Protein AF-A0A972HZJ7-F1 (afdb_monomer_lite)

Structure (mmCIF, N/CA/C/O backbone):
data_AF-A0A972HZJ7-F1
#
_entry.id   AF-A0A972HZJ7-F1
#
loop_
_atom_site.group_PDB
_atom_site.id
_atom_site.type_symbol
_atom_site.label_atom_id
_atom_site.label_alt_id
_atom_site.label_comp_id
_atom_site.label_asym_id
_atom_site.label_entity_id
_atom_site.label_seq_id
_atom_site.pdbx_PDB_ins_code
_atom_site.Cartn_x
_atom_site.Cartn_y
_atom_site.Cartn_z
_atom_site.occupancy
_atom_site.B_iso_or_equiv
_atom_site.auth_seq_id
_atom_site.auth_comp_id
_atom_site.auth_asym_id
_atom_site.auth_atom_id
_atom_site.pdbx_PDB_model_num
ATOM 1 N N . MET A 1 1 ? -7.911 -82.949 -32.361 1.00 41.81 1 MET A N 1
ATOM 2 C CA . MET A 1 1 ? -7.296 -82.768 -33.700 1.00 41.81 1 MET A CA 1
ATOM 3 C C . MET A 1 1 ? -8.112 -81.690 -34.403 1.00 41.81 1 MET A C 1
ATOM 5 O O . MET A 1 1 ? -9.294 -81.909 -34.562 1.00 41.81 1 MET A O 1
ATOM 9 N N . PHE A 1 2 ? -7.662 -80.476 -34.704 1.00 36.06 2 PHE A N 1
ATOM 10 C CA . PHE A 1 2 ? -6.377 -80.041 -35.236 1.00 36.06 2 PHE A CA 1
ATOM 11 C C . PHE A 1 2 ? -5.940 -78.705 -34.618 1.00 36.06 2 PHE A C 1
ATOM 13 O O . PHE A 1 2 ? -6.700 -77.746 -34.550 1.00 36.06 2 PHE A O 1
ATOM 20 N N . SER A 1 3 ? -4.672 -78.674 -34.219 1.00 37.44 3 SER A N 1
ATOM 21 C CA . SER A 1 3 ? -3.890 -77.489 -33.883 1.00 37.44 3 SER A CA 1
ATOM 22 C C . SER A 1 3 ? -3.507 -76.747 -35.168 1.00 37.44 3 SER A C 1
ATOM 24 O O . SER A 1 3 ? -2.962 -77.358 -36.088 1.00 37.44 3 SER A O 1
ATOM 26 N N . LYS A 1 4 ? -3.743 -75.431 -35.230 1.00 46.41 4 LYS A N 1
ATOM 27 C CA . LYS A 1 4 ? -3.046 -74.539 -36.167 1.00 46.41 4 LYS A CA 1
ATOM 28 C C . LYS A 1 4 ? -2.321 -73.455 -35.379 1.00 46.41 4 LYS A C 1
ATOM 30 O O . LYS A 1 4 ? -2.899 -72.468 -34.943 1.00 46.41 4 LYS A O 1
ATOM 35 N N . LYS A 1 5 ? -1.021 -73.698 -35.208 1.00 45.16 5 LYS A N 1
ATOM 36 C CA . LYS A 1 5 ? -0.007 -72.753 -34.740 1.00 45.16 5 LYS A CA 1
ATOM 37 C C . LYS A 1 5 ? 0.001 -71.515 -35.647 1.00 45.16 5 LYS A C 1
ATOM 39 O O . LYS A 1 5 ? 0.269 -71.633 -36.843 1.00 45.16 5 LYS A O 1
ATOM 44 N N . MET A 1 6 ? -0.250 -70.337 -35.080 1.00 42.53 6 MET A N 1
ATOM 45 C CA . MET A 1 6 ? 0.093 -69.063 -35.716 1.00 42.53 6 MET A CA 1
ATOM 46 C C . MET A 1 6 ? 1.622 -68.931 -35.781 1.00 42.53 6 MET A C 1
ATOM 48 O O . MET A 1 6 ? 2.316 -69.166 -34.794 1.00 42.53 6 MET A O 1
ATOM 52 N N . LYS A 1 7 ? 2.150 -68.596 -36.963 1.00 46.50 7 LYS A N 1
ATOM 53 C CA . LYS A 1 7 ? 3.584 -68.366 -37.202 1.00 46.50 7 LYS A CA 1
ATOM 54 C C . LYS A 1 7 ? 4.008 -67.003 -36.612 1.00 46.50 7 LYS A C 1
ATOM 56 O O . LYS A 1 7 ? 3.252 -66.043 -36.758 1.00 46.50 7 LYS A O 1
ATOM 61 N N . PRO A 1 8 ? 5.217 -66.860 -36.036 1.00 48.16 8 PRO A N 1
ATOM 62 C CA . PRO A 1 8 ? 5.657 -65.655 -35.315 1.00 48.16 8 PRO A CA 1
ATOM 63 C C . PRO A 1 8 ? 6.079 -64.474 -36.218 1.00 48.16 8 PRO A C 1
ATOM 65 O O . PRO A 1 8 ? 6.762 -63.563 -35.765 1.00 48.16 8 PRO A O 1
ATOM 68 N N . ALA A 1 9 ? 5.674 -64.449 -37.490 1.00 50.75 9 ALA A N 1
ATOM 69 C CA . ALA A 1 9 ? 6.062 -63.394 -38.434 1.00 50.75 9 ALA A CA 1
ATOM 70 C C . ALA A 1 9 ? 5.168 -62.136 -38.367 1.00 50.75 9 ALA A C 1
ATOM 72 O O . ALA A 1 9 ? 5.603 -61.061 -38.765 1.00 50.75 9 ALA A O 1
ATOM 73 N N . GLY A 1 10 ? 3.942 -62.236 -37.835 1.00 43.06 10 GLY A N 1
ATOM 74 C CA . GLY A 1 10 ? 3.012 -61.097 -37.756 1.00 43.06 10 GLY A CA 1
ATOM 75 C C . GLY A 1 10 ? 3.228 -60.160 -36.560 1.00 43.06 10 GLY A C 1
ATOM 76 O O . GLY A 1 10 ? 2.830 -59.003 -36.614 1.00 43.06 10 GLY A O 1
ATOM 77 N N . ILE A 1 11 ? 3.879 -60.633 -35.490 1.00 49.62 11 ILE A N 1
ATOM 78 C CA . ILE A 1 11 ? 4.069 -59.851 -34.252 1.00 49.62 11 ILE A CA 1
ATOM 79 C C . ILE A 1 11 ? 5.299 -58.931 -34.352 1.00 49.62 11 ILE A C 1
ATOM 81 O O . ILE A 1 11 ? 5.277 -57.820 -33.832 1.00 49.62 11 ILE A O 1
ATOM 85 N N . LEU A 1 12 ? 6.333 -59.325 -35.103 1.00 47.41 12 LEU A N 1
ATOM 86 C CA . LEU A 1 12 ? 7.514 -58.482 -35.340 1.00 47.41 12 LEU A CA 1
ATOM 87 C C . LEU A 1 12 ? 7.231 -57.295 -36.280 1.00 47.41 12 LEU A C 1
ATOM 89 O O . LEU A 1 12 ? 7.836 -56.239 -36.114 1.00 47.41 12 LEU A O 1
ATOM 93 N N . LEU A 1 13 ? 6.270 -57.420 -37.204 1.00 45.81 13 LEU A N 1
ATOM 94 C CA . LEU A 1 13 ? 5.885 -56.313 -38.088 1.00 45.81 13 LEU A CA 1
ATOM 95 C C . LEU A 1 13 ? 5.014 -55.261 -37.372 1.00 45.81 13 LEU A C 1
ATOM 97 O O . LEU A 1 13 ? 5.117 -54.078 -37.683 1.00 45.81 13 LEU A O 1
ATOM 101 N N . LEU A 1 14 ? 4.212 -55.663 -36.373 1.00 42.22 14 LEU A N 1
ATOM 102 C CA . LEU A 1 14 ? 3.438 -54.721 -35.552 1.00 42.22 14 LEU A CA 1
ATOM 103 C C . LEU A 1 14 ? 4.315 -53.938 -34.561 1.00 42.22 14 LEU A C 1
ATOM 105 O O . LEU A 1 14 ? 4.042 -52.768 -34.309 1.00 42.22 14 LEU A O 1
ATOM 109 N N . ILE A 1 15 ? 5.390 -54.540 -34.041 1.00 51.88 15 ILE A N 1
ATOM 110 C CA . ILE A 1 15 ? 6.337 -53.841 -33.155 1.00 51.88 15 ILE A CA 1
ATOM 111 C C . ILE A 1 15 ? 7.206 -52.851 -33.957 1.00 51.88 15 ILE A C 1
ATOM 113 O O . ILE A 1 15 ? 7.475 -51.753 -33.480 1.00 51.88 15 ILE A O 1
ATOM 117 N N . GLY A 1 16 ? 7.564 -53.171 -35.209 1.00 43.84 16 GLY A N 1
ATOM 118 C CA . GLY A 1 16 ? 8.318 -52.262 -36.089 1.00 43.84 16 GLY A CA 1
ATOM 119 C C . GLY A 1 16 ? 7.529 -51.042 -36.596 1.00 43.84 16 GLY A C 1
ATOM 120 O O . GLY A 1 16 ? 8.117 -49.983 -36.822 1.00 43.84 16 GLY A O 1
ATOM 121 N N . LEU A 1 17 ? 6.202 -51.160 -36.732 1.00 43.00 17 LEU A N 1
ATOM 122 C CA . LEU A 1 17 ? 5.308 -50.061 -37.135 1.00 43.00 17 LEU A CA 1
ATOM 123 C C . LEU A 1 17 ? 4.863 -49.171 -35.961 1.00 43.00 17 LEU A C 1
ATOM 125 O O . LEU A 1 17 ? 4.560 -48.002 -36.177 1.00 43.00 17 LEU A O 1
ATOM 129 N N . LEU A 1 18 ? 4.898 -49.673 -34.720 1.00 44.19 18 LEU A N 1
ATOM 130 C CA . LEU A 1 18 ? 4.667 -48.865 -33.511 1.00 44.19 18 LEU A CA 1
ATOM 131 C C . LEU A 1 18 ? 5.907 -48.067 -33.061 1.00 44.19 18 LEU A C 1
ATOM 133 O O . LEU A 1 18 ? 5.773 -47.141 -32.266 1.00 44.19 18 LEU A O 1
ATOM 137 N N . LEU A 1 19 ? 7.096 -48.371 -33.595 1.00 46.03 19 LEU A N 1
ATOM 138 C CA . LEU A 1 19 ? 8.357 -47.691 -33.258 1.00 46.03 19 LEU A CA 1
ATOM 139 C C . LEU A 1 19 ? 8.761 -46.561 -34.226 1.00 46.03 19 LEU A C 1
ATOM 141 O O . LEU A 1 19 ? 9.750 -45.884 -33.970 1.00 46.03 19 LEU A O 1
ATOM 145 N N . ASN A 1 20 ? 8.006 -46.313 -35.304 1.00 47.31 20 ASN A N 1
ATOM 146 C CA . ASN A 1 20 ? 8.326 -45.281 -36.310 1.00 47.31 20 ASN A CA 1
ATOM 147 C C . ASN A 1 20 ? 7.264 -44.170 -36.446 1.00 47.31 20 ASN A C 1
ATOM 149 O O . ASN A 1 20 ? 7.277 -43.425 -37.423 1.00 47.31 20 ASN A O 1
ATOM 153 N N . GLY A 1 21 ? 6.332 -44.053 -35.494 1.00 49.25 21 GLY A N 1
ATOM 154 C CA . GLY A 1 21 ? 5.145 -43.198 -35.652 1.00 49.25 21 GLY A CA 1
ATOM 155 C C . GLY A 1 21 ? 4.795 -42.272 -34.491 1.00 49.25 21 GLY A C 1
ATOM 156 O O . GLY A 1 21 ? 3.805 -41.557 -34.591 1.00 49.25 21 GLY A O 1
ATOM 157 N N . VAL A 1 22 ? 5.582 -42.238 -33.414 1.00 44.72 22 VAL A N 1
ATOM 158 C CA . VAL A 1 22 ? 5.498 -41.148 -32.434 1.00 44.72 22 VAL A CA 1
ATOM 159 C C . VAL A 1 22 ? 6.751 -40.321 -32.624 1.00 44.72 22 VAL A C 1
ATOM 161 O O . VAL A 1 22 ? 7.759 -40.514 -31.948 1.00 44.72 22 VAL A O 1
ATOM 164 N N . ALA A 1 23 ? 6.700 -39.405 -33.592 1.00 42.31 23 ALA A N 1
ATOM 165 C CA . ALA A 1 23 ? 7.509 -38.211 -33.472 1.00 42.31 23 ALA A CA 1
ATOM 166 C C . ALA A 1 23 ? 7.129 -37.618 -32.113 1.00 42.31 23 ALA A C 1
ATOM 168 O O . ALA A 1 23 ? 6.032 -37.078 -31.952 1.00 42.31 23 ALA A O 1
ATOM 169 N N . ALA A 1 24 ? 7.997 -37.797 -31.112 1.00 44.00 24 ALA A N 1
ATOM 170 C CA . ALA A 1 24 ? 7.983 -36.928 -29.952 1.00 44.00 24 ALA A CA 1
ATOM 171 C C . ALA A 1 24 ? 7.851 -35.516 -30.527 1.00 44.00 24 ALA A C 1
ATOM 173 O O . ALA A 1 24 ? 8.588 -35.224 -31.481 1.00 44.00 24 ALA A O 1
ATOM 174 N N . PRO A 1 25 ? 6.895 -34.684 -30.068 1.00 43.75 25 PRO A N 1
ATOM 175 C CA . PRO A 1 25 ? 6.878 -33.300 -30.496 1.00 43.75 25 PRO A CA 1
ATOM 176 C C . PRO A 1 25 ? 8.305 -32.830 -30.292 1.00 43.75 25 PRO A C 1
ATOM 178 O O . PRO A 1 25 ? 8.831 -32.932 -29.182 1.00 43.75 25 PRO A O 1
ATOM 181 N N . SER A 1 26 ? 8.977 -32.472 -31.387 1.00 38.53 26 SER A N 1
ATOM 182 C CA . SER A 1 26 ? 10.274 -31.836 -31.298 1.00 38.53 26 SER A CA 1
ATOM 183 C C . SER A 1 26 ? 10.042 -30.726 -30.292 1.00 38.53 26 SER A C 1
ATOM 185 O O . SER A 1 26 ? 9.218 -29.847 -30.564 1.00 38.53 26 SER A O 1
ATOM 187 N N . LEU A 1 27 ? 10.648 -30.841 -29.107 1.00 46.34 27 LEU A N 1
ATOM 188 C CA . LEU A 1 27 ? 10.758 -29.758 -28.150 1.00 46.34 27 LEU A CA 1
ATOM 189 C C . LEU A 1 27 ? 11.494 -28.685 -28.935 1.00 46.34 27 LEU A C 1
ATOM 191 O O . LEU A 1 27 ? 12.721 -28.655 -28.987 1.00 46.34 27 LEU A O 1
ATOM 195 N N . ARG A 1 28 ? 10.727 -27.887 -29.679 1.00 43.53 28 ARG A N 1
ATOM 196 C CA . ARG A 1 28 ? 11.166 -26.636 -30.252 1.00 43.53 28 ARG A CA 1
ATOM 197 C C . ARG A 1 28 ? 11.668 -25.937 -29.011 1.00 43.53 28 ARG A C 1
ATOM 199 O O . ARG A 1 28 ? 10.857 -25.714 -28.117 1.00 43.53 28 ARG A O 1
ATOM 206 N N . ALA A 1 29 ? 12.987 -25.790 -28.887 1.00 46.91 29 ALA A N 1
ATOM 207 C CA . ALA A 1 29 ? 13.575 -25.089 -27.762 1.00 46.91 29 ALA A CA 1
ATOM 208 C C . ALA A 1 29 ? 12.789 -23.785 -27.667 1.00 46.91 29 ALA A C 1
ATOM 210 O O . ALA A 1 29 ? 12.833 -22.987 -28.607 1.00 46.91 29 ALA A O 1
ATOM 211 N N . GLU A 1 30 ? 11.919 -23.680 -26.658 1.00 63.53 30 GLU A N 1
ATOM 212 C CA . GLU A 1 30 ? 11.043 -22.527 -26.544 1.00 63.53 30 GLU A CA 1
ATOM 213 C C . GLU A 1 30 ? 11.983 -21.337 -26.477 1.00 63.53 30 GLU A C 1
ATOM 215 O O . GLU A 1 30 ? 12.922 -21.340 -25.674 1.00 63.53 30 GLU A O 1
ATOM 220 N N . SER A 1 31 ? 11.816 -20.390 -27.402 1.00 69.88 31 SER A N 1
ATOM 221 C CA . SER A 1 31 ? 12.655 -19.202 -27.413 1.00 69.88 31 SER A CA 1
ATOM 222 C C . SER A 1 31 ? 12.610 -18.592 -26.012 1.00 69.88 31 SER A C 1
ATOM 224 O O . SER A 1 31 ? 11.520 -18.512 -25.434 1.00 69.88 31 SER A O 1
ATOM 226 N N . PRO A 1 32 ? 13.768 -18.233 -25.437 1.00 81.88 32 PRO A N 1
ATOM 227 C CA . PRO A 1 32 ? 13.807 -17.705 -24.086 1.00 81.88 32 PRO A CA 1
ATOM 228 C C . PRO A 1 32 ? 12.882 -16.486 -24.003 1.00 81.88 32 PRO A C 1
ATOM 230 O O . PRO A 1 32 ? 12.833 -15.668 -24.924 1.00 81.88 32 PRO A O 1
ATOM 233 N N . LEU A 1 33 ? 12.094 -16.402 -22.928 1.00 91.31 33 LEU A N 1
ATOM 234 C CA . LEU A 1 33 ? 11.154 -15.301 -22.750 1.00 91.31 33 LEU A CA 1
ATOM 235 C C . LEU A 1 33 ? 11.948 -14.003 -22.571 1.00 91.31 33 LEU A C 1
ATOM 237 O O . LEU A 1 33 ? 12.627 -13.840 -21.560 1.00 91.31 33 LEU A O 1
ATOM 241 N N . ALA A 1 34 ? 11.826 -13.083 -23.524 1.00 95.50 34 ALA A N 1
ATOM 242 C CA . ALA A 1 34 ? 12.276 -11.707 -23.382 1.00 95.50 34 ALA A CA 1
ATOM 243 C C . ALA A 1 34 ? 11.079 -10.813 -23.046 1.00 95.50 34 ALA A C 1
ATOM 245 O O . ALA A 1 34 ? 10.033 -10.925 -23.683 1.00 95.50 34 ALA A O 1
ATOM 246 N N . VAL A 1 35 ? 11.237 -9.945 -22.049 1.00 97.38 35 VAL A N 1
ATOM 247 C CA . VAL A 1 35 ? 10.223 -8.974 -21.626 1.00 97.38 35 VAL A CA 1
ATOM 248 C C . VAL A 1 35 ? 10.788 -7.562 -21.690 1.00 97.38 35 VAL A C 1
ATOM 250 O O . VAL A 1 35 ? 11.913 -7.314 -21.255 1.00 97.38 35 VAL A O 1
ATOM 253 N N . THR A 1 36 ? 9.999 -6.629 -22.207 1.00 98.56 36 THR A N 1
ATOM 254 C CA . THR A 1 36 ? 10.298 -5.197 -22.201 1.00 98.56 36 THR A CA 1
ATOM 255 C C . THR A 1 36 ? 9.578 -4.535 -21.032 1.00 98.56 36 THR A C 1
ATOM 257 O O . THR A 1 36 ? 8.349 -4.495 -20.985 1.00 98.56 36 THR A O 1
ATOM 260 N N . VAL A 1 37 ? 10.348 -4.001 -20.089 1.00 98.75 37 VAL A N 1
ATOM 261 C CA . VAL A 1 37 ? 9.853 -3.298 -18.901 1.00 98.75 37 VAL A CA 1
ATOM 262 C C . VAL A 1 37 ? 10.121 -1.811 -19.054 1.00 98.75 37 VAL A C 1
ATOM 264 O O . VAL A 1 37 ? 11.248 -1.419 -19.345 1.00 98.75 37 VAL A O 1
ATOM 267 N N . MET A 1 38 ? 9.099 -0.991 -18.827 1.00 98.81 38 MET A N 1
ATOM 268 C CA . MET A 1 38 ? 9.213 0.462 -18.737 1.00 98.81 38 MET A CA 1
ATOM 269 C C . MET A 1 38 ? 8.883 0.926 -17.315 1.00 98.81 38 MET A C 1
ATOM 271 O O . MET A 1 38 ? 7.920 0.436 -16.726 1.00 98.81 38 MET A O 1
ATOM 275 N N . THR A 1 39 ? 9.627 1.895 -16.782 1.00 98.88 39 THR A N 1
ATOM 276 C CA . THR A 1 39 ? 9.225 2.658 -15.591 1.00 98.88 39 THR A CA 1
ATOM 277 C C . THR A 1 39 ? 9.240 4.154 -15.856 1.00 98.88 39 THR A C 1
ATOM 279 O O . THR A 1 39 ? 10.090 4.639 -16.605 1.00 98.88 39 THR A O 1
ATOM 282 N N . LEU A 1 40 ? 8.279 4.868 -15.269 1.00 98.69 40 LEU A N 1
ATOM 283 C CA . LEU A 1 40 ? 8.125 6.313 -15.406 1.00 98.69 40 LEU A CA 1
ATOM 284 C C . LEU A 1 40 ? 7.300 6.885 -14.243 1.00 98.69 40 LEU A C 1
ATOM 286 O O . LEU A 1 40 ? 6.144 6.495 -14.051 1.00 98.69 40 LEU A O 1
ATOM 290 N N . ASN A 1 41 ? 7.836 7.890 -13.554 1.00 98.25 41 ASN A N 1
ATOM 291 C CA . ASN A 1 41 ? 7.014 8.798 -12.764 1.00 98.25 41 ASN A CA 1
ATOM 292 C C . ASN A 1 41 ? 6.209 9.696 -13.727 1.00 98.25 41 ASN A C 1
ATOM 294 O O . ASN A 1 41 ? 6.781 10.420 -14.541 1.00 98.25 41 ASN A O 1
ATOM 298 N N . LEU A 1 42 ? 4.875 9.589 -13.703 1.00 97.06 42 LEU A N 1
ATOM 299 C CA . LEU A 1 42 ? 3.981 10.250 -14.662 1.00 97.06 42 LEU A CA 1
ATOM 300 C C . LEU A 1 42 ? 3.646 11.697 -14.258 1.00 97.06 42 LEU A C 1
ATOM 302 O O . LEU A 1 42 ? 2.890 12.356 -14.971 1.00 97.06 42 LEU A O 1
ATOM 306 N N . HIS A 1 43 ? 4.149 12.180 -13.117 1.00 95.62 43 HIS A N 1
ATOM 307 C CA . HIS A 1 43 ? 3.944 13.548 -12.635 1.00 95.62 43 HIS A CA 1
ATOM 308 C C . HIS A 1 43 ? 2.465 13.973 -12.666 1.00 95.62 43 HIS A C 1
ATOM 310 O O . HIS A 1 43 ? 2.079 15.028 -13.172 1.00 95.62 43 HIS A O 1
ATOM 316 N N . ASN A 1 44 ? 1.581 13.100 -12.174 1.00 93.31 44 ASN A N 1
ATOM 317 C CA . ASN A 1 44 ? 0.129 13.301 -12.173 1.00 93.31 44 ASN A CA 1
ATOM 318 C C . ASN A 1 44 ? -0.470 13.498 -13.577 1.00 93.31 44 ASN A C 1
ATOM 320 O O . ASN A 1 44 ? -1.482 14.175 -13.737 1.00 93.31 44 ASN A O 1
ATOM 324 N N . GLY A 1 45 ? 0.138 12.895 -14.606 1.00 93.75 45 GLY A N 1
ATOM 325 C CA . GLY A 1 45 ? -0.277 13.021 -16.006 1.00 93.75 45 GLY A CA 1
ATOM 326 C C . GLY A 1 45 ? -0.003 14.391 -16.604 1.00 93.75 45 GLY A C 1
ATOM 327 O O . GLY A 1 45 ? -0.716 14.786 -17.529 1.00 93.75 45 GLY A O 1
ATOM 328 N N . LYS A 1 46 ? 0.986 15.112 -16.073 1.00 95.25 46 LYS A N 1
ATOM 329 C CA . LYS A 1 46 ? 1.349 16.454 -16.516 1.00 95.25 46 LYS A CA 1
ATOM 330 C C . LYS A 1 46 ? 2.778 16.485 -17.024 1.00 95.25 46 LYS A C 1
ATOM 332 O O . LYS A 1 46 ? 3.653 15.812 -16.487 1.00 95.25 46 LYS A O 1
ATOM 337 N N . ASP A 1 47 ? 3.012 17.312 -18.031 1.00 93.56 47 ASP A N 1
ATOM 338 C CA . ASP A 1 47 ? 4.371 17.666 -18.411 1.00 93.56 47 ASP A CA 1
ATOM 339 C C . ASP A 1 47 ? 5.043 18.538 -17.334 1.00 93.56 47 ASP A C 1
ATOM 341 O O . ASP A 1 47 ? 4.452 18.895 -16.307 1.00 93.56 47 ASP A O 1
ATOM 345 N N . ARG A 1 48 ? 6.310 18.887 -17.559 1.00 84.94 48 ARG A N 1
ATOM 346 C CA . ARG A 1 48 ? 7.084 19.736 -16.638 1.00 84.94 48 ARG A CA 1
ATOM 347 C C . ARG A 1 48 ? 6.472 21.130 -16.424 1.00 84.94 48 ARG A C 1
ATOM 349 O O . ARG A 1 48 ? 6.742 21.762 -15.408 1.00 84.94 48 ARG A O 1
ATOM 356 N N . ASP A 1 49 ? 5.719 21.624 -17.408 1.00 89.19 49 ASP A N 1
ATOM 357 C CA . ASP A 1 49 ? 5.110 22.955 -17.417 1.00 89.19 49 ASP A CA 1
ATOM 358 C C . ASP A 1 49 ? 3.689 22.904 -16.801 1.00 89.19 49 ASP A C 1
ATOM 360 O O . ASP A 1 49 ? 3.032 23.932 -16.624 1.00 89.19 49 ASP A O 1
ATOM 364 N N . GLY A 1 50 ? 3.238 21.707 -16.396 1.00 91.81 50 GLY A N 1
ATOM 365 C CA . GLY A 1 50 ? 1.977 21.442 -15.712 1.00 91.81 50 GLY A CA 1
ATOM 366 C C . GLY A 1 50 ? 0.796 21.165 -16.645 1.00 91.81 50 GLY A C 1
ATOM 367 O O . GLY A 1 50 ? -0.332 21.030 -16.156 1.00 91.81 50 GLY A O 1
ATOM 368 N N . ALA A 1 51 ? 1.016 21.085 -17.960 1.00 95.19 51 ALA A N 1
ATOM 369 C CA . ALA A 1 51 ? -0.040 20.824 -18.930 1.00 95.19 51 ALA A CA 1
ATOM 370 C C . ALA A 1 51 ? -0.384 19.324 -18.998 1.00 95.19 51 ALA A C 1
ATOM 372 O O . ALA A 1 51 ? 0.500 18.482 -18.833 1.00 95.19 51 ALA A O 1
ATOM 373 N N . PRO A 1 52 ? -1.657 18.955 -19.244 1.00 96.12 52 PRO A N 1
ATOM 374 C CA . PRO A 1 52 ? -2.059 17.557 -19.376 1.00 96.12 52 PRO A CA 1
ATOM 375 C C . PRO A 1 52 ? -1.303 16.835 -20.493 1.00 96.12 52 PRO A C 1
ATOM 377 O O . PRO A 1 52 ? -1.193 17.339 -21.607 1.00 96.12 52 PRO A O 1
ATOM 380 N N . ASN A 1 53 ? -0.840 15.623 -20.204 1.00 95.69 53 ASN A N 1
ATOM 381 C CA . ASN A 1 53 ? 0.058 14.876 -21.080 1.00 95.69 53 ASN A CA 1
ATOM 382 C C . ASN A 1 53 ? -0.345 13.395 -21.279 1.00 95.69 53 ASN A C 1
ATOM 384 O O . ASN A 1 53 ? 0.357 12.619 -21.926 1.00 95.69 53 ASN A O 1
ATOM 388 N N . LEU A 1 54 ? -1.507 12.982 -20.765 1.00 96.56 54 LEU A N 1
ATOM 389 C CA . LEU A 1 54 ? -1.955 11.586 -20.826 1.00 96.56 54 LEU A CA 1
ATOM 390 C C . LEU A 1 54 ? -2.028 11.027 -22.259 1.00 96.56 54 LEU A C 1
ATOM 392 O O . LEU A 1 54 ? -1.592 9.905 -22.489 1.00 96.56 54 LEU A O 1
ATOM 396 N N . GLU A 1 55 ? -2.545 11.794 -23.221 1.00 96.50 55 GLU A N 1
ATOM 397 C CA . GLU A 1 55 ? -2.660 11.348 -24.620 1.00 96.50 55 GLU A CA 1
ATOM 398 C C . GLU A 1 55 ? -1.286 11.075 -25.245 1.00 96.50 55 GLU A C 1
ATOM 400 O O . GLU A 1 55 ? -1.064 10.013 -25.818 1.00 96.50 55 GLU A O 1
ATOM 405 N N . ARG A 1 56 ? -0.321 11.974 -25.030 1.00 97.06 56 ARG A N 1
ATOM 406 C CA . ARG A 1 56 ? 1.061 11.818 -25.513 1.00 97.06 56 ARG A CA 1
ATOM 407 C C . ARG A 1 56 ? 1.765 10.632 -24.860 1.00 97.06 56 ARG A C 1
ATOM 409 O O . ARG A 1 56 ? 2.587 9.970 -25.489 1.00 97.06 56 ARG A O 1
ATOM 416 N N . PHE A 1 57 ? 1.452 10.347 -23.595 1.00 98.06 57 PHE A N 1
ATOM 417 C CA . PHE A 1 57 ? 1.920 9.131 -22.936 1.00 98.06 57 PHE A CA 1
ATOM 418 C C . PHE A 1 57 ? 1.325 7.867 -23.579 1.00 98.06 57 PHE A C 1
ATOM 420 O O . PHE A 1 57 ? 2.063 6.913 -23.819 1.00 98.06 57 PHE A O 1
ATOM 427 N N . LEU A 1 58 ? 0.027 7.862 -23.906 1.00 98.06 58 LEU A N 1
ATOM 428 C CA . LEU A 1 58 ? -0.616 6.745 -24.610 1.00 98.06 58 LEU A CA 1
ATOM 429 C C . LEU A 1 58 ? -0.001 6.516 -26.002 1.00 98.06 58 LEU A C 1
ATOM 431 O O . LEU A 1 58 ? 0.278 5.373 -26.359 1.00 98.06 58 LEU A O 1
ATOM 435 N N . GLU A 1 59 ? 0.287 7.583 -26.752 1.00 97.56 59 GLU A N 1
ATOM 436 C CA . GLU A 1 59 ? 1.008 7.506 -28.032 1.00 97.56 59 GLU A CA 1
ATOM 437 C C . GLU A 1 59 ? 2.415 6.919 -27.857 1.00 97.56 59 GLU A C 1
ATOM 439 O O . GLU A 1 59 ? 2.825 6.030 -28.606 1.00 97.56 59 GLU A O 1
ATOM 444 N N . LEU A 1 60 ? 3.153 7.370 -26.836 1.00 97.75 60 LEU A N 1
ATOM 445 C CA . LEU A 1 60 ? 4.492 6.865 -26.546 1.00 97.75 60 LEU A CA 1
ATOM 446 C C . LEU A 1 60 ? 4.479 5.347 -26.316 1.00 97.75 60 LEU A C 1
ATOM 448 O O . LEU A 1 60 ? 5.294 4.626 -26.894 1.00 97.75 60 LEU A O 1
ATOM 452 N N . ILE A 1 61 ? 3.574 4.848 -25.475 1.00 97.69 61 ILE A N 1
ATOM 453 C CA . ILE A 1 61 ? 3.532 3.419 -25.136 1.00 97.69 61 ILE A CA 1
ATOM 454 C C . ILE A 1 61 ? 2.961 2.568 -26.276 1.00 97.69 61 ILE A C 1
ATOM 456 O O . ILE A 1 61 ? 3.327 1.397 -26.383 1.00 97.69 61 ILE A O 1
ATOM 460 N N . ASP A 1 62 ? 2.149 3.150 -27.163 1.00 96.94 62 ASP A N 1
ATOM 461 C CA . ASP A 1 62 ? 1.719 2.495 -28.399 1.00 96.94 62 ASP A CA 1
ATOM 462 C C . ASP A 1 62 ? 2.861 2.384 -29.425 1.00 96.94 62 ASP A C 1
ATOM 464 O O . ASP A 1 62 ? 2.988 1.378 -30.118 1.00 96.94 62 ASP A O 1
ATOM 468 N N . VAL A 1 63 ? 3.785 3.344 -29.474 1.00 96.94 63 VAL A N 1
ATOM 469 C CA . VAL A 1 63 ? 4.987 3.218 -30.319 1.00 96.94 63 VAL A CA 1
ATOM 470 C C . VAL A 1 63 ? 6.000 2.245 -29.710 1.00 96.94 63 VAL A C 1
ATOM 472 O O . VAL A 1 63 ? 6.596 1.434 -30.418 1.00 96.94 63 VAL A O 1
ATOM 475 N N . ARG A 1 64 ? 6.229 2.323 -28.394 1.00 97.00 64 ARG A N 1
ATOM 476 C CA . ARG A 1 64 ? 7.284 1.552 -27.715 1.00 97.00 64 ARG A CA 1
ATOM 477 C C . ARG A 1 64 ? 6.882 0.118 -27.359 1.00 97.00 64 ARG A C 1
ATOM 479 O O . ARG A 1 64 ? 7.780 -0.686 -27.130 1.00 97.00 64 ARG A O 1
ATOM 486 N N . GLN A 1 65 ? 5.582 -0.183 -27.297 1.00 97.00 65 GLN A N 1
ATOM 487 C CA . GLN A 1 65 ? 4.994 -1.502 -27.000 1.00 97.00 65 GLN A CA 1
ATOM 488 C C . GLN A 1 65 ? 5.681 -2.284 -25.850 1.00 97.00 65 GLN A C 1
ATOM 490 O O . GLN A 1 65 ? 6.029 -3.451 -26.032 1.00 97.00 65 GLN A O 1
ATOM 495 N N . PRO A 1 66 ? 5.898 -1.692 -24.658 1.00 97.94 66 PRO A N 1
ATOM 496 C CA . PRO A 1 66 ? 6.421 -2.442 -23.516 1.00 97.94 66 PRO A CA 1
ATOM 497 C C . PRO A 1 66 ? 5.429 -3.522 -23.044 1.00 97.94 66 PRO A C 1
ATOM 499 O O . PRO A 1 66 ? 4.214 -3.310 -23.026 1.00 97.94 66 PRO A O 1
ATOM 502 N N . ASP A 1 67 ? 5.953 -4.664 -22.594 1.00 98.25 67 ASP A N 1
A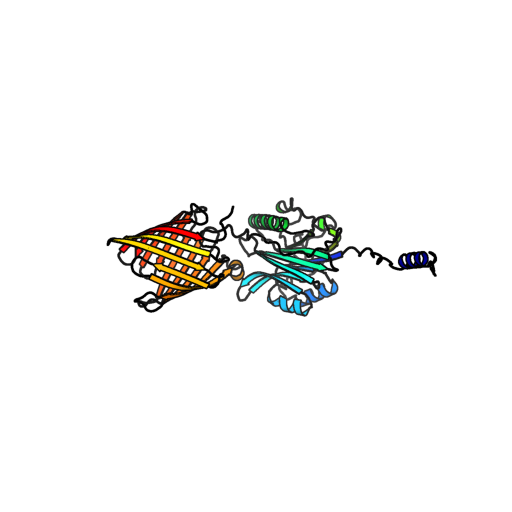TOM 503 C CA . ASP A 1 67 ? 5.163 -5.767 -22.032 1.00 98.25 67 ASP A CA 1
ATOM 504 C C . ASP A 1 67 ? 4.580 -5.409 -20.658 1.00 98.25 67 ASP A C 1
ATOM 506 O O . ASP A 1 67 ? 3.465 -5.815 -20.304 1.00 98.25 67 ASP A O 1
ATOM 510 N N . LEU A 1 68 ? 5.334 -4.631 -19.878 1.00 98.44 68 LEU A N 1
ATOM 511 C CA . LEU A 1 68 ? 4.925 -4.105 -18.583 1.00 98.44 68 LEU A CA 1
ATOM 512 C C . LEU A 1 68 ? 5.398 -2.663 -18.406 1.00 98.44 68 LEU A C 1
ATOM 514 O O . LEU A 1 68 ? 6.540 -2.325 -18.715 1.00 98.44 68 LEU A O 1
ATOM 518 N N . ILE A 1 69 ? 4.524 -1.837 -17.838 1.00 98.81 69 ILE A N 1
ATOM 519 C CA . ILE A 1 69 ? 4.790 -0.441 -17.506 1.00 98.81 69 ILE A CA 1
ATOM 520 C C . ILE A 1 69 ? 4.523 -0.232 -16.019 1.00 98.81 69 ILE A C 1
ATOM 522 O O . ILE A 1 69 ? 3.408 -0.461 -15.552 1.00 98.81 69 ILE A O 1
ATOM 526 N N . ALA A 1 70 ? 5.536 0.201 -15.281 1.00 98.75 70 ALA A N 1
ATOM 527 C CA . ALA A 1 70 ? 5.451 0.585 -13.882 1.00 98.75 70 ALA A CA 1
ATOM 528 C C . ALA A 1 70 ? 5.410 2.112 -13.772 1.00 98.75 70 ALA A C 1
ATOM 530 O O . ALA A 1 70 ? 6.388 2.793 -14.058 1.00 98.75 70 ALA A O 1
ATOM 531 N N . LEU A 1 71 ? 4.265 2.647 -13.368 1.00 98.69 71 LEU A N 1
ATOM 532 C CA . LEU A 1 71 ? 4.042 4.081 -13.253 1.00 98.69 71 LEU A CA 1
ATOM 533 C C . LEU A 1 71 ? 3.959 4.522 -11.796 1.00 98.69 71 LEU A C 1
ATOM 535 O O . LEU A 1 71 ? 3.371 3.824 -10.961 1.00 98.69 71 LEU A O 1
ATOM 539 N N . GLN A 1 72 ? 4.506 5.697 -11.511 1.00 98.06 72 GLN A N 1
ATOM 540 C CA . GLN A 1 72 ? 4.372 6.405 -10.238 1.00 98.06 72 GLN A CA 1
ATOM 541 C C . GLN A 1 72 ? 3.628 7.726 -10.473 1.00 98.06 72 GLN A C 1
ATOM 543 O O . GLN A 1 72 ? 3.501 8.175 -11.610 1.00 98.06 72 GLN A O 1
ATOM 548 N N . GLU A 1 73 ? 3.081 8.311 -9.407 1.00 95.19 73 GLU A N 1
ATOM 549 C CA . GLU A 1 73 ? 2.289 9.552 -9.463 1.00 95.19 73 GLU A CA 1
ATOM 550 C C . GLU A 1 73 ? 1.156 9.542 -10.492 1.00 95.19 73 GLU A C 1
ATOM 552 O O . GLU A 1 73 ? 0.965 10.477 -11.264 1.00 95.19 73 GLU A O 1
ATOM 557 N N . VAL A 1 74 ? 0.385 8.459 -10.533 1.00 95.81 74 VAL A N 1
ATOM 558 C CA . VAL A 1 74 ? -0.743 8.349 -11.458 1.00 95.81 74 VAL A CA 1
ATOM 559 C C . VAL A 1 74 ? -2.029 8.759 -10.766 1.00 95.81 74 VAL A C 1
ATOM 561 O O . VAL A 1 74 ? -2.434 8.110 -9.800 1.00 95.81 74 VAL A O 1
ATOM 564 N N . GLU A 1 75 ? -2.709 9.781 -11.290 1.00 93.38 75 GLU A N 1
ATOM 565 C CA . GLU A 1 75 ? -4.052 10.131 -10.831 1.00 93.38 75 GLU A CA 1
ATOM 566 C C . GLU A 1 75 ? -5.069 9.023 -11.151 1.00 93.38 75 GLU A C 1
ATOM 568 O O . GLU A 1 75 ? -5.083 8.443 -12.240 1.00 93.38 75 GLU A O 1
ATOM 573 N N . ARG A 1 76 ? -5.989 8.757 -10.217 1.00 90.00 76 ARG A N 1
ATOM 574 C CA . ARG A 1 76 ? -7.038 7.734 -10.381 1.00 90.00 76 ARG A CA 1
ATOM 575 C C . ARG A 1 76 ? -7.931 7.981 -11.605 1.00 90.00 76 ARG A C 1
ATOM 577 O O . ARG A 1 76 ? -8.458 7.025 -12.169 1.00 90.00 76 ARG A O 1
ATOM 584 N N . SER A 1 77 ? -8.111 9.238 -12.003 1.00 91.00 77 SER A N 1
ATOM 585 C CA . SER A 1 77 ? -8.869 9.650 -13.192 1.00 91.00 77 SER A CA 1
ATOM 586 C C . SER A 1 77 ? -8.315 9.043 -14.489 1.00 91.00 77 SER A C 1
ATOM 588 O O . SER A 1 77 ? -9.090 8.765 -15.399 1.00 91.00 77 SER A O 1
ATOM 590 N N . HIS A 1 78 ? -7.010 8.759 -14.561 1.00 94.12 78 HIS A N 1
ATOM 591 C CA . HIS A 1 78 ? -6.361 8.219 -15.762 1.00 94.12 78 HIS A CA 1
ATOM 592 C C . HIS A 1 78 ? -6.587 6.716 -15.967 1.00 94.12 78 HIS A C 1
ATOM 594 O O . HIS A 1 78 ? -6.376 6.209 -17.067 1.00 94.12 78 HIS A O 1
ATOM 600 N N . VAL A 1 79 ? -7.044 5.996 -14.934 1.00 93.44 79 VAL A N 1
ATOM 601 C CA . VAL A 1 79 ? -7.220 4.533 -14.970 1.00 93.44 79 VAL A CA 1
ATOM 602 C C . VAL A 1 79 ? -8.144 4.100 -16.108 1.00 93.44 79 VAL A C 1
ATOM 604 O O . VAL A 1 79 ? -7.793 3.191 -16.856 1.00 93.44 79 VAL A O 1
ATOM 607 N N . GLN A 1 80 ? -9.273 4.792 -16.290 1.00 94.62 80 GLN A N 1
ATOM 608 C CA . GLN A 1 80 ? -10.242 4.461 -17.341 1.00 94.62 80 GLN A CA 1
ATOM 609 C C . GLN A 1 80 ? -9.645 4.620 -18.745 1.00 94.62 80 GLN A C 1
ATOM 611 O O . GLN A 1 80 ? -9.935 3.818 -19.628 1.00 94.62 80 GLN A O 1
ATOM 616 N N . SER A 1 81 ? -8.776 5.613 -18.950 1.00 96.94 81 SER A N 1
ATOM 617 C CA . SER A 1 81 ? -8.097 5.817 -20.233 1.00 96.94 81 SER A CA 1
ATOM 618 C C . SER A 1 81 ? -7.103 4.694 -20.538 1.00 96.94 81 SER A C 1
ATOM 620 O O . SER A 1 81 ? -7.016 4.254 -21.681 1.00 96.94 81 SER A O 1
ATOM 622 N N . PHE A 1 82 ? -6.390 4.178 -19.530 1.00 97.56 82 PHE A N 1
ATOM 623 C CA . PHE A 1 82 ? -5.502 3.024 -19.717 1.00 97.56 82 PHE A CA 1
ATOM 624 C C . PHE A 1 82 ? -6.274 1.743 -20.049 1.00 97.56 82 PHE A C 1
ATOM 626 O O . PHE A 1 82 ? -5.864 0.990 -20.933 1.00 97.56 82 PHE A O 1
ATOM 633 N N . GLU A 1 83 ? -7.404 1.506 -19.377 1.00 97.19 83 GLU A N 1
ATOM 634 C CA . GLU A 1 83 ? -8.290 0.373 -19.675 1.00 97.19 83 GLU A CA 1
ATOM 635 C C . GLU A 1 83 ? -8.875 0.480 -21.090 1.00 97.19 83 GLU A C 1
ATOM 637 O O . GLU A 1 83 ? -8.878 -0.502 -21.833 1.00 97.19 83 GLU A O 1
ATOM 642 N N . ALA A 1 84 ? -9.301 1.681 -21.501 1.00 97.19 84 ALA A N 1
ATOM 643 C CA . ALA A 1 84 ? -9.788 1.950 -22.853 1.00 97.19 84 ALA A CA 1
ATOM 644 C C . ALA A 1 84 ? -8.707 1.734 -23.928 1.00 97.19 84 ALA A C 1
ATOM 646 O O . ALA A 1 84 ? -9.021 1.285 -25.029 1.00 97.19 84 ALA A O 1
ATOM 647 N N . ALA A 1 85 ? -7.435 1.976 -23.596 1.00 96.31 85 ALA A N 1
ATOM 648 C CA . ALA A 1 85 ? -6.283 1.659 -24.443 1.00 96.31 85 ALA A CA 1
ATOM 649 C C . ALA A 1 85 ? -5.915 0.155 -24.456 1.00 96.31 85 ALA A C 1
ATOM 651 O O . ALA A 1 85 ? -4.927 -0.244 -25.073 1.00 96.31 85 ALA A O 1
ATOM 652 N N . GLY A 1 86 ? -6.701 -0.700 -23.790 1.00 96.50 86 GLY A N 1
ATOM 653 C CA . GLY A 1 86 ? -6.549 -2.156 -23.816 1.00 96.50 86 GLY A CA 1
ATOM 654 C C . GLY A 1 86 ? -5.555 -2.717 -22.798 1.00 96.50 86 GLY A C 1
ATOM 655 O O . GLY A 1 86 ? -5.188 -3.891 -22.891 1.00 96.50 86 GLY A O 1
ATOM 656 N N . TYR A 1 87 ? -5.115 -1.916 -21.825 1.00 98.12 87 TYR A N 1
ATOM 657 C CA . TYR A 1 87 ? -4.258 -2.396 -20.745 1.00 98.12 87 TYR A CA 1
ATOM 658 C C . TYR A 1 87 ? -5.082 -2.992 -19.608 1.00 98.12 87 TYR A C 1
ATOM 660 O O . TYR A 1 87 ? -6.134 -2.487 -19.222 1.00 98.12 87 TYR A O 1
ATOM 668 N N . ARG A 1 88 ? -4.548 -4.046 -18.997 1.00 98.00 88 ARG A N 1
ATOM 669 C CA . ARG A 1 88 ? -4.947 -4.453 -17.653 1.00 98.00 88 ARG A CA 1
ATOM 670 C C . ARG A 1 88 ? -4.229 -3.552 -16.660 1.00 98.00 88 ARG A C 1
ATOM 672 O O . ARG A 1 88 ? -3.010 -3.386 -16.753 1.00 98.00 88 ARG A O 1
ATOM 679 N N . VAL A 1 89 ? -4.982 -3.001 -15.715 1.00 97.69 89 VAL A N 1
ATOM 680 C CA . VAL A 1 89 ? -4.490 -1.987 -14.782 1.00 97.69 89 VAL A CA 1
ATOM 681 C C . VAL A 1 89 ? -4.499 -2.533 -13.361 1.00 97.69 89 VAL A C 1
ATOM 683 O O . VAL A 1 89 ? -5.529 -2.976 -12.858 1.00 97.69 89 VAL A O 1
ATOM 686 N N . VAL A 1 90 ? -3.350 -2.474 -12.692 1.00 96.88 90 VAL A N 1
ATOM 687 C CA . VAL A 1 90 ? -3.240 -2.722 -11.250 1.00 96.88 90 VAL A CA 1
ATOM 688 C C . VAL A 1 90 ? -2.935 -1.409 -10.560 1.00 96.88 90 VAL A C 1
ATOM 690 O O . VAL A 1 90 ? -1.891 -0.807 -10.800 1.00 96.88 90 VAL A O 1
ATOM 693 N N . THR A 1 91 ? -3.832 -0.980 -9.679 1.00 93.88 91 THR A N 1
ATOM 694 C CA . THR A 1 91 ? -3.702 0.277 -8.941 1.00 93.88 91 THR A CA 1
ATOM 695 C C . THR A 1 91 ? -3.292 0.042 -7.493 1.00 93.88 91 THR A C 1
ATOM 697 O O . THR A 1 91 ? -3.881 -0.799 -6.815 1.00 93.88 91 THR A O 1
ATOM 700 N N . GLY A 1 92 ? -2.377 0.871 -7.001 1.00 89.69 92 GLY A N 1
ATOM 701 C CA . GLY A 1 92 ? -2.053 1.033 -5.588 1.00 89.69 92 GLY A CA 1
ATOM 702 C C . GLY A 1 92 ? -2.078 2.506 -5.243 1.00 89.69 92 GLY A C 1
ATOM 703 O O . GLY A 1 92 ? -1.080 3.206 -5.416 1.00 89.69 92 GLY A O 1
ATOM 704 N N . MET A 1 93 ? -3.247 2.991 -4.832 1.00 84.75 93 MET A N 1
ATOM 705 C CA . MET A 1 93 ? -3.420 4.396 -4.489 1.00 84.75 93 MET A CA 1
ATOM 706 C C . MET A 1 93 ? -2.759 4.657 -3.139 1.00 84.75 93 MET A C 1
ATOM 708 O O . MET A 1 93 ? -3.042 3.994 -2.143 1.00 84.75 93 MET A O 1
ATOM 712 N N . ASN A 1 94 ? -1.824 5.597 -3.144 1.00 81.75 94 ASN A N 1
ATOM 713 C CA . ASN A 1 94 ? -0.994 5.922 -1.996 1.00 81.75 94 ASN A CA 1
ATOM 714 C C . ASN A 1 94 ? -1.552 7.147 -1.253 1.00 81.75 94 ASN A C 1
ATOM 716 O O . ASN A 1 94 ? -1.404 7.254 -0.038 1.00 81.75 94 ASN A O 1
ATOM 720 N N . ALA A 1 95 ? -2.272 8.018 -1.962 1.00 76.31 95 ALA A N 1
ATOM 721 C CA . ALA A 1 95 ? -3.066 9.097 -1.399 1.00 76.31 95 ALA A CA 1
ATOM 722 C C . ALA A 1 95 ? -4.484 9.077 -1.983 1.00 76.31 95 ALA A C 1
ATOM 724 O O . ALA A 1 95 ? -4.661 8.949 -3.195 1.00 76.31 95 ALA A O 1
ATOM 725 N N . ASN A 1 96 ? -5.498 9.221 -1.128 1.00 68.88 96 ASN A N 1
ATOM 726 C CA . ASN A 1 96 ? -6.908 9.066 -1.480 1.00 68.88 96 ASN A CA 1
ATOM 727 C C . ASN A 1 96 ? -7.806 10.173 -0.878 1.00 68.88 96 ASN A C 1
ATOM 729 O O . ASN A 1 96 ? -8.794 9.894 -0.196 1.00 68.88 96 ASN A O 1
ATOM 733 N N . LEU A 1 97 ? -7.523 11.448 -1.164 1.00 70.31 97 LEU A N 1
ATOM 734 C CA . LEU A 1 97 ? -8.444 12.533 -0.798 1.00 70.31 97 LEU A CA 1
ATOM 735 C C . LEU A 1 97 ? -9.707 12.504 -1.686 1.00 70.31 97 LEU A C 1
ATOM 737 O O . LEU A 1 97 ? -9.666 11.997 -2.811 1.00 70.31 97 LEU A O 1
ATOM 741 N N . PRO A 1 98 ? -10.847 13.074 -1.239 1.00 66.00 98 PRO A N 1
ATOM 742 C CA . PRO A 1 98 ? -12.076 13.105 -2.037 1.00 66.00 98 PRO A CA 1
ATOM 743 C C . PRO A 1 98 ? -11.889 13.647 -3.463 1.00 66.00 98 PRO A C 1
ATOM 745 O O . PRO A 1 98 ? -12.479 13.093 -4.387 1.00 66.00 98 PRO A O 1
ATOM 748 N N . PHE A 1 99 ? -11.031 14.660 -3.638 1.00 68.19 99 PHE A N 1
ATOM 749 C CA . PHE A 1 99 ? -10.810 15.366 -4.908 1.00 68.19 99 PHE A CA 1
ATOM 750 C C . PHE A 1 99 ? -9.434 15.128 -5.543 1.00 68.19 99 PHE A C 1
ATOM 752 O O . PHE A 1 99 ? -9.178 15.639 -6.626 1.00 68.19 99 PHE A O 1
ATOM 759 N N . PHE A 1 100 ? -8.543 14.386 -4.884 1.00 71.19 100 PHE A N 1
ATOM 760 C CA . PHE A 1 100 ? -7.195 14.140 -5.389 1.00 71.19 100 PHE A CA 1
ATOM 761 C C . PHE A 1 100 ? -6.708 12.775 -4.921 1.00 71.19 100 PHE A C 1
ATOM 763 O O . PHE A 1 100 ? -6.608 12.510 -3.720 1.00 71.19 100 PHE A O 1
ATOM 770 N N . ARG A 1 101 ? -6.475 11.879 -5.878 1.00 77.88 101 ARG A N 1
ATOM 771 C CA . ARG A 1 101 ? -6.113 10.490 -5.607 1.00 77.88 101 ARG A CA 1
ATOM 772 C C . ARG A 1 101 ? -5.025 10.077 -6.565 1.00 77.88 101 ARG A C 1
ATOM 774 O O . ARG A 1 101 ? -5.275 10.098 -7.769 1.00 77.88 101 ARG A O 1
ATOM 781 N N . PHE A 1 102 ? -3.877 9.677 -6.043 1.00 86.50 102 PHE A N 1
ATOM 782 C CA . PHE A 1 102 ? -2.783 9.210 -6.877 1.00 86.50 102 PHE A CA 1
ATOM 783 C C . PHE A 1 102 ? -1.969 8.109 -6.205 1.00 86.50 102 PHE A C 1
ATOM 785 O O . PHE A 1 102 ? -2.043 7.881 -4.991 1.00 86.50 102 PHE A O 1
ATOM 792 N N . GLY A 1 103 ? -1.199 7.387 -7.010 1.00 91.81 103 GLY A N 1
ATOM 793 C CA . GLY A 1 103 ? -0.291 6.371 -6.505 1.00 91.81 103 GLY A CA 1
ATOM 794 C C . GLY A 1 103 ? 0.417 5.608 -7.608 1.00 91.81 103 GLY A C 1
ATOM 795 O O . GLY A 1 103 ? 0.641 6.125 -8.702 1.00 91.81 103 GLY A O 1
ATOM 796 N N . ASN A 1 104 ? 0.764 4.366 -7.296 1.00 96.06 104 ASN A N 1
ATOM 797 C CA . ASN A 1 104 ? 1.483 3.490 -8.205 1.00 96.06 104 ASN A CA 1
ATOM 798 C C . ASN A 1 104 ? 0.493 2.740 -9.089 1.00 96.06 104 ASN A C 1
ATOM 800 O O . ASN A 1 104 ? -0.551 2.269 -8.620 1.00 96.06 104 ASN A O 1
ATOM 804 N N . VAL A 1 105 ? 0.847 2.556 -10.355 1.00 97.88 105 VAL A N 1
ATOM 805 C CA . VAL A 1 105 ? 0.054 1.790 -11.316 1.00 97.88 105 VAL A CA 1
ATOM 806 C C . VAL A 1 105 ? 0.959 0.843 -12.093 1.00 97.88 105 VAL A C 1
ATOM 808 O O . VAL A 1 105 ? 2.083 1.188 -12.433 1.00 97.88 105 VAL A O 1
ATOM 811 N N . ILE A 1 106 ? 0.499 -0.380 -12.340 1.00 98.56 106 ILE A N 1
ATOM 812 C CA . ILE A 1 106 ? 1.118 -1.282 -13.316 1.00 98.56 106 ILE A CA 1
ATOM 813 C C . ILE A 1 106 ? 0.155 -1.449 -14.487 1.00 98.56 106 ILE A C 1
ATOM 815 O O . ILE A 1 106 ? -1.021 -1.753 -14.276 1.00 98.56 106 ILE A O 1
ATOM 819 N N . LEU A 1 107 ? 0.669 -1.266 -15.703 1.00 98.69 107 LEU A N 1
ATOM 820 C CA . LEU A 1 107 ? -0.033 -1.522 -16.958 1.00 98.69 107 LEU A CA 1
ATOM 821 C C . LEU A 1 107 ? 0.604 -2.718 -17.661 1.00 98.69 107 LEU A C 1
ATOM 823 O O . LEU A 1 107 ? 1.827 -2.810 -17.764 1.00 98.69 107 LEU A O 1
ATOM 827 N N . THR A 1 108 ? -0.216 -3.630 -18.170 1.00 98.44 108 THR A N 1
ATOM 828 C CA . THR A 1 108 ? 0.256 -4.743 -19.003 1.00 98.44 108 THR A CA 1
ATOM 829 C C . THR A 1 108 ? -0.850 -5.254 -19.920 1.00 98.44 108 THR A C 1
ATOM 831 O O . THR A 1 108 ? -2.031 -5.188 -19.580 1.00 98.44 108 THR A O 1
ATOM 834 N N . LYS A 1 109 ? -0.477 -5.781 -21.089 1.00 96.12 109 LYS A N 1
ATOM 835 C CA . LYS A 1 109 ? -1.400 -6.508 -21.979 1.00 96.12 109 LYS A CA 1
ATOM 836 C C . LYS A 1 109 ? -1.488 -8.002 -21.616 1.00 96.12 109 LYS A C 1
ATOM 838 O O . LYS A 1 109 ? -2.398 -8.700 -22.062 1.00 96.12 109 LYS A O 1
ATOM 843 N N . HIS A 1 110 ? -0.577 -8.484 -20.769 1.00 97.25 110 HIS A N 1
ATOM 844 C CA . HIS A 1 110 ? -0.408 -9.896 -20.424 1.00 97.25 110 HIS A CA 1
ATOM 845 C C . HIS A 1 110 ? -1.265 -10.339 -19.243 1.00 97.25 110 HIS A C 1
ATOM 847 O O . HIS A 1 110 ? -1.844 -9.528 -18.522 1.00 97.25 110 HIS A O 1
ATOM 853 N N . ARG A 1 111 ? -1.384 -11.650 -19.027 1.00 96.62 111 ARG A N 1
ATOM 854 C CA . ARG A 1 111 ? -2.241 -12.188 -17.970 1.00 96.62 111 ARG A CA 1
ATOM 855 C C . ARG A 1 111 ? -1.656 -11.886 -16.587 1.00 96.62 111 ARG A C 1
ATOM 857 O O . ARG A 1 111 ? -0.538 -12.278 -16.270 1.00 96.62 111 ARG A O 1
ATOM 864 N N . ILE A 1 112 ? -2.470 -11.270 -15.733 1.00 96.50 112 ILE A N 1
ATOM 865 C CA . ILE A 1 112 ? -2.185 -11.109 -14.304 1.00 96.50 112 ILE A CA 1
ATOM 866 C C . ILE A 1 112 ? -2.720 -12.338 -13.569 1.00 96.50 112 ILE A C 1
ATOM 868 O O . ILE A 1 112 ? -3.916 -12.626 -13.619 1.00 96.50 112 ILE A O 1
ATOM 872 N N . VAL A 1 113 ? -1.830 -13.072 -12.905 1.00 93.94 113 VAL A N 1
ATOM 873 C CA . VAL A 1 113 ? -2.176 -14.250 -12.095 1.00 93.94 113 VAL A CA 1
ATOM 874 C C . VAL A 1 113 ? -2.726 -13.819 -10.745 1.00 93.94 113 VAL A C 1
ATOM 876 O O . VAL A 1 113 ? -3.746 -14.334 -10.296 1.00 93.94 113 VAL A O 1
ATOM 879 N N . TYR A 1 114 ? -2.067 -12.849 -10.118 1.00 93.12 114 TYR A N 1
ATOM 880 C CA . TYR A 1 114 ? -2.583 -12.137 -8.961 1.00 93.12 114 TYR A CA 1
ATOM 881 C C . TYR A 1 114 ? -1.860 -10.802 -8.807 1.00 93.12 114 TYR A C 1
ATOM 883 O O . TYR A 1 114 ? -0.794 -10.581 -9.387 1.00 93.12 114 TYR A O 1
ATOM 891 N N . HIS A 1 115 ? -2.425 -9.929 -7.983 1.00 94.38 115 HIS A N 1
ATOM 892 C CA . HIS A 1 115 ? -1.767 -8.705 -7.565 1.00 94.38 115 HIS A CA 1
ATOM 893 C C . HIS A 1 115 ? -2.145 -8.339 -6.131 1.00 94.38 115 HIS A C 1
ATOM 895 O O . HIS A 1 115 ? -3.149 -8.813 -5.598 1.00 94.38 115 HIS A O 1
ATOM 901 N N . ARG A 1 116 ? -1.347 -7.469 -5.516 1.00 90.88 116 ARG A N 1
ATOM 902 C CA . ARG A 1 116 ? -1.685 -6.794 -4.261 1.00 90.88 116 ARG A CA 1
ATOM 903 C C . ARG A 1 116 ? -0.977 -5.451 -4.155 1.00 90.88 116 ARG A C 1
ATOM 905 O O . ARG A 1 116 ? 0.045 -5.226 -4.799 1.00 90.88 116 ARG A O 1
ATOM 912 N N . HIS A 1 117 ? -1.501 -4.600 -3.287 1.00 90.06 117 HIS A N 1
ATOM 913 C CA . HIS A 1 117 ? -0.860 -3.363 -2.858 1.00 90.06 117 HIS A CA 1
ATOM 914 C C . HIS A 1 117 ? -0.492 -3.474 -1.379 1.00 90.06 117 HIS A C 1
ATOM 916 O O . HIS A 1 117 ? -1.247 -4.049 -0.592 1.00 90.06 117 HIS A O 1
ATOM 922 N N . LEU A 1 118 ? 0.684 -2.967 -1.017 1.00 86.50 118 LEU A N 1
ATOM 923 C CA . LEU A 1 118 ? 1.178 -2.928 0.357 1.00 86.50 118 LEU A CA 1
ATOM 924 C C . LEU A 1 118 ? 1.656 -1.512 0.671 1.00 86.50 118 LEU A C 1
ATOM 926 O O . LEU A 1 118 ? 2.471 -0.953 -0.064 1.00 86.50 118 LEU A O 1
ATOM 930 N N . TYR A 1 119 ? 1.179 -0.938 1.775 1.00 84.94 119 TYR A N 1
ATOM 931 C CA . TYR A 1 119 ? 1.708 0.327 2.277 1.00 84.94 119 TYR A CA 1
ATOM 932 C C . TYR A 1 119 ? 3.103 0.135 2.856 1.00 84.94 119 TYR A C 1
ATOM 934 O O . TYR A 1 119 ? 3.357 -0.818 3.589 1.00 84.94 119 TYR A O 1
ATOM 942 N N . LEU A 1 120 ? 3.982 1.092 2.581 1.00 85.19 120 LEU A N 1
ATOM 943 C CA . LEU A 1 120 ? 5.292 1.167 3.205 1.00 85.19 120 LEU A CA 1
ATOM 944 C C . LEU A 1 120 ? 5.262 2.092 4.434 1.00 85.19 120 LEU A C 1
ATOM 946 O O . LEU A 1 120 ? 4.403 2.980 4.524 1.00 85.19 120 LEU A O 1
ATOM 950 N N . PRO A 1 121 ? 6.205 1.933 5.380 1.00 80.06 121 PRO A N 1
ATOM 951 C CA . PRO A 1 121 ? 6.428 2.915 6.431 1.00 80.06 121 PRO A CA 1
ATOM 952 C C . PRO A 1 121 ? 6.688 4.295 5.822 1.00 80.06 121 PRO A C 1
ATOM 954 O O . PRO A 1 121 ? 7.581 4.469 4.998 1.00 80.06 121 PRO A O 1
ATOM 957 N N . SER A 1 122 ? 5.914 5.289 6.230 1.00 78.00 122 SER A N 1
ATOM 958 C CA . SER A 1 122 ? 6.047 6.654 5.731 1.00 78.00 122 SER A CA 1
ATOM 959 C C . SER A 1 122 ? 5.988 7.627 6.893 1.00 78.00 122 SER A C 1
ATOM 961 O O . SER A 1 122 ? 5.345 7.344 7.898 1.00 78.00 122 SER A O 1
ATOM 963 N N . ASN A 1 123 ? 6.579 8.808 6.725 1.00 70.75 123 ASN A N 1
ATOM 964 C CA . ASN A 1 123 ? 6.556 9.967 7.623 1.00 70.75 123 ASN A CA 1
ATOM 965 C C . ASN A 1 123 ? 5.876 11.187 6.973 1.00 70.75 123 ASN A C 1
ATOM 967 O O . ASN A 1 123 ? 5.271 11.977 7.690 1.00 70.75 123 ASN A O 1
ATOM 971 N N . ARG A 1 124 ? 5.904 11.309 5.632 1.00 75.69 124 ARG A N 1
ATOM 972 C CA . ARG A 1 124 ? 5.264 12.417 4.885 1.00 75.69 124 ARG A CA 1
ATOM 973 C C . ARG A 1 124 ? 4.070 11.987 4.027 1.00 75.69 124 ARG A C 1
ATOM 975 O O . ARG A 1 124 ? 2.994 11.710 4.550 1.00 75.69 124 ARG A O 1
ATOM 982 N N . GLU A 1 125 ? 4.241 11.904 2.717 1.00 80.81 125 GLU A N 1
ATOM 983 C CA . GLU A 1 125 ? 3.264 11.266 1.850 1.00 80.81 125 GLU A CA 1
ATOM 984 C C . GLU A 1 125 ? 3.280 9.759 2.124 1.00 80.81 125 GLU A C 1
ATOM 986 O O . GLU A 1 125 ? 4.339 9.171 2.369 1.00 80.81 125 GLU A O 1
ATOM 991 N N . GLN A 1 126 ? 2.109 9.130 2.153 1.00 86.00 126 GLN A N 1
ATOM 992 C CA . GLN A 1 126 ? 2.049 7.681 2.278 1.00 86.00 126 GLN A CA 1
ATOM 993 C C . GLN A 1 126 ? 2.633 7.064 1.003 1.00 86.00 126 GLN A C 1
ATOM 995 O O . GLN A 1 126 ? 2.316 7.495 -0.095 1.00 86.00 126 GLN A O 1
ATOM 1000 N N . ARG A 1 127 ? 3.515 6.075 1.146 1.00 88.88 127 ARG A N 1
ATOM 1001 C CA . ARG A 1 127 ? 4.112 5.331 0.031 1.00 88.88 127 ARG A CA 1
ATOM 1002 C C . ARG A 1 127 ? 3.640 3.885 0.053 1.00 88.88 127 ARG A C 1
ATOM 1004 O O . ARG A 1 127 ? 3.125 3.399 1.061 1.00 88.88 127 ARG A O 1
ATOM 1011 N N . GLY A 1 128 ? 3.827 3.181 -1.047 1.00 89.81 128 GLY A N 1
ATOM 1012 C CA . GLY A 1 128 ? 3.429 1.789 -1.160 1.00 89.81 128 GLY A CA 1
ATOM 1013 C C . GLY A 1 128 ? 4.148 1.090 -2.294 1.00 89.81 128 GLY A C 1
ATOM 1014 O O . GLY A 1 128 ? 4.873 1.716 -3.069 1.00 89.81 128 GLY A O 1
ATOM 1015 N N . ILE A 1 129 ? 3.919 -0.212 -2.386 1.00 94.94 129 ILE A N 1
ATOM 1016 C CA . ILE A 1 129 ? 4.335 -1.032 -3.515 1.00 94.94 129 ILE A CA 1
ATOM 1017 C C . ILE A 1 129 ? 3.133 -1.734 -4.134 1.00 94.94 129 ILE A C 1
ATOM 1019 O O . ILE A 1 129 ? 2.210 -2.140 -3.427 1.00 94.94 129 ILE A O 1
ATOM 1023 N N . ASN A 1 130 ? 3.178 -1.921 -5.449 1.00 95.69 130 ASN A N 1
ATOM 1024 C CA . ASN A 1 130 ? 2.322 -2.871 -6.147 1.00 95.69 130 ASN A CA 1
ATOM 1025 C C . ASN A 1 130 ? 3.133 -4.114 -6.455 1.00 95.69 130 ASN A C 1
ATOM 1027 O O . ASN A 1 130 ? 4.149 -4.024 -7.137 1.00 95.69 130 ASN A O 1
ATOM 1031 N N . GLU A 1 131 ? 2.658 -5.262 -5.999 1.00 95.81 131 GLU A N 1
ATOM 1032 C CA . GLU A 1 131 ? 3.172 -6.555 -6.418 1.00 95.81 131 GLU A CA 1
ATOM 1033 C C . GLU A 1 131 ? 2.211 -7.171 -7.426 1.00 95.81 131 GLU A C 1
ATOM 1035 O O . GLU A 1 131 ? 1.006 -7.256 -7.179 1.00 95.81 131 GLU A O 1
ATOM 1040 N N . VAL A 1 132 ? 2.753 -7.644 -8.542 1.00 96.50 132 VAL A N 1
ATOM 1041 C CA . VAL A 1 132 ? 2.004 -8.342 -9.585 1.00 96.50 132 VAL A CA 1
ATOM 1042 C C . VAL A 1 132 ? 2.741 -9.620 -9.955 1.00 96.50 132 VAL A C 1
ATOM 1044 O O . VAL A 1 132 ? 3.953 -9.606 -10.151 1.00 96.50 132 VAL A O 1
ATOM 1047 N N . ALA A 1 133 ? 2.009 -10.726 -10.067 1.00 95.94 133 ALA A N 1
ATOM 1048 C CA . ALA A 1 133 ? 2.482 -11.937 -10.724 1.00 95.94 133 ALA A CA 1
ATOM 1049 C C . ALA A 1 133 ? 1.921 -11.986 -12.146 1.00 95.94 133 ALA A C 1
ATOM 1051 O O . ALA A 1 133 ? 0.701 -11.940 -12.334 1.00 95.94 133 ALA A O 1
ATOM 1052 N N . LEU A 1 134 ? 2.806 -12.088 -13.133 1.00 95.94 134 LEU A N 1
ATOM 1053 C CA . LEU A 1 134 ? 2.450 -12.157 -14.545 1.00 95.94 134 LEU A CA 1
ATOM 1054 C C . LEU A 1 134 ? 2.663 -13.552 -15.116 1.00 95.94 134 LEU A C 1
ATOM 1056 O O . LEU A 1 134 ? 3.501 -14.313 -14.636 1.00 95.94 134 LEU A O 1
ATOM 1060 N N . GLU A 1 135 ? 1.906 -13.844 -16.167 1.00 95.06 135 GLU A N 1
ATOM 1061 C CA . GLU A 1 135 ? 2.103 -14.978 -17.058 1.00 95.06 135 GLU A CA 1
ATOM 1062 C C . GLU A 1 135 ? 2.267 -14.473 -18.493 1.00 95.06 135 GLU A C 1
ATOM 1064 O O . GLU A 1 135 ? 1.399 -13.763 -19.007 1.00 95.06 135 GLU A O 1
ATOM 1069 N N . ILE A 1 136 ? 3.391 -14.833 -19.117 1.00 94.75 136 ILE A N 1
ATOM 1070 C CA . ILE A 1 136 ? 3.690 -14.558 -20.525 1.00 94.75 136 ILE A CA 1
ATOM 1071 C C . ILE A 1 136 ? 4.216 -15.848 -21.148 1.00 94.75 136 ILE A C 1
ATOM 1073 O O . ILE A 1 136 ? 5.216 -16.398 -20.684 1.00 94.75 136 ILE A O 1
ATOM 1077 N N . ASN A 1 137 ? 3.559 -16.332 -22.204 1.00 91.88 137 ASN A N 1
ATOM 1078 C CA . ASN A 1 137 ? 3.928 -17.565 -22.910 1.00 91.88 137 ASN A CA 1
ATOM 1079 C C . ASN A 1 137 ? 4.099 -18.776 -21.967 1.00 91.88 137 ASN A C 1
ATOM 1081 O O . ASN A 1 137 ? 5.047 -19.549 -22.094 1.00 91.88 137 ASN A O 1
ATOM 1085 N N . GLY A 1 138 ? 3.215 -18.919 -20.975 1.00 90.94 138 GLY A N 1
ATOM 1086 C CA . GLY A 1 138 ? 3.256 -19.991 -19.979 1.00 90.94 138 GLY A CA 1
ATOM 1087 C C . GLY A 1 138 ? 4.364 -19.855 -18.933 1.00 90.94 138 GLY A C 1
ATOM 1088 O O . GLY A 1 138 ? 4.569 -20.783 -18.147 1.00 90.94 138 GLY A O 1
ATOM 1089 N N . ARG A 1 139 ? 5.103 -18.736 -18.918 1.00 93.88 139 ARG A N 1
ATOM 1090 C CA . ARG A 1 139 ? 6.176 -18.472 -17.953 1.00 93.88 139 ARG A CA 1
ATOM 1091 C C . ARG A 1 139 ? 5.759 -17.405 -16.956 1.00 93.88 139 ARG A C 1
ATOM 1093 O O . ARG A 1 139 ? 5.116 -16.422 -17.320 1.00 93.88 139 ARG A O 1
ATOM 1100 N N . TYR A 1 140 ? 6.148 -17.604 -15.703 1.00 94.62 140 TYR A N 1
ATOM 1101 C CA . TYR A 1 140 ? 5.678 -16.811 -14.577 1.00 94.62 140 TYR A CA 1
ATOM 1102 C C . TYR A 1 140 ? 6.807 -16.047 -13.898 1.00 94.62 140 TYR A C 1
ATOM 1104 O O . TYR A 1 140 ? 7.893 -16.582 -13.676 1.00 94.62 140 TYR A O 1
ATOM 1112 N N . PHE A 1 141 ? 6.531 -14.803 -13.524 1.00 96.12 141 PHE A N 1
ATOM 1113 C CA . PHE A 1 141 ? 7.455 -13.968 -12.761 1.00 96.12 141 PHE A CA 1
ATOM 1114 C C . PHE A 1 141 ? 6.708 -12.884 -11.988 1.00 96.12 141 PHE A C 1
ATOM 1116 O O . PHE A 1 141 ? 5.523 -12.623 -12.222 1.00 96.12 141 PHE A O 1
ATOM 1123 N N . ARG A 1 142 ? 7.410 -12.253 -11.048 1.00 96.31 142 ARG A N 1
ATOM 1124 C CA . ARG A 1 142 ? 6.889 -11.164 -10.222 1.00 96.31 142 ARG A CA 1
ATOM 1125 C C . ARG A 1 142 ? 7.456 -9.828 -10.635 1.00 96.31 142 ARG A C 1
ATOM 1127 O O . ARG A 1 142 ? 8.629 -9.729 -10.992 1.00 96.31 142 ARG A O 1
ATOM 1134 N N . VAL A 1 143 ? 6.643 -8.799 -10.465 1.00 98.00 143 VAL A N 1
ATOM 1135 C CA . VAL A 1 143 ? 7.065 -7.409 -10.557 1.00 98.00 143 VAL A CA 1
ATOM 1136 C C . VAL A 1 143 ? 6.630 -6.657 -9.311 1.00 98.00 143 VAL A C 1
ATOM 1138 O O . VAL A 1 143 ? 5.483 -6.778 -8.879 1.00 98.00 143 VAL A O 1
ATOM 1141 N N . ILE A 1 144 ? 7.549 -5.877 -8.750 1.00 98.31 144 ILE A N 1
ATOM 1142 C CA . ILE A 1 144 ? 7.268 -4.859 -7.743 1.00 98.31 144 ILE A CA 1
ATOM 1143 C C . ILE A 1 144 ? 7.430 -3.486 -8.391 1.00 98.31 144 ILE A C 1
ATOM 1145 O O . ILE A 1 144 ? 8.507 -3.176 -8.891 1.00 98.31 144 ILE A O 1
ATOM 1149 N N . ASN A 1 145 ? 6.378 -2.670 -8.345 1.00 98.62 145 ASN A N 1
ATOM 1150 C CA . ASN A 1 145 ? 6.434 -1.239 -8.639 1.00 98.62 145 ASN A CA 1
ATOM 1151 C C . ASN A 1 145 ? 6.418 -0.446 -7.324 1.00 98.62 145 ASN A C 1
ATOM 1153 O O . ASN A 1 145 ? 5.520 -0.656 -6.502 1.00 98.62 145 ASN A O 1
ATOM 1157 N N . LEU A 1 146 ? 7.376 0.459 -7.128 1.00 97.50 146 LEU A N 1
ATOM 1158 C CA . LEU A 1 146 ? 7.517 1.266 -5.918 1.00 97.50 146 LEU A CA 1
ATOM 1159 C C . LEU A 1 146 ? 7.686 2.765 -6.204 1.00 97.50 146 LEU A C 1
ATOM 1161 O O . LEU A 1 146 ? 8.018 3.175 -7.311 1.00 97.50 146 LEU A O 1
ATOM 1165 N N . HIS A 1 147 ? 7.466 3.571 -5.167 1.00 97.31 147 HIS A N 1
ATOM 1166 C CA . HIS A 1 147 ? 7.840 4.983 -5.133 1.00 97.31 147 HIS A CA 1
ATOM 1167 C C . HIS A 1 147 ? 8.321 5.303 -3.714 1.00 97.31 147 HIS A C 1
ATOM 1169 O O . HIS A 1 147 ? 7.518 5.293 -2.776 1.00 97.31 147 HIS A O 1
ATOM 1175 N N . LEU A 1 148 ? 9.626 5.508 -3.520 1.00 96.56 148 LEU A N 1
ATOM 1176 C CA . LEU A 1 148 ? 10.176 5.774 -2.187 1.00 96.56 148 LEU A CA 1
ATOM 1177 C C . LEU A 1 148 ? 9.912 7.216 -1.735 1.00 96.56 148 LEU A C 1
ATOM 1179 O O . LEU A 1 148 ? 9.618 8.122 -2.516 1.00 96.56 148 LEU A O 1
ATOM 1183 N N . GLY A 1 149 ? 9.966 7.427 -0.423 1.00 93.38 149 GLY A N 1
ATOM 1184 C CA . GLY A 1 149 ? 9.958 8.757 0.173 1.00 93.38 149 GLY A CA 1
ATOM 1185 C C . GLY A 1 149 ? 11.252 9.519 -0.115 1.00 93.38 149 GLY A C 1
ATOM 1186 O O . GLY A 1 149 ? 12.191 8.995 -0.708 1.00 93.38 149 GLY A O 1
ATOM 1187 N N . LEU A 1 150 ? 11.316 10.764 0.354 1.00 93.12 150 LEU A N 1
ATOM 1188 C CA . LEU A 1 150 ? 12.462 11.657 0.125 1.00 93.12 150 LEU A CA 1
ATOM 1189 C C . LEU A 1 150 ? 13.432 11.706 1.316 1.00 93.12 150 LEU A C 1
ATOM 1191 O O . LEU A 1 150 ? 14.561 12.172 1.196 1.00 93.12 150 LEU A O 1
ATOM 1195 N N . GLY A 1 151 ? 12.982 11.306 2.509 1.00 91.25 151 GLY A N 1
ATOM 1196 C CA . GLY A 1 151 ? 13.785 11.410 3.726 1.00 91.25 151 GLY A CA 1
ATOM 1197 C C . GLY A 1 151 ? 14.643 10.170 3.953 1.00 91.25 151 GLY A C 1
ATOM 1198 O O . GLY A 1 151 ? 14.104 9.075 4.037 1.00 91.25 151 GLY A O 1
ATOM 1199 N N . ARG A 1 152 ? 15.951 10.326 4.190 1.00 92.75 152 ARG A N 1
ATOM 1200 C CA . ARG A 1 152 ? 16.881 9.195 4.402 1.00 92.75 152 ARG A CA 1
ATOM 1201 C C . ARG A 1 152 ? 16.403 8.163 5.436 1.00 92.75 152 ARG A C 1
ATOM 1203 O O . ARG A 1 152 ? 16.528 6.963 5.209 1.00 92.75 152 ARG A O 1
ATOM 1210 N N . ALA A 1 153 ? 15.877 8.609 6.581 1.00 86.56 153 ALA A N 1
ATOM 1211 C CA . ALA A 1 153 ? 15.382 7.705 7.627 1.00 86.56 153 ALA A CA 1
ATOM 1212 C C . ALA A 1 153 ? 14.125 6.933 7.185 1.00 86.56 153 ALA A C 1
ATOM 1214 O O . ALA A 1 153 ? 14.010 5.742 7.458 1.00 86.56 153 ALA A O 1
ATOM 1215 N N . GLU A 1 154 ? 13.223 7.607 6.468 1.00 85.94 154 GLU A N 1
ATOM 1216 C CA . GLU A 1 154 ? 12.027 7.008 5.868 1.00 85.94 154 GLU A CA 1
ATOM 1217 C C . GLU A 1 154 ? 12.425 6.007 4.776 1.00 85.94 154 GLU A C 1
ATOM 1219 O O . GLU A 1 154 ? 12.049 4.845 4.857 1.00 85.94 154 GLU A O 1
ATOM 1224 N N . GLN A 1 155 ? 13.278 6.404 3.828 1.00 94.81 155 GLN A N 1
ATOM 1225 C CA . GLN A 1 155 ? 13.805 5.535 2.771 1.00 94.81 155 GLN A CA 1
A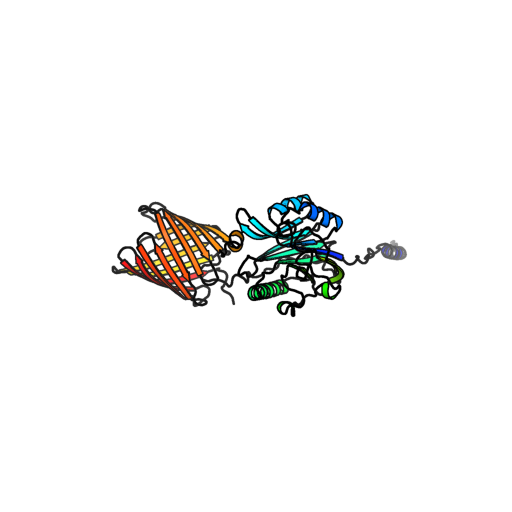TOM 1226 C C . GLN A 1 155 ? 14.475 4.280 3.335 1.00 94.81 155 GLN A C 1
ATOM 1228 O O . GLN A 1 155 ? 14.252 3.186 2.826 1.00 94.81 155 GLN A O 1
ATOM 1233 N N . LYS A 1 156 ? 15.258 4.405 4.417 1.00 93.50 156 LYS A N 1
ATOM 1234 C CA . LYS A 1 156 ? 15.848 3.242 5.089 1.00 93.50 156 LYS A CA 1
ATOM 1235 C C . LYS A 1 156 ? 14.767 2.281 5.597 1.00 93.50 156 LYS A C 1
ATOM 1237 O O . LYS A 1 156 ? 14.857 1.090 5.325 1.00 93.50 156 LYS A O 1
ATOM 1242 N N . GLN A 1 157 ? 13.760 2.781 6.316 1.00 88.69 157 GLN A N 1
ATOM 1243 C CA . GLN A 1 157 ? 12.664 1.948 6.832 1.00 88.69 157 GLN A CA 1
ATOM 1244 C C . GLN A 1 157 ? 11.878 1.276 5.700 1.00 88.69 157 GLN A C 1
ATOM 1246 O O . GLN A 1 157 ? 11.534 0.102 5.801 1.00 88.69 157 GLN A O 1
ATOM 1251 N N . GLN A 1 158 ? 11.629 2.005 4.613 1.00 92.50 158 GLN A N 1
ATOM 1252 C CA . GLN A 1 158 ? 10.946 1.495 3.427 1.00 92.50 158 GLN A CA 1
ATOM 1253 C C . GLN A 1 158 ? 11.750 0.396 2.730 1.00 92.50 158 GLN A C 1
ATOM 1255 O O . GLN A 1 158 ? 11.191 -0.641 2.390 1.00 92.50 158 GLN A O 1
ATOM 1260 N N . LEU A 1 159 ? 13.059 0.586 2.552 1.00 95.50 159 LEU A N 1
ATOM 1261 C CA . LEU A 1 159 ? 13.937 -0.424 1.961 1.00 95.50 159 LEU A CA 1
ATOM 1262 C C . LEU A 1 159 ? 14.070 -1.662 2.850 1.00 95.50 159 LEU A C 1
ATOM 1264 O O . LEU A 1 159 ? 13.986 -2.775 2.338 1.00 95.50 159 LEU A O 1
ATOM 1268 N N . ASP A 1 160 ? 14.226 -1.489 4.166 1.00 91.38 160 ASP A N 1
ATOM 1269 C CA . ASP A 1 160 ? 14.246 -2.608 5.115 1.00 91.38 160 ASP A CA 1
ATOM 1270 C C . ASP A 1 160 ? 12.955 -3.441 4.991 1.00 91.38 160 ASP A C 1
ATOM 1272 O O . ASP A 1 160 ? 13.004 -4.672 4.987 1.00 91.38 160 ASP A O 1
ATOM 1276 N N . GLU A 1 161 ? 11.806 -2.776 4.849 1.00 89.56 161 GLU A N 1
ATOM 1277 C CA . GLU A 1 161 ? 10.501 -3.411 4.665 1.00 89.56 161 GLU A CA 1
ATOM 1278 C C . GLU A 1 161 ? 10.382 -4.143 3.322 1.00 89.56 161 GLU A C 1
ATOM 1280 O O . GLU A 1 161 ? 9.996 -5.312 3.280 1.00 89.56 161 GLU A O 1
ATOM 1285 N N . ILE A 1 162 ? 10.780 -3.495 2.224 1.00 93.75 162 ILE A N 1
ATOM 1286 C CA . ILE A 1 162 ? 10.806 -4.109 0.891 1.00 93.75 162 ILE A CA 1
ATOM 1287 C C . ILE A 1 162 ? 11.680 -5.364 0.910 1.00 93.75 162 ILE A C 1
ATOM 1289 O O . ILE A 1 162 ? 11.267 -6.397 0.397 1.00 93.75 162 ILE A O 1
ATOM 1293 N N . LEU A 1 163 ? 12.849 -5.327 1.552 1.00 93.38 163 LEU A N 1
ATOM 1294 C CA . LEU A 1 163 ? 13.733 -6.489 1.649 1.00 93.38 163 LEU A CA 1
ATOM 1295 C C . LEU A 1 163 ? 13.132 -7.636 2.472 1.00 93.38 163 LEU A C 1
ATOM 1297 O O . LEU A 1 163 ? 13.395 -8.800 2.173 1.00 93.38 163 LEU A O 1
ATOM 1301 N N . LYS A 1 164 ? 12.329 -7.353 3.505 1.00 90.81 164 LYS A N 1
ATOM 1302 C CA . LYS A 1 164 ? 11.574 -8.402 4.216 1.00 90.81 164 LYS A CA 1
ATOM 1303 C C . LYS A 1 164 ? 10.526 -9.028 3.303 1.00 90.81 164 LYS A C 1
ATOM 1305 O O . LYS A 1 164 ? 10.430 -10.251 3.249 1.00 90.81 164 LYS A O 1
ATOM 1310 N N . ILE A 1 165 ? 9.782 -8.193 2.576 1.00 90.56 165 ILE A N 1
ATOM 1311 C CA . ILE A 1 165 ? 8.766 -8.622 1.613 1.00 90.56 165 ILE A CA 1
ATOM 1312 C C . ILE A 1 165 ? 9.395 -9.523 0.554 1.00 90.56 165 ILE A C 1
ATOM 1314 O O . ILE A 1 165 ? 8.945 -10.650 0.367 1.00 90.56 165 ILE A O 1
ATOM 1318 N N . THR A 1 166 ? 10.463 -9.071 -0.102 1.00 92.50 166 THR A N 1
ATOM 1319 C CA . THR A 1 166 ? 11.036 -9.783 -1.246 1.00 92.50 166 THR A CA 1
ATOM 1320 C C . THR A 1 166 ? 11.656 -11.125 -0.870 1.00 92.50 166 THR A C 1
ATOM 1322 O O . THR A 1 166 ? 11.617 -12.041 -1.682 1.00 92.50 166 THR A O 1
ATOM 1325 N N . ARG A 1 167 ? 12.143 -11.299 0.368 1.00 91.31 167 ARG A N 1
ATOM 1326 C CA . ARG A 1 167 ? 12.613 -12.602 0.885 1.00 91.31 167 ARG A CA 1
ATOM 1327 C C . ARG A 1 167 ? 11.514 -13.662 0.970 1.00 91.31 167 ARG A C 1
ATOM 1329 O O . ARG A 1 167 ? 11.827 -14.847 0.959 1.00 91.31 167 ARG A O 1
ATOM 1336 N N . LEU A 1 168 ? 10.252 -13.251 1.089 1.00 90.25 168 LEU A N 1
ATOM 1337 C CA . LEU A 1 168 ? 9.102 -14.159 1.115 1.00 90.25 168 LEU A CA 1
ATOM 1338 C C . LEU A 1 168 ? 8.571 -14.463 -0.290 1.00 90.25 168 LEU A C 1
ATOM 1340 O O . LEU A 1 168 ? 7.774 -15.384 -0.461 1.00 90.25 168 LEU A O 1
ATOM 1344 N N . LEU A 1 169 ? 8.966 -13.683 -1.297 1.00 90.25 169 LEU A N 1
ATOM 1345 C CA . LEU A 1 169 ? 8.433 -13.810 -2.644 1.00 90.25 169 LEU A CA 1
ATOM 1346 C C . LEU A 1 169 ? 9.199 -14.862 -3.456 1.00 90.25 169 LEU A C 1
ATOM 1348 O O . LEU A 1 169 ? 10.419 -14.782 -3.558 1.00 90.25 169 LEU A O 1
ATOM 1352 N N . PRO A 1 170 ? 8.492 -15.800 -4.113 1.00 87.00 170 PRO A N 1
ATOM 1353 C CA . PRO A 1 170 ? 9.091 -16.654 -5.126 1.00 87.00 170 PRO A CA 1
ATOM 1354 C C . PRO A 1 170 ? 9.721 -15.833 -6.254 1.00 87.00 170 PRO A C 1
ATOM 1356 O O . PRO A 1 170 ? 9.070 -14.941 -6.801 1.00 87.00 170 PRO A O 1
ATOM 1359 N N . GLU A 1 171 ? 10.951 -16.168 -6.627 1.00 89.38 171 GLU A N 1
ATOM 1360 C CA . GLU A 1 171 ? 11.598 -15.673 -7.846 1.00 89.38 171 GLU A CA 1
ATOM 1361 C C . GLU A 1 171 ? 11.090 -16.459 -9.078 1.00 89.38 171 GLU A C 1
ATOM 1363 O O . GLU A 1 171 ? 10.559 -17.563 -8.902 1.00 89.38 171 GLU A O 1
ATOM 1368 N N . PRO A 1 172 ? 11.196 -15.937 -10.321 1.00 95.31 172 PRO A N 1
ATOM 1369 C CA . PRO A 1 172 ? 11.899 -14.721 -10.774 1.00 95.31 172 PRO A CA 1
ATOM 1370 C C . PRO A 1 172 ? 11.219 -13.398 -10.382 1.00 95.31 172 PRO A C 1
ATOM 1372 O O . PRO A 1 172 ? 9.992 -13.298 -10.411 1.00 95.31 172 PRO A O 1
ATOM 1375 N N . LEU A 1 173 ? 12.011 -12.361 -10.081 1.00 96.62 173 LEU A N 1
ATOM 1376 C CA . LEU A 1 173 ? 11.528 -11.052 -9.615 1.00 96.62 173 LEU A CA 1
ATOM 1377 C C . LEU A 1 173 ? 12.186 -9.880 -10.365 1.00 96.62 173 LEU A C 1
ATOM 1379 O O . LEU A 1 173 ? 13.398 -9.870 -10.591 1.00 96.62 173 LEU A O 1
ATOM 1383 N N . ILE A 1 174 ? 11.373 -8.877 -10.697 1.00 98.38 174 ILE A N 1
ATOM 1384 C CA . ILE A 1 174 ? 11.780 -7.549 -11.171 1.00 98.38 174 ILE A CA 1
ATOM 1385 C C . ILE A 1 174 ? 11.281 -6.513 -10.156 1.00 98.38 174 ILE A C 1
ATOM 1387 O O . ILE A 1 174 ? 10.134 -6.580 -9.716 1.00 98.38 174 ILE A O 1
ATOM 1391 N N . ILE A 1 175 ? 12.122 -5.554 -9.777 1.00 98.69 175 ILE A N 1
ATOM 1392 C CA . ILE A 1 175 ? 11.757 -4.448 -8.880 1.00 98.69 175 ILE A CA 1
ATOM 1393 C C . ILE A 1 175 ? 12.055 -3.148 -9.604 1.00 98.69 175 ILE A C 1
ATOM 1395 O O . ILE A 1 175 ? 13.176 -2.932 -10.055 1.00 98.69 175 ILE A O 1
ATOM 1399 N N . THR A 1 176 ? 11.065 -2.279 -9.725 1.00 98.81 176 THR A N 1
ATOM 1400 C CA . THR A 1 176 ? 11.202 -1.061 -10.512 1.00 98.81 176 THR A CA 1
ATOM 1401 C C . THR A 1 176 ? 10.383 0.089 -9.945 1.00 98.81 176 THR A C 1
ATOM 1403 O O . THR A 1 176 ? 9.459 -0.126 -9.161 1.00 98.81 176 THR A O 1
ATOM 1406 N N . GLY A 1 177 ? 10.752 1.310 -10.308 1.00 98.50 177 GLY A N 1
ATOM 1407 C CA . GLY A 1 177 ? 10.031 2.517 -9.944 1.00 98.50 177 GLY A CA 1
ATOM 1408 C C . GLY A 1 177 ? 10.956 3.684 -9.655 1.00 98.50 177 GLY A C 1
ATOM 1409 O O . GLY A 1 177 ? 12.151 3.625 -9.952 1.00 98.50 177 GLY A O 1
ATOM 1410 N N . ASP A 1 178 ? 10.391 4.709 -9.029 1.00 98.56 178 ASP A N 1
ATOM 1411 C CA . ASP A 1 178 ? 11.122 5.872 -8.536 1.00 98.56 178 ASP A CA 1
ATOM 1412 C C . ASP A 1 178 ? 11.678 5.574 -7.135 1.00 98.56 178 ASP A C 1
ATOM 1414 O O . ASP A 1 178 ? 10.954 5.483 -6.133 1.00 98.56 178 ASP A O 1
ATOM 1418 N N . PHE A 1 179 ? 12.992 5.381 -7.059 1.00 98.44 179 PHE A N 1
ATOM 1419 C CA . PHE A 1 179 ? 13.687 5.103 -5.809 1.00 98.44 179 PHE A CA 1
ATOM 1420 C C . PHE A 1 179 ? 14.034 6.371 -5.029 1.00 98.44 179 PHE A C 1
ATOM 1422 O O . PHE A 1 179 ? 14.417 6.256 -3.864 1.00 98.44 179 PHE A O 1
ATOM 1429 N N . ASN A 1 180 ? 13.957 7.565 -5.628 1.00 98.19 180 ASN A N 1
ATOM 1430 C CA . ASN A 1 180 ? 14.482 8.802 -5.039 1.00 98.19 180 ASN A CA 1
ATOM 1431 C C . ASN A 1 180 ? 15.925 8.660 -4.491 1.00 98.19 180 ASN A C 1
ATOM 1433 O O . ASN A 1 180 ? 16.334 9.353 -3.555 1.00 98.19 180 ASN A O 1
ATOM 1437 N N . LEU A 1 181 ? 16.686 7.713 -5.048 1.00 97.88 181 LEU A N 1
ATOM 1438 C CA . LEU A 1 181 ? 18.026 7.304 -4.640 1.00 97.88 181 LEU A CA 1
ATOM 1439 C C . LEU A 1 181 ? 18.794 6.841 -5.874 1.00 97.88 181 LEU A C 1
ATOM 1441 O O . LEU A 1 181 ? 18.275 6.059 -6.668 1.00 97.88 181 LEU A O 1
ATOM 1445 N N . GLU A 1 182 ? 20.047 7.268 -5.997 1.00 97.25 182 GLU A N 1
ATOM 1446 C CA . GLU A 1 182 ? 20.924 6.756 -7.048 1.00 97.25 182 GLU A CA 1
ATOM 1447 C C . GLU A 1 182 ? 21.381 5.318 -6.748 1.00 97.25 182 GLU A C 1
ATOM 1449 O O . GLU A 1 182 ? 21.531 4.964 -5.573 1.00 97.25 182 GLU A O 1
ATOM 1454 N N . PRO A 1 183 ? 21.695 4.489 -7.766 1.00 95.69 183 PRO A N 1
ATOM 1455 C CA . PRO A 1 183 ? 22.158 3.112 -7.563 1.00 95.69 183 PRO A CA 1
ATOM 1456 C C . PRO A 1 183 ? 23.384 2.990 -6.651 1.00 95.69 183 PRO A C 1
ATOM 1458 O O . PRO A 1 183 ? 23.567 1.973 -5.990 1.00 95.69 183 PRO A O 1
ATOM 1461 N N . SER A 1 184 ? 24.232 4.021 -6.623 1.00 94.81 184 SER A N 1
ATOM 1462 C 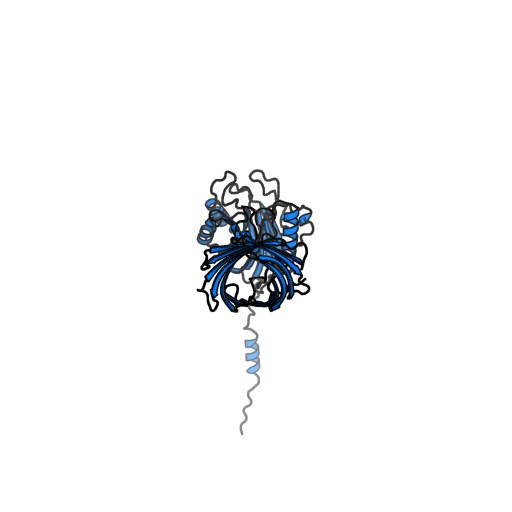CA . SER A 1 184 ? 25.452 4.106 -5.814 1.00 94.81 184 SER A CA 1
ATOM 1463 C C . SER A 1 184 ? 25.204 4.505 -4.355 1.00 94.81 184 SER A C 1
ATOM 1465 O O . SER A 1 184 ? 26.136 4.473 -3.551 1.00 94.81 184 SER A O 1
ATOM 1467 N N . HIS A 1 185 ? 23.979 4.894 -3.994 1.00 97.38 185 HIS A N 1
ATOM 1468 C CA . HIS A 1 185 ? 23.665 5.385 -2.661 1.00 97.38 185 HIS A CA 1
ATOM 1469 C C . HIS A 1 185 ? 23.861 4.292 -1.594 1.00 97.38 185 HIS A C 1
ATOM 1471 O O . HIS A 1 185 ? 23.471 3.140 -1.783 1.00 97.38 185 HIS A O 1
ATOM 1477 N N . ASP A 1 186 ? 24.388 4.656 -0.419 1.00 96.69 186 ASP A N 1
ATOM 1478 C CA . ASP A 1 186 ? 24.738 3.702 0.650 1.00 96.69 186 ASP A CA 1
ATOM 1479 C C . ASP A 1 186 ? 23.581 2.787 1.087 1.00 96.69 186 ASP A C 1
ATOM 1481 O O . ASP A 1 186 ? 23.804 1.639 1.467 1.00 96.69 186 ASP A O 1
ATOM 1485 N N . LEU A 1 187 ? 22.337 3.281 1.036 1.00 96.62 187 LEU A N 1
ATOM 1486 C CA . LEU A 1 187 ? 21.147 2.487 1.378 1.00 96.62 187 LEU A CA 1
ATOM 1487 C C . LEU A 1 187 ? 20.878 1.339 0.389 1.00 96.62 187 LEU A C 1
ATOM 1489 O O . LEU A 1 187 ? 20.255 0.353 0.772 1.00 96.62 187 LEU A O 1
ATOM 1493 N N . LEU A 1 188 ? 21.359 1.450 -0.852 1.00 96.31 188 LEU A N 1
ATOM 1494 C CA . LEU A 1 188 ? 21.217 0.439 -1.904 1.00 96.31 188 LEU A CA 1
ATOM 1495 C C . LEU A 1 188 ? 22.477 -0.420 -2.076 1.00 96.31 188 LEU A C 1
ATOM 1497 O O . LEU A 1 188 ? 22.451 -1.405 -2.808 1.00 96.31 188 LEU A O 1
ATOM 1501 N N . LYS A 1 189 ? 23.559 -0.124 -1.345 1.00 90.19 189 LYS A N 1
ATOM 1502 C CA . LYS A 1 189 ? 24.839 -0.847 -1.428 1.00 90.19 189 LYS A CA 1
ATOM 1503 C C . LYS A 1 189 ? 24.712 -2.364 -1.244 1.00 90.19 189 LYS A C 1
ATOM 1505 O O . LYS A 1 189 ? 25.454 -3.117 -1.864 1.00 90.19 189 LYS A O 1
ATOM 1510 N N . ASN A 1 190 ? 23.786 -2.800 -0.388 1.00 86.62 190 ASN A N 1
ATOM 1511 C CA . ASN A 1 190 ? 23.530 -4.213 -0.088 1.00 86.62 190 ASN A CA 1
ATOM 1512 C C . ASN A 1 190 ? 22.203 -4.709 -0.681 1.00 86.62 190 ASN A C 1
ATOM 1514 O O . ASN A 1 190 ? 21.642 -5.695 -0.199 1.00 86.62 190 ASN A O 1
ATOM 1518 N N . PHE A 1 191 ? 21.655 -4.007 -1.675 1.00 94.38 191 PHE A N 1
ATOM 1519 C CA . PHE A 1 191 ? 20.455 -4.467 -2.355 1.00 94.38 191 PHE A CA 1
ATOM 1520 C C . PHE A 1 191 ? 20.796 -5.766 -3.111 1.00 94.38 191 PHE A C 1
ATOM 1522 O O . PHE A 1 191 ? 21.742 -5.775 -3.897 1.00 94.38 191 PHE A O 1
ATOM 1529 N N . PRO A 1 192 ? 20.096 -6.890 -2.860 1.00 93.69 192 PRO A N 1
ATOM 1530 C CA . PRO A 1 192 ? 20.519 -8.211 -3.341 1.00 93.69 192 PRO A CA 1
ATOM 1531 C C . PRO A 1 192 ? 20.220 -8.442 -4.832 1.00 93.69 192 PRO A C 1
ATOM 1533 O O . PRO A 1 192 ? 20.496 -9.515 -5.364 1.00 93.69 192 PRO A O 1
ATOM 1536 N N . TYR A 1 193 ? 19.643 -7.444 -5.499 1.00 96.31 193 TYR A N 1
ATOM 1537 C CA . TYR A 1 193 ? 19.264 -7.473 -6.905 1.00 96.31 193 TYR A CA 1
ATOM 1538 C C . TYR A 1 193 ? 20.272 -6.683 -7.735 1.00 96.31 193 TYR A C 1
ATOM 1540 O O . TYR A 1 193 ? 20.924 -5.769 -7.235 1.00 96.31 193 TYR A O 1
ATOM 1548 N N . GLN A 1 194 ? 20.391 -7.010 -9.020 1.00 96.81 194 GLN A N 1
ATOM 1549 C CA . GLN A 1 194 ? 21.270 -6.278 -9.932 1.00 96.81 194 GLN A CA 1
ATOM 1550 C C . GLN A 1 194 ? 20.489 -5.187 -10.659 1.00 96.81 194 GLN A C 1
ATOM 1552 O O . GLN A 1 194 ? 19.356 -5.409 -11.079 1.00 96.81 194 GLN A O 1
ATOM 1557 N N . HIS A 1 195 ? 21.092 -4.010 -10.807 1.00 96.25 195 HIS A N 1
ATOM 1558 C CA . HIS A 1 195 ? 20.518 -2.896 -11.559 1.00 96.25 195 HIS A CA 1
ATOM 1559 C C . HIS A 1 195 ? 20.876 -3.009 -13.047 1.00 96.25 195 HIS A C 1
ATOM 1561 O O . HIS A 1 195 ? 22.027 -3.293 -13.385 1.00 96.25 195 HIS A O 1
ATOM 1567 N N . VAL A 1 196 ? 19.931 -2.736 -13.953 1.00 97.69 196 VAL A N 1
ATOM 1568 C CA . VAL A 1 196 ? 20.190 -2.766 -15.411 1.00 97.69 196 VAL A CA 1
ATOM 1569 C C . VAL A 1 196 ? 21.294 -1.797 -15.834 1.00 97.69 196 VAL A C 1
ATOM 1571 O O . VAL A 1 196 ? 22.122 -2.146 -16.676 1.00 97.69 196 VAL A O 1
ATOM 1574 N N . GLY A 1 197 ? 21.385 -0.637 -15.178 1.00 96.19 197 GLY A N 1
ATOM 1575 C CA . GLY A 1 197 ? 22.414 0.370 -15.441 1.00 96.19 197 GLY A CA 1
ATOM 1576 C C . GLY A 1 197 ? 23.839 -0.051 -15.076 1.00 96.19 197 GLY A C 1
ATOM 1577 O O . GLY A 1 197 ? 24.788 0.601 -15.497 1.00 96.19 197 GLY A O 1
ATOM 1578 N N . ALA A 1 198 ? 24.010 -1.142 -14.319 1.00 94.69 198 ALA A N 1
ATOM 1579 C CA . ALA A 1 198 ? 25.329 -1.726 -14.071 1.00 94.69 198 ALA A CA 1
ATOM 1580 C C . ALA A 1 198 ? 25.869 -2.498 -15.291 1.00 94.69 198 ALA A C 1
ATOM 1582 O O . ALA A 1 198 ? 27.076 -2.697 -15.399 1.00 94.69 198 ALA A O 1
ATOM 1583 N N . VAL A 1 199 ? 24.985 -2.934 -16.199 1.00 97.12 199 VAL A N 1
ATOM 1584 C CA . VAL A 1 199 ? 25.347 -3.628 -17.448 1.00 97.12 199 VAL A CA 1
ATOM 1585 C C . VAL A 1 199 ? 25.302 -2.672 -18.638 1.00 97.12 199 VAL A C 1
ATOM 1587 O O . VAL A 1 199 ? 26.199 -2.689 -19.475 1.00 97.12 199 VAL A O 1
ATOM 1590 N N . PHE A 1 200 ? 24.285 -1.811 -18.687 1.00 97.38 200 PHE A N 1
ATOM 1591 C CA . PHE A 1 200 ? 24.095 -0.802 -19.725 1.00 97.38 200 PHE A CA 1
ATOM 1592 C C . PHE A 1 200 ? 24.088 0.582 -19.075 1.00 97.38 200 PHE A C 1
ATOM 1594 O O . PHE A 1 200 ? 23.031 0.994 -18.612 1.00 97.38 200 PHE A O 1
ATOM 1601 N N . PRO A 1 201 ? 25.227 1.293 -18.987 1.00 96.31 201 PRO A N 1
ATOM 1602 C CA . PRO A 1 201 ? 25.285 2.598 -18.332 1.00 96.31 201 PRO A CA 1
ATOM 1603 C C . PRO A 1 201 ? 24.190 3.544 -18.837 1.00 96.31 201 PRO A C 1
ATOM 1605 O O . PRO A 1 201 ? 24.108 3.829 -20.031 1.00 96.31 201 PRO A O 1
ATOM 1608 N N . LEU A 1 202 ? 23.344 4.009 -17.918 1.00 97.38 202 LEU A N 1
ATOM 1609 C CA . LEU A 1 202 ? 22.196 4.864 -18.213 1.00 97.38 202 LEU A CA 1
ATOM 1610 C C . LEU A 1 202 ? 22.498 6.318 -17.823 1.00 97.38 202 LEU A C 1
ATOM 1612 O O . LEU A 1 202 ? 23.142 6.539 -16.793 1.00 97.38 202 LEU A O 1
ATOM 1616 N N . PRO A 1 203 ? 22.043 7.315 -18.605 1.00 97.50 203 PRO A N 1
ATOM 1617 C CA . PRO A 1 203 ? 22.095 8.709 -18.182 1.00 97.50 203 PRO A CA 1
ATOM 1618 C C . PRO A 1 203 ? 21.075 8.974 -17.061 1.00 97.50 203 PRO A C 1
ATOM 1620 O O . PRO A 1 203 ? 20.267 8.118 -16.707 1.00 97.50 203 PRO A O 1
ATOM 1623 N N . ALA A 1 204 ? 21.114 10.179 -16.500 1.00 98.31 204 ALA A N 1
ATOM 1624 C CA . ALA A 1 204 ? 20.162 10.613 -15.486 1.00 98.31 204 ALA A CA 1
ATOM 1625 C C . ALA A 1 204 ? 18.719 10.692 -16.024 1.00 98.31 204 ALA A C 1
ATOM 1627 O O . ALA A 1 204 ? 18.500 10.929 -17.213 1.00 98.31 204 ALA A O 1
ATOM 1628 N N . THR A 1 205 ? 17.743 10.560 -15.123 1.00 98.19 205 THR A N 1
ATOM 1629 C CA . THR A 1 205 ? 16.303 10.556 -15.426 1.00 98.19 205 THR A CA 1
ATOM 1630 C C . THR A 1 205 ? 15.574 11.793 -14.903 1.00 98.19 205 THR A C 1
ATOM 1632 O O . THR A 1 205 ? 14.587 12.203 -15.507 1.00 98.19 205 THR A O 1
ATOM 1635 N N . PHE A 1 206 ? 16.087 12.432 -13.844 1.00 97.69 206 PHE A N 1
ATOM 1636 C CA . PHE A 1 206 ? 15.434 13.557 -13.165 1.00 97.69 206 PHE A CA 1
ATOM 1637 C C . PHE A 1 206 ? 16.410 14.696 -12.804 1.00 97.69 206 PHE A C 1
ATOM 1639 O O . PHE A 1 206 ? 17.565 14.428 -12.445 1.00 97.69 206 PHE A O 1
ATOM 1646 N N . PRO A 1 207 ? 15.985 15.976 -12.827 1.00 96.31 207 PRO A N 1
ATOM 1647 C CA . PRO A 1 207 ? 14.743 16.487 -13.417 1.00 96.31 207 PRO A CA 1
ATOM 1648 C C . PRO A 1 207 ? 14.878 16.733 -14.928 1.00 96.31 207 PRO A C 1
ATOM 1650 O O . PRO A 1 207 ? 15.876 17.289 -15.394 1.00 96.31 207 PRO A O 1
ATOM 1653 N N . ALA A 1 208 ? 13.861 16.380 -15.706 1.00 92.75 208 ALA A N 1
ATOM 1654 C CA . ALA A 1 208 ? 13.761 16.738 -17.116 1.00 92.75 208 ALA A CA 1
ATOM 1655 C C . ALA A 1 208 ? 13.569 18.265 -17.286 1.00 92.75 208 ALA A C 1
ATOM 1657 O O . ALA A 1 208 ? 12.924 18.911 -16.460 1.00 92.75 208 ALA A O 1
ATOM 1658 N N . PRO A 1 209 ? 14.128 18.896 -18.341 1.00 92.31 209 PRO A N 1
ATOM 1659 C CA . PRO A 1 209 ? 14.828 18.297 -19.484 1.00 92.31 209 PRO A CA 1
ATOM 1660 C C . PRO A 1 209 ? 16.340 18.100 -19.275 1.00 92.31 209 PRO A C 1
ATOM 1662 O O . PRO A 1 209 ? 17.003 17.562 -20.156 1.00 92.31 209 PRO A O 1
ATOM 1665 N N . ASN A 1 210 ? 16.901 18.568 -18.156 1.00 94.94 210 ASN A N 1
ATOM 1666 C CA . ASN A 1 210 ? 18.342 18.562 -17.883 1.00 94.94 210 ASN A CA 1
ATOM 1667 C C . ASN A 1 210 ? 18.640 17.661 -16.674 1.00 94.94 210 ASN A C 1
ATOM 1669 O O . ASN A 1 210 ? 18.998 18.180 -15.606 1.00 94.94 210 ASN A O 1
ATOM 1673 N N . PRO A 1 211 ? 18.455 16.336 -16.811 1.00 96.56 211 PRO A N 1
ATOM 1674 C CA . PRO A 1 211 ? 18.484 15.431 -15.678 1.00 96.56 211 PRO A CA 1
ATOM 1675 C C . PRO A 1 211 ? 19.888 15.333 -15.082 1.00 96.56 211 PRO A C 1
ATOM 1677 O O . PRO A 1 211 ? 20.900 15.410 -15.780 1.00 96.56 211 PRO A O 1
ATOM 1680 N N . ARG A 1 212 ? 19.939 15.170 -13.760 1.00 97.94 212 ARG A N 1
ATOM 1681 C CA . ARG A 1 212 ? 21.174 15.103 -12.965 1.00 97.94 212 ARG A CA 1
ATOM 1682 C C . ARG A 1 212 ? 21.279 13.841 -12.125 1.00 97.94 212 ARG A C 1
ATOM 1684 O O . ARG A 1 212 ? 22.391 13.465 -11.779 1.00 97.94 212 ARG A O 1
ATOM 1691 N N . TYR A 1 213 ? 20.148 13.216 -11.815 1.00 98.19 213 TYR A N 1
ATOM 1692 C CA . TYR A 1 213 ? 20.067 12.040 -10.966 1.00 98.19 213 TYR A CA 1
ATOM 1693 C C . TYR A 1 213 ? 19.434 10.878 -11.726 1.00 98.19 213 TYR A C 1
ATOM 1695 O O . TYR A 1 213 ? 18.424 11.054 -12.411 1.00 98.19 213 TYR A O 1
ATOM 1703 N N . LEU A 1 214 ? 20.026 9.692 -11.603 1.00 98.19 214 LEU A N 1
ATOM 1704 C CA . LEU A 1 214 ? 19.434 8.434 -12.059 1.00 98.19 214 LEU A CA 1
ATOM 1705 C C . LEU A 1 214 ? 18.690 7.808 -10.878 1.00 98.19 214 LEU A C 1
ATOM 1707 O O . LEU A 1 214 ? 19.305 7.128 -10.062 1.00 98.19 214 LEU A O 1
ATOM 1711 N N . ILE A 1 215 ? 17.392 8.087 -10.758 1.00 98.50 215 ILE A N 1
ATOM 1712 C CA . ILE A 1 215 ? 16.572 7.660 -9.605 1.00 98.50 215 ILE A CA 1
ATOM 1713 C C . ILE A 1 215 ? 15.399 6.756 -9.988 1.00 98.50 215 ILE A C 1
ATOM 1715 O O . ILE A 1 215 ? 14.841 6.086 -9.121 1.00 98.50 215 ILE A O 1
ATOM 1719 N N . ASP A 1 216 ? 15.080 6.666 -11.278 1.00 98.75 216 ASP A N 1
ATOM 1720 C CA . ASP A 1 216 ? 14.120 5.709 -11.822 1.00 98.75 216 ASP A CA 1
ATOM 1721 C C . ASP A 1 216 ? 14.873 4.448 -12.241 1.00 98.75 216 ASP A C 1
ATOM 1723 O O . ASP A 1 216 ? 15.683 4.471 -13.169 1.00 98.75 216 ASP A O 1
ATOM 1727 N N . LEU A 1 217 ? 14.667 3.344 -11.522 1.00 98.62 217 LEU A N 1
ATOM 1728 C CA . LEU A 1 217 ? 15.548 2.177 -11.611 1.00 98.62 217 LEU A CA 1
ATOM 1729 C C . LEU A 1 217 ? 14.784 0.906 -11.989 1.00 98.62 217 LEU A C 1
ATOM 1731 O O . LEU A 1 217 ? 13.623 0.712 -11.621 1.00 98.62 217 LEU A O 1
ATOM 1735 N N . ILE A 1 218 ? 15.471 -0.007 -12.682 1.00 98.75 218 ILE A N 1
ATOM 1736 C CA . ILE A 1 218 ? 15.006 -1.378 -12.939 1.00 98.75 218 ILE A CA 1
ATOM 1737 C C . ILE A 1 218 ? 16.038 -2.349 -12.359 1.00 98.75 218 ILE A C 1
ATOM 1739 O O . ILE A 1 218 ? 17.185 -2.416 -12.807 1.00 98.75 218 ILE A O 1
ATOM 1743 N N . TRP A 1 219 ? 15.618 -3.112 -11.357 1.00 98.62 219 TRP A N 1
ATOM 1744 C CA . TRP A 1 219 ? 16.394 -4.152 -10.692 1.00 98.62 219 TRP A CA 1
ATOM 1745 C C . TRP A 1 219 ? 15.829 -5.532 -11.008 1.00 98.62 219 TRP A C 1
ATOM 1747 O O . TRP A 1 219 ? 14.623 -5.690 -11.205 1.00 98.62 219 TRP A O 1
ATOM 1757 N N . TYR A 1 220 ? 16.686 -6.548 -11.014 1.00 98.00 220 TYR A N 1
ATOM 1758 C CA . TYR A 1 220 ? 16.293 -7.913 -11.347 1.00 98.00 220 TYR A CA 1
ATOM 1759 C C . TYR A 1 220 ? 17.002 -8.968 -10.488 1.00 98.00 220 TYR A C 1
ATOM 1761 O O . TYR A 1 220 ? 18.151 -8.801 -10.068 1.00 98.00 220 TYR A O 1
ATOM 1769 N N . SER A 1 221 ? 16.302 -10.078 -10.232 1.00 96.81 221 SER A N 1
ATOM 1770 C CA . SER A 1 221 ? 16.866 -11.292 -9.623 1.00 96.81 221 SER A CA 1
ATOM 1771 C C . SER A 1 221 ? 17.815 -12.027 -10.585 1.00 96.81 221 SER A C 1
ATOM 1773 O O . SER A 1 221 ? 17.632 -11.901 -11.799 1.00 96.81 221 SER A O 1
ATOM 1775 N N . PRO A 1 222 ? 18.749 -12.873 -10.103 1.00 95.19 222 PRO A N 1
ATOM 1776 C CA . PRO A 1 222 ? 19.747 -13.575 -10.931 1.00 95.19 222 PRO A CA 1
ATOM 1777 C C . PRO A 1 222 ? 19.199 -14.382 -12.121 1.00 95.19 222 PRO A C 1
ATOM 1779 O O . PRO A 1 222 ? 19.925 -14.625 -13.091 1.00 95.19 222 PRO A O 1
ATOM 1782 N N . HIS A 1 223 ? 17.918 -14.750 -12.063 1.00 95.44 223 HIS A N 1
ATOM 1783 C CA . HIS A 1 223 ? 17.145 -15.416 -13.111 1.00 95.44 223 HIS A CA 1
ATOM 1784 C C . HIS A 1 223 ? 17.031 -14.622 -14.424 1.00 95.44 223 HIS A C 1
ATOM 1786 O O . HIS A 1 223 ? 16.736 -15.210 -15.461 1.00 95.44 223 HIS A O 1
ATOM 1792 N N . TRP A 1 224 ? 17.285 -13.312 -14.411 1.00 96.81 224 TRP A N 1
ATOM 1793 C CA . TRP A 1 224 ? 17.203 -12.457 -15.595 1.00 96.81 224 TRP A CA 1
ATOM 1794 C C . TRP A 1 224 ? 18.579 -12.123 -16.174 1.00 96.81 224 TRP A C 1
ATOM 1796 O O . TRP A 1 224 ? 19.586 -12.025 -15.464 1.00 96.81 224 TRP A O 1
ATOM 1806 N N . ARG A 1 225 ? 18.621 -11.939 -17.493 1.00 97.12 225 ARG A N 1
ATOM 1807 C CA . ARG A 1 225 ? 19.756 -11.423 -18.259 1.00 97.12 225 ARG A CA 1
ATOM 1808 C C . ARG A 1 225 ? 19.311 -10.154 -18.991 1.00 97.12 225 ARG A C 1
ATOM 1810 O O . ARG A 1 225 ? 18.427 -10.252 -19.836 1.00 97.12 225 ARG A O 1
ATOM 1817 N N . PRO A 1 226 ? 19.890 -8.976 -18.718 1.00 97.88 226 PRO A N 1
ATOM 1818 C CA . PRO A 1 226 ? 19.543 -7.786 -19.480 1.00 97.88 226 PRO A CA 1
ATOM 1819 C C . PRO A 1 226 ? 20.105 -7.888 -20.904 1.00 97.88 226 PRO A C 1
ATOM 1821 O O . PRO A 1 226 ? 21.259 -8.272 -21.097 1.00 97.88 226 PRO A O 1
ATOM 1824 N N . LEU A 1 227 ? 19.275 -7.562 -21.894 1.00 98.19 227 LEU A N 1
ATOM 1825 C CA . LEU A 1 227 ? 19.621 -7.563 -23.319 1.00 98.19 227 LEU A CA 1
ATOM 1826 C C . LEU A 1 227 ? 19.872 -6.151 -23.855 1.00 98.19 227 LEU A C 1
ATOM 1828 O O . LEU A 1 227 ? 20.728 -5.964 -24.714 1.00 98.19 227 LEU A O 1
ATOM 1832 N N . ALA A 1 228 ? 19.127 -5.173 -23.343 1.00 98.31 228 ALA A N 1
ATOM 1833 C CA . ALA A 1 228 ? 19.264 -3.760 -23.666 1.00 98.31 228 ALA A CA 1
ATOM 1834 C C . ALA A 1 228 ? 18.640 -2.923 -22.546 1.00 98.31 228 ALA A C 1
ATOM 1836 O O . ALA A 1 228 ? 17.704 -3.379 -21.884 1.00 98.31 228 ALA A O 1
ATOM 1837 N N . ALA A 1 229 ? 19.116 -1.696 -22.358 1.00 98.50 229 ALA A N 1
ATOM 1838 C CA . ALA A 1 229 ? 18.424 -0.692 -21.561 1.00 98.50 229 ALA A CA 1
ATOM 1839 C C . ALA A 1 229 ? 18.713 0.712 -22.099 1.00 98.50 229 ALA A C 1
ATOM 1841 O O . ALA A 1 229 ? 19.800 0.967 -22.616 1.00 98.50 229 ALA A O 1
ATOM 1842 N N . GLU A 1 230 ? 17.745 1.612 -21.966 1.00 98.31 230 GLU A N 1
ATOM 1843 C CA . GLU A 1 230 ? 17.874 3.015 -22.351 1.00 98.31 230 GLU A CA 1
ATOM 1844 C C . GLU A 1 230 ? 17.031 3.926 -21.452 1.00 98.31 230 GLU A C 1
ATOM 1846 O O . GLU A 1 230 ? 16.046 3.499 -20.845 1.00 98.31 230 GLU A O 1
ATOM 1851 N N . VAL A 1 231 ? 17.418 5.200 -21.402 1.00 98.56 231 VAL A N 1
ATOM 1852 C CA . VAL A 1 231 ? 16.599 6.291 -20.863 1.00 98.56 231 VAL A CA 1
ATOM 1853 C C . VAL A 1 231 ? 16.127 7.114 -22.048 1.00 98.56 231 VAL A C 1
ATOM 1855 O O . VAL A 1 231 ? 16.943 7.627 -22.816 1.00 98.56 231 VAL A O 1
ATOM 1858 N N . LEU A 1 232 ? 14.815 7.226 -22.210 1.00 97.38 232 LEU A N 1
ATOM 1859 C CA . LEU A 1 232 ? 14.220 7.934 -23.331 1.00 97.38 232 LEU A CA 1
ATOM 1860 C C . LEU A 1 232 ? 14.049 9.412 -22.979 1.00 97.38 232 LEU A C 1
ATOM 1862 O O . LEU A 1 232 ? 13.298 9.748 -22.071 1.00 97.38 232 LEU A O 1
ATOM 1866 N N . SER A 1 233 ? 14.694 10.309 -23.725 1.00 95.94 233 SER A N 1
ATOM 1867 C CA . SER A 1 233 ? 14.405 11.738 -23.580 1.00 95.94 233 SER A CA 1
ATOM 1868 C C . SER A 1 233 ? 12.972 12.020 -24.033 1.00 95.94 233 SER A C 1
ATOM 1870 O O . SER A 1 233 ? 12.616 11.774 -25.186 1.00 95.94 233 SER A O 1
ATOM 1872 N N . TRP A 1 234 ? 12.146 12.502 -23.108 1.00 95.19 234 TRP A N 1
ATOM 1873 C CA . TRP A 1 234 ? 10.730 12.765 -23.328 1.00 95.19 234 TRP A CA 1
ATOM 1874 C C . TRP A 1 234 ? 10.279 13.893 -22.401 1.00 95.19 234 TRP A C 1
ATOM 1876 O O . TRP A 1 234 ? 10.545 13.865 -21.207 1.00 95.19 234 TRP A O 1
ATOM 1886 N N . ASP A 1 235 ? 9.625 14.911 -22.943 1.00 92.50 235 ASP A N 1
ATOM 1887 C CA . ASP A 1 235 ? 9.225 16.136 -22.237 1.00 92.50 235 ASP A CA 1
ATOM 1888 C C . ASP A 1 235 ? 7.819 16.046 -21.617 1.00 92.50 235 ASP A C 1
ATOM 1890 O O . ASP A 1 235 ? 7.279 17.044 -21.154 1.00 92.50 235 ASP A O 1
ATOM 1894 N N . GLY A 1 236 ? 7.220 14.855 -21.612 1.00 94.69 236 GLY A N 1
ATOM 1895 C CA . GLY A 1 236 ? 5.870 14.612 -21.110 1.00 94.69 236 GLY A CA 1
ATOM 1896 C C . GLY A 1 236 ? 5.750 14.387 -19.597 1.00 94.69 236 GLY A C 1
ATOM 1897 O O . GLY A 1 236 ? 4.655 14.137 -19.096 1.00 94.69 236 GLY A O 1
ATOM 1898 N N . SER A 1 237 ? 6.866 14.444 -18.880 1.00 96.88 237 SER A N 1
ATOM 1899 C CA . SER A 1 237 ? 6.962 14.376 -17.422 1.00 96.88 237 SER A CA 1
ATOM 1900 C C . SER A 1 237 ? 8.219 15.139 -16.986 1.00 96.88 237 SER A C 1
ATOM 1902 O O . SER A 1 237 ? 9.075 15.470 -17.813 1.00 96.88 237 SER A O 1
ATOM 1904 N N . ASP A 1 238 ? 8.344 15.433 -15.696 1.00 96.62 238 ASP A N 1
ATOM 1905 C CA . ASP A 1 238 ? 9.597 15.885 -15.092 1.00 96.62 238 ASP A CA 1
ATOM 1906 C C . ASP A 1 238 ? 10.605 14.733 -14.876 1.00 96.62 238 ASP A C 1
ATOM 1908 O O . ASP A 1 238 ? 11.759 14.988 -14.525 1.00 96.62 238 ASP A O 1
ATOM 1912 N N . HIS A 1 239 ? 10.217 13.490 -15.181 1.00 98.19 239 HIS A N 1
ATOM 1913 C CA . HIS A 1 239 ? 11.089 12.316 -15.274 1.00 98.19 239 HIS A CA 1
ATOM 1914 C C . HIS A 1 239 ? 11.171 11.763 -16.707 1.00 98.19 239 HIS A C 1
ATOM 1916 O O . HIS A 1 239 ? 10.195 11.755 -17.461 1.00 98.19 239 HIS A O 1
ATOM 1922 N N . PHE A 1 240 ? 12.333 11.223 -17.077 1.00 98.50 240 PHE A N 1
ATOM 1923 C CA . PHE A 1 240 ? 12.498 10.451 -18.311 1.00 98.50 240 PHE A CA 1
ATOM 1924 C C . PHE A 1 240 ? 12.159 8.962 -18.115 1.00 98.50 240 PHE A C 1
ATOM 1926 O O . PHE A 1 240 ? 12.630 8.361 -17.147 1.00 98.50 240 PHE A O 1
ATOM 1933 N N . PRO A 1 241 ? 11.409 8.330 -19.043 1.00 98.38 241 PRO A N 1
ATOM 1934 C CA . PRO A 1 241 ? 11.143 6.897 -18.992 1.00 98.38 241 PRO A CA 1
ATOM 1935 C C . PRO A 1 241 ? 12.424 6.065 -19.081 1.00 98.38 241 PRO A C 1
ATOM 1937 O O . PRO A 1 241 ? 13.277 6.309 -19.939 1.00 98.38 241 PRO A O 1
ATOM 1940 N N . VAL A 1 242 ? 12.506 5.012 -18.270 1.00 98.81 242 VAL A N 1
ATOM 1941 C CA . VAL A 1 242 ? 13.553 3.986 -18.373 1.00 98.81 242 VAL A CA 1
ATOM 1942 C C . VAL A 1 242 ? 12.955 2.726 -18.968 1.00 98.81 242 VAL A C 1
ATOM 1944 O O . VAL A 1 242 ? 11.934 2.242 -18.483 1.00 98.81 242 VAL A O 1
ATOM 1947 N N . ILE A 1 243 ? 13.586 2.186 -20.010 1.00 98.75 243 ILE A N 1
ATOM 1948 C CA . ILE A 1 243 ? 13.151 0.966 -20.695 1.00 98.75 243 ILE A CA 1
ATOM 1949 C C . ILE A 1 243 ? 14.279 -0.060 -20.630 1.00 98.75 243 ILE A C 1
ATOM 1951 O O . ILE A 1 243 ? 15.419 0.255 -20.958 1.00 98.75 243 ILE A O 1
ATOM 1955 N N . ALA A 1 244 ? 13.966 -1.298 -20.253 1.00 98.75 244 ALA A N 1
ATOM 1956 C CA . ALA A 1 244 ? 14.906 -2.411 -20.301 1.00 98.75 244 ALA A CA 1
ATOM 1957 C C . ALA A 1 244 ? 14.274 -3.658 -20.921 1.00 98.75 244 ALA A C 1
ATOM 1959 O O . ALA A 1 244 ? 13.127 -3.996 -20.635 1.00 98.75 244 ALA A O 1
ATOM 1960 N N . GLN A 1 245 ? 15.053 -4.366 -21.733 1.00 98.56 245 GLN A N 1
ATOM 1961 C CA . GLN A 1 245 ? 14.727 -5.701 -22.222 1.00 98.56 245 GLN A CA 1
ATOM 1962 C C . GLN A 1 245 ? 15.453 -6.732 -21.362 1.00 98.56 245 GLN A C 1
ATOM 1964 O O . GLN A 1 245 ? 16.681 -6.693 -21.240 1.00 98.56 245 GLN A O 1
ATOM 1969 N N . LEU A 1 246 ? 14.704 -7.653 -20.765 1.00 98.19 246 LEU A N 1
ATOM 1970 C CA . LEU A 1 246 ? 15.213 -8.690 -19.875 1.00 98.19 246 LEU A CA 1
ATOM 1971 C C . LEU A 1 246 ? 14.833 -10.065 -20.420 1.00 98.19 246 LEU A C 1
ATOM 1973 O O . LEU A 1 246 ? 13.665 -10.342 -20.662 1.00 98.19 246 LEU A O 1
ATOM 1977 N N . GLU A 1 247 ? 15.814 -10.942 -20.576 1.00 97.25 247 GLU A N 1
ATOM 1978 C CA . GLU A 1 247 ? 15.613 -12.337 -20.952 1.00 97.25 247 GLU A CA 1
ATOM 1979 C C . GLU A 1 247 ? 15.621 -13.230 -19.711 1.00 97.25 247 GLU A C 1
ATOM 1981 O O . GLU A 1 247 ? 16.517 -13.141 -18.867 1.00 97.25 247 GLU A O 1
ATOM 1986 N N . LEU A 1 248 ? 14.629 -14.104 -19.594 1.00 95.00 248 LEU A N 1
ATOM 1987 C CA . LEU A 1 248 ? 14.518 -15.061 -18.506 1.00 95.00 248 LEU A CA 1
ATOM 1988 C C . LEU A 1 248 ? 15.406 -16.282 -18.791 1.00 95.00 248 LEU A C 1
ATOM 1990 O O . LEU A 1 248 ? 15.117 -17.062 -19.698 1.00 95.00 248 LEU A O 1
ATOM 1994 N N . LYS A 1 249 ? 16.478 -16.455 -18.005 1.00 91.12 249 LYS A N 1
ATOM 1995 C CA . LYS A 1 249 ? 17.471 -17.534 -18.176 1.00 91.12 249 LYS A CA 1
ATOM 1996 C C . LYS A 1 249 ? 16.876 -18.913 -17.894 1.00 91.12 249 LYS A C 1
ATOM 1998 O O . LYS A 1 249 ? 17.122 -19.860 -18.632 1.00 91.12 249 LYS A O 1
ATOM 2003 N N . GLU A 1 250 ? 16.101 -19.007 -16.816 1.00 82.38 250 GLU A N 1
ATOM 2004 C CA . GLU A 1 250 ? 15.479 -20.242 -16.336 1.00 82.38 250 GLU A CA 1
ATOM 2005 C C . GLU A 1 250 ? 13.979 -20.001 -16.146 1.00 82.38 250 GLU A C 1
ATOM 2007 O O . GLU A 1 250 ? 13.544 -19.471 -15.121 1.00 82.38 250 GLU A O 1
ATOM 2012 N N . PRO A 1 251 ? 13.168 -20.297 -17.170 1.00 75.06 251 PRO A N 1
ATOM 2013 C CA . PRO A 1 251 ? 11.774 -19.904 -17.156 1.00 75.06 251 PRO A CA 1
ATOM 2014 C C . PRO A 1 251 ? 10.934 -20.738 -16.183 1.00 75.06 251 PRO A C 1
ATOM 2016 O O . PRO A 1 251 ? 10.723 -21.932 -16.398 1.00 75.06 251 PRO A O 1
ATOM 2019 N N . SER A 1 252 ? 10.381 -20.089 -15.152 1.00 81.62 252 SER A N 1
ATOM 2020 C CA . SER A 1 252 ? 9.422 -20.720 -14.237 1.00 81.62 252 SER A CA 1
ATOM 2021 C C . SER A 1 252 ? 8.114 -21.023 -14.965 1.00 81.62 252 SER A C 1
ATOM 2023 O O . SER A 1 252 ? 7.477 -20.120 -15.500 1.00 81.62 252 SER A O 1
ATOM 2025 N N . THR A 1 253 ? 7.701 -22.288 -14.980 1.00 84.56 253 THR A N 1
ATOM 2026 C CA . THR A 1 253 ? 6.391 -22.740 -15.492 1.00 84.56 253 THR A CA 1
ATOM 2027 C C . THR A 1 253 ? 5.357 -22.918 -14.390 1.00 84.56 253 THR A C 1
ATOM 2029 O O . THR A 1 253 ? 4.228 -23.325 -14.658 1.00 84.56 253 THR A O 1
ATOM 2032 N N . VAL A 1 254 ? 5.738 -22.657 -13.139 1.00 86.19 254 VAL A N 1
ATOM 2033 C CA . VAL A 1 254 ? 4.858 -22.855 -11.994 1.00 86.19 254 VAL A CA 1
ATOM 2034 C C . VAL A 1 254 ? 4.118 -21.549 -11.721 1.00 86.19 254 VAL A C 1
ATOM 2036 O O . VAL A 1 254 ? 4.772 -20.528 -11.487 1.00 86.19 254 VAL A O 1
ATOM 2039 N N . PRO A 1 255 ? 2.772 -21.556 -11.718 1.00 84.56 255 PRO A N 1
ATOM 2040 C CA . PRO A 1 255 ? 1.999 -20.385 -11.344 1.00 84.56 255 PRO A CA 1
ATOM 2041 C C . PRO A 1 255 ? 2.409 -19.868 -9.966 1.00 84.56 255 PRO A C 1
ATOM 2043 O O . PRO A 1 255 ? 2.417 -20.609 -8.982 1.00 84.56 255 PRO A O 1
ATOM 2046 N N . LEU A 1 256 ? 2.728 -18.579 -9.892 1.00 87.44 256 LEU A N 1
ATOM 2047 C CA . LEU A 1 256 ? 3.090 -17.939 -8.636 1.00 87.44 256 LEU A CA 1
ATOM 2048 C C . LEU A 1 256 ? 1.821 -17.619 -7.842 1.00 87.44 256 LEU A C 1
ATOM 2050 O O . LEU A 1 256 ? 0.998 -16.813 -8.274 1.00 87.44 256 LEU A O 1
ATOM 2054 N N . THR A 1 257 ? 1.655 -18.250 -6.681 1.00 82.25 257 THR A N 1
ATOM 2055 C CA . THR A 1 257 ? 0.510 -18.025 -5.787 1.00 82.25 257 THR A CA 1
ATOM 2056 C C . THR A 1 257 ? 0.723 -16.808 -4.892 1.00 82.25 257 THR A C 1
ATOM 2058 O O . THR A 1 257 ? 1.852 -16.350 -4.695 1.00 82.25 257 THR A O 1
ATOM 2061 N N . ALA A 1 258 ? -0.362 -16.289 -4.314 1.00 81.94 258 ALA A N 1
ATOM 2062 C CA . ALA A 1 258 ? -0.264 -15.299 -3.249 1.00 81.94 258 ALA A CA 1
ATOM 2063 C C . ALA A 1 258 ? 0.520 -15.881 -2.063 1.00 81.94 258 ALA A C 1
ATOM 2065 O O . ALA A 1 258 ? 0.263 -17.004 -1.628 1.00 81.94 258 ALA A O 1
ATOM 2066 N N . VAL A 1 259 ? 1.474 -15.111 -1.545 1.00 81.25 259 VAL A N 1
ATOM 2067 C CA . VAL A 1 259 ? 2.210 -15.445 -0.319 1.00 81.25 259 VAL A CA 1
ATOM 2068 C C . VAL A 1 259 ? 1.652 -14.597 0.810 1.00 81.25 259 VAL A C 1
ATOM 2070 O O . VAL A 1 259 ? 1.559 -13.382 0.651 1.00 81.25 259 VAL A O 1
ATOM 2073 N N . ALA A 1 260 ? 1.297 -15.191 1.948 1.00 75.50 260 ALA A N 1
ATOM 2074 C CA . ALA A 1 260 ? 0.934 -14.417 3.130 1.00 75.50 260 ALA A CA 1
ATOM 2075 C C . ALA A 1 260 ? 2.157 -13.612 3.596 1.00 75.50 260 ALA A C 1
ATOM 2077 O O . ALA A 1 260 ? 3.174 -14.180 3.987 1.00 75.50 260 ALA A O 1
ATOM 2078 N N . ILE A 1 261 ? 2.062 -12.287 3.505 1.00 72.31 261 ILE A N 1
ATOM 2079 C CA . ILE A 1 261 ? 3.076 -11.373 4.021 1.00 72.31 261 ILE A CA 1
ATOM 2080 C C . ILE A 1 261 ? 2.486 -10.732 5.274 1.00 72.31 261 ILE A C 1
ATOM 2082 O O . ILE A 1 261 ? 1.413 -10.133 5.166 1.00 72.31 261 ILE A O 1
ATOM 2086 N N . PRO A 1 262 ? 3.136 -10.867 6.443 1.00 60.47 262 PRO A N 1
ATOM 2087 C CA . PRO A 1 262 ? 2.713 -10.165 7.647 1.00 60.47 262 PRO A CA 1
ATOM 2088 C C . PRO A 1 262 ? 2.587 -8.660 7.377 1.00 60.47 262 PRO A C 1
ATOM 2090 O O . PRO A 1 262 ? 3.435 -8.085 6.700 1.00 60.47 262 PRO A O 1
ATOM 2093 N N . ASP A 1 263 ? 1.550 -8.003 7.902 1.00 56.41 263 ASP A N 1
ATOM 2094 C CA . ASP A 1 263 ? 1.485 -6.534 7.898 1.00 56.41 263 ASP A CA 1
ATOM 2095 C C . ASP A 1 263 ? 2.557 -6.021 8.871 1.00 56.41 263 ASP A C 1
ATOM 2097 O O . ASP A 1 263 ? 2.271 -5.763 10.037 1.00 56.41 263 ASP A O 1
ATOM 2101 N N . PHE A 1 264 ? 3.815 -5.911 8.427 1.00 51.47 264 PHE A N 1
ATOM 2102 C CA . PHE A 1 264 ? 4.913 -5.535 9.323 1.00 51.47 264 PHE A CA 1
ATOM 2103 C C . PHE A 1 264 ? 4.838 -4.058 9.760 1.00 51.47 264 PHE A C 1
ATOM 2105 O O . PHE A 1 264 ? 5.548 -3.648 10.675 1.00 51.47 264 PHE A O 1
ATOM 2112 N N . THR A 1 265 ? 3.934 -3.258 9.173 1.00 48.00 265 THR A N 1
ATOM 2113 C CA . THR A 1 265 ? 3.597 -1.905 9.660 1.00 48.00 265 THR A CA 1
ATOM 2114 C C . THR A 1 265 ? 2.630 -1.920 10.852 1.00 48.00 265 THR A C 1
ATOM 2116 O O . THR A 1 265 ? 2.394 -0.892 11.497 1.00 48.00 265 THR A O 1
ATOM 2119 N N . ARG A 1 266 ? 2.065 -3.092 11.158 1.00 48.88 266 ARG A N 1
ATOM 2120 C CA . ARG A 1 266 ? 1.284 -3.407 12.349 1.00 48.88 266 ARG A CA 1
ATOM 2121 C C . ARG A 1 266 ? 2.065 -4.410 13.193 1.00 48.88 266 ARG A C 1
ATOM 2123 O O . ARG A 1 266 ? 1.710 -5.579 13.276 1.00 48.88 266 ARG A O 1
ATOM 2130 N N . GLU A 1 267 ? 3.061 -3.932 13.929 1.00 45.50 267 GLU A N 1
ATOM 2131 C CA . GLU A 1 267 ? 3.323 -4.581 15.215 1.00 45.50 267 GLU A CA 1
ATOM 2132 C C . GLU A 1 267 ? 1.979 -4.648 15.960 1.00 45.50 267 GLU A C 1
ATOM 2134 O O . GLU A 1 267 ? 1.265 -3.640 16.070 1.00 45.50 267 GLU A O 1
ATOM 2139 N N . ASN A 1 268 ? 1.582 -5.862 16.338 1.00 48.34 268 ASN A N 1
ATOM 2140 C CA . ASN A 1 268 ? 0.329 -6.165 17.015 1.00 48.34 268 ASN A CA 1
ATOM 2141 C C . ASN A 1 268 ? 0.112 -5.165 18.166 1.00 48.34 268 ASN A C 1
ATOM 2143 O O . ASN A 1 268 ? 0.847 -5.175 19.151 1.00 48.34 268 ASN A O 1
ATOM 2147 N N . ASN A 1 269 ? -0.852 -4.252 18.017 1.00 48.78 269 ASN A N 1
ATOM 2148 C CA . ASN A 1 269 ? -1.073 -3.167 18.972 1.00 48.78 269 ASN A CA 1
ATOM 2149 C C . ASN A 1 269 ? -2.120 -3.609 20.010 1.00 48.78 269 ASN A C 1
ATOM 2151 O O . ASN A 1 269 ? -3.256 -3.835 19.607 1.00 48.78 269 ASN A O 1
ATOM 2155 N N . PRO A 1 270 ? -1.801 -3.664 21.316 1.00 51.38 270 PRO A N 1
ATOM 2156 C CA . PRO A 1 270 ? -2.741 -4.089 22.353 1.00 51.38 270 PRO A CA 1
ATOM 2157 C C . PRO A 1 270 ? -3.724 -2.990 22.809 1.00 51.38 270 PRO A C 1
ATOM 2159 O O . PRO A 1 270 ? -4.519 -3.218 23.719 1.00 51.38 270 PRO A O 1
ATOM 2162 N N . LEU A 1 271 ? -3.713 -1.790 22.210 1.00 53.16 271 LEU A N 1
ATOM 2163 C CA . LEU A 1 271 ? -4.746 -0.780 22.485 1.00 53.16 271 LEU A CA 1
ATOM 2164 C C . LEU A 1 271 ? -6.135 -1.241 22.087 1.00 53.16 271 LEU A C 1
ATOM 2166 O O . LEU A 1 271 ? -7.090 -0.778 22.701 1.00 53.16 271 LEU A O 1
ATOM 2170 N N . LEU A 1 272 ? -6.235 -2.105 21.075 1.00 53.16 272 LEU A N 1
ATOM 2171 C CA . LEU A 1 272 ? -7.472 -2.728 20.635 1.00 53.16 272 LEU A CA 1
ATOM 2172 C C . LEU A 1 272 ? -7.189 -4.110 20.035 1.00 53.16 272 LEU A C 1
ATOM 2174 O O . LEU A 1 272 ? -6.122 -4.296 19.450 1.00 53.16 272 LEU A O 1
ATOM 2178 N N . PRO A 1 273 ? -8.152 -5.043 20.090 1.00 50.22 273 PRO A N 1
ATOM 2179 C CA . PRO A 1 273 ? -8.082 -6.272 19.304 1.00 50.22 273 PRO A CA 1
ATOM 2180 C C . PRO A 1 273 ? -7.902 -5.934 17.819 1.00 50.22 273 PRO A C 1
ATOM 2182 O O . PRO A 1 273 ? -8.448 -4.931 17.347 1.00 50.22 273 PRO A O 1
ATOM 2185 N N . ASP A 1 274 ? -7.130 -6.740 17.075 1.00 51.44 274 ASP A N 1
ATOM 2186 C CA . ASP A 1 274 ? -7.064 -6.583 15.620 1.00 51.44 274 ASP A CA 1
ATOM 2187 C C . ASP A 1 274 ? -8.476 -6.809 15.075 1.00 51.44 274 ASP A C 1
ATOM 2189 O O . ASP A 1 274 ? -8.986 -7.929 15.139 1.00 51.44 274 ASP A O 1
ATOM 2193 N N . PRO A 1 275 ? -9.140 -5.770 14.541 1.00 50.69 275 PRO A N 1
ATOM 2194 C CA . PRO A 1 275 ? -10.530 -5.892 14.130 1.00 50.69 275 PRO A CA 1
ATOM 2195 C C . PRO A 1 275 ? -10.683 -6.773 12.880 1.00 50.69 275 PRO A C 1
ATOM 2197 O O . PRO A 1 275 ? -11.795 -6.921 12.385 1.00 50.69 275 PRO A O 1
ATOM 2200 N N . GLY A 1 276 ? -9.572 -7.302 12.349 1.00 54.53 276 GLY A N 1
ATOM 2201 C CA . GLY A 1 276 ? -9.509 -8.157 11.178 1.00 54.53 276 GLY A CA 1
ATOM 2202 C C . GLY A 1 276 ? -9.953 -9.606 11.399 1.00 54.53 276 GLY A C 1
ATOM 2203 O O . GLY A 1 276 ? -10.354 -10.252 10.433 1.00 54.53 276 GLY A O 1
ATOM 2204 N N . GLU A 1 277 ? -9.927 -10.095 12.638 1.00 65.19 277 GLU A N 1
ATOM 2205 C CA . GLU A 1 277 ? -10.176 -11.504 12.953 1.00 65.19 277 GLU A CA 1
ATOM 2206 C C . GLU A 1 277 ? -11.372 -11.667 13.902 1.00 65.19 277 GLU A C 1
ATOM 2208 O O . GLU A 1 277 ? -11.604 -10.807 14.759 1.00 65.19 277 GLU A O 1
ATOM 2213 N N . PRO A 1 278 ? -12.146 -12.759 13.786 1.00 75.50 278 PRO A N 1
ATOM 2214 C CA . PRO A 1 278 ? -13.151 -13.110 14.779 1.00 75.50 278 PRO A CA 1
ATOM 2215 C C . PRO A 1 278 ? -12.491 -13.358 16.135 1.00 75.50 278 PRO A C 1
ATOM 2217 O O . PRO A 1 278 ? -11.557 -14.150 16.250 1.00 75.50 278 PRO A O 1
ATOM 2220 N N . PHE A 1 279 ? -13.007 -12.725 17.181 1.00 79.31 279 PHE A N 1
ATOM 2221 C CA . PHE A 1 279 ? -12.512 -12.934 18.536 1.00 79.31 279 PHE A CA 1
ATOM 2222 C C . PHE A 1 279 ? -13.654 -12.891 19.544 1.00 79.31 279 PHE A C 1
ATOM 2224 O O . PHE A 1 279 ? -14.754 -12.393 19.276 1.00 79.31 279 PHE A O 1
ATOM 2231 N N . PHE A 1 280 ? -13.363 -13.433 20.718 1.00 86.31 280 PHE A N 1
ATOM 2232 C CA . PHE A 1 280 ? -14.255 -13.439 21.862 1.00 86.31 280 PHE A CA 1
ATOM 2233 C C . PHE A 1 280 ? -13.517 -12.899 23.083 1.00 86.31 280 PHE A C 1
ATOM 2235 O O . PHE A 1 280 ? -12.374 -13.278 23.311 1.00 86.31 280 PHE A O 1
ATOM 2242 N N . GLU A 1 281 ? -14.149 -12.039 23.869 1.00 86.62 281 GLU A N 1
ATOM 2243 C CA . GLU A 1 281 ? -13.583 -11.474 25.090 1.00 86.62 281 GLU A CA 1
ATOM 2244 C C . GLU A 1 281 ? -14.545 -11.658 26.260 1.00 86.62 281 GLU A C 1
ATOM 2246 O O . GLU A 1 281 ? -15.756 -11.552 26.082 1.00 86.62 281 GLU A O 1
ATOM 2251 N N . ILE A 1 282 ? -14.000 -11.943 27.443 1.00 91.50 282 ILE A N 1
ATOM 2252 C CA . ILE A 1 282 ? -14.730 -11.933 28.714 1.00 91.50 282 ILE A CA 1
ATOM 2253 C C . ILE A 1 282 ? -13.991 -11.024 29.689 1.00 91.50 282 ILE A C 1
ATOM 2255 O O . ILE A 1 282 ? -12.787 -11.194 29.886 1.00 91.50 282 ILE A O 1
ATOM 2259 N N . GLY A 1 283 ? -14.724 -10.133 30.346 1.00 91.88 283 GLY A N 1
ATOM 2260 C CA . GLY A 1 283 ? -14.264 -9.314 31.458 1.00 91.88 283 GLY A CA 1
ATOM 2261 C C . GLY A 1 283 ? -14.994 -9.646 32.757 1.00 91.88 283 GLY A C 1
ATOM 2262 O O . GLY A 1 283 ? -16.196 -9.915 32.767 1.00 91.88 283 GLY A O 1
ATOM 2263 N N . VAL A 1 284 ? -14.268 -9.618 33.875 1.00 93.19 284 VAL A N 1
ATOM 2264 C CA . VAL A 1 284 ? -14.841 -9.638 35.230 1.00 93.19 284 VAL A CA 1
ATOM 2265 C C . VAL A 1 284 ? -14.129 -8.596 36.076 1.00 93.19 284 VAL A C 1
ATOM 2267 O O . VAL A 1 284 ? -12.899 -8.548 36.123 1.00 93.19 284 VAL A O 1
ATOM 2270 N N . GLY A 1 285 ? -14.902 -7.774 36.776 1.00 93.50 285 GLY A N 1
ATOM 2271 C CA . GLY A 1 285 ? -14.377 -6.673 37.567 1.00 93.50 285 GLY A CA 1
ATOM 2272 C C . GLY A 1 285 ? -15.131 -6.440 38.862 1.00 93.50 285 GLY A C 1
ATOM 2273 O O . GLY A 1 285 ? -16.193 -7.004 39.123 1.00 93.50 285 GLY A O 1
ATOM 2274 N N . VAL A 1 286 ? -14.539 -5.592 39.691 1.00 91.75 286 VAL A N 1
ATOM 2275 C CA . VAL A 1 286 ? -15.112 -5.119 40.943 1.00 91.75 286 VAL A CA 1
ATOM 2276 C C . VAL A 1 286 ? -15.058 -3.600 40.941 1.00 91.75 286 VAL A C 1
ATOM 2278 O O . VAL A 1 286 ? -13.989 -3.016 40.771 1.00 91.75 286 VAL A O 1
ATOM 2281 N N . ASN A 1 287 ? -16.208 -2.976 41.172 1.00 90.31 287 ASN A N 1
ATOM 2282 C CA . ASN A 1 287 ? -16.352 -1.544 41.375 1.00 90.31 287 ASN A CA 1
ATOM 2283 C C . ASN A 1 287 ? -16.562 -1.267 42.857 1.00 90.31 287 ASN A C 1
ATOM 2285 O O . ASN A 1 287 ? -17.459 -1.824 43.490 1.00 90.31 287 ASN A O 1
ATOM 2289 N N . ARG A 1 288 ? -15.767 -0.362 43.411 1.00 88.81 288 ARG A N 1
ATOM 2290 C CA . ARG A 1 288 ? -15.938 0.157 44.760 1.00 88.81 288 ARG A CA 1
ATOM 2291 C C . ARG A 1 288 ? -16.411 1.597 44.679 1.00 88.81 288 ARG A C 1
ATOM 2293 O O . ARG A 1 288 ? -15.727 2.449 44.114 1.00 88.81 288 ARG A O 1
ATOM 2300 N N . THR A 1 289 ? -17.569 1.849 45.268 1.00 84.50 289 THR A N 1
ATOM 2301 C CA . THR A 1 289 ? -18.166 3.178 45.405 1.00 84.50 289 THR A CA 1
ATOM 2302 C C . THR A 1 289 ? -18.194 3.572 46.882 1.00 84.50 289 THR A C 1
ATOM 2304 O O . THR A 1 289 ? -17.812 2.796 47.765 1.00 84.50 289 THR A O 1
ATOM 2307 N N . LYS A 1 290 ? -18.683 4.779 47.184 1.00 81.62 290 LYS A N 1
ATOM 2308 C CA . LYS A 1 290 ? -18.961 5.189 48.570 1.00 81.62 290 LYS A CA 1
ATOM 2309 C C . LYS A 1 290 ? -20.034 4.327 49.242 1.00 81.62 290 LYS A C 1
ATOM 2311 O O . LYS A 1 290 ? -20.020 4.186 50.460 1.00 81.62 290 LYS A O 1
ATOM 2316 N N . THR A 1 291 ? -20.969 3.786 48.464 1.00 79.88 291 THR A N 1
ATOM 2317 C CA . THR A 1 291 ? -22.171 3.105 48.961 1.00 79.88 291 THR A CA 1
ATOM 2318 C C . THR A 1 291 ? -22.039 1.586 49.003 1.00 79.88 291 THR A C 1
ATOM 2320 O O . THR A 1 291 ? -22.859 0.932 49.643 1.00 79.88 291 THR A O 1
ATOM 2323 N N . GLY A 1 292 ? -21.011 1.006 48.375 1.00 84.69 292 GLY A N 1
ATOM 2324 C CA . GLY A 1 292 ? -20.803 -0.436 48.405 1.00 84.69 292 GLY A CA 1
ATOM 2325 C C . GLY A 1 292 ? -19.758 -0.949 47.421 1.00 84.69 292 GLY A C 1
ATOM 2326 O O . GLY A 1 292 ? -18.937 -0.208 46.881 1.00 84.69 292 GLY A O 1
ATOM 2327 N N . THR A 1 293 ? -19.769 -2.266 47.235 1.00 88.00 293 THR A N 1
ATOM 2328 C CA . THR A 1 293 ? -18.939 -2.981 46.262 1.00 88.00 293 THR A CA 1
ATOM 2329 C C . THR A 1 293 ? -19.856 -3.736 45.309 1.00 88.00 293 THR A C 1
ATOM 2331 O O . THR A 1 293 ? -20.736 -4.468 45.755 1.00 88.00 293 THR A O 1
ATOM 2334 N N . GLU A 1 294 ? -19.653 -3.547 44.011 1.00 89.75 294 GLU A N 1
ATOM 2335 C CA . GLU A 1 294 ? -20.443 -4.134 42.930 1.00 89.75 294 GLU A CA 1
ATOM 2336 C C . GLU A 1 294 ? -19.531 -5.009 42.055 1.00 89.75 294 GLU A C 1
ATOM 2338 O O . GLU A 1 294 ? -18.380 -4.652 41.802 1.00 89.75 294 GLU A O 1
ATOM 2343 N N . ILE A 1 295 ? -20.029 -6.158 41.594 1.00 90.00 295 ILE A N 1
ATOM 2344 C CA . ILE A 1 295 ? -19.321 -7.009 40.624 1.00 90.00 295 ILE A CA 1
ATOM 2345 C C . ILE A 1 295 ? -19.800 -6.634 39.229 1.00 90.00 295 ILE A C 1
ATOM 2347 O O . ILE A 1 295 ? -21.004 -6.557 38.989 1.00 90.00 295 ILE A O 1
ATOM 2351 N N . THR A 1 296 ? -18.863 -6.460 38.309 1.00 91.38 296 THR A N 1
ATOM 2352 C CA . THR A 1 296 ? -19.144 -6.223 36.897 1.00 91.38 296 THR A CA 1
ATOM 2353 C C . THR A 1 296 ? -18.681 -7.390 36.047 1.00 91.38 296 THR A C 1
ATOM 2355 O O . THR A 1 296 ? -17.742 -8.102 36.404 1.00 91.38 296 THR A O 1
ATOM 2358 N N . GLY A 1 297 ? -19.307 -7.556 34.891 1.00 92.62 297 GLY A N 1
ATOM 2359 C CA . GLY A 1 297 ? -18.831 -8.485 33.879 1.00 92.62 297 GLY A CA 1
ATOM 2360 C C . GLY A 1 297 ? -19.235 -8.047 32.486 1.00 92.62 297 GLY A C 1
ATOM 2361 O O . GLY A 1 297 ? -20.231 -7.347 32.314 1.00 92.62 297 GLY A O 1
ATOM 2362 N N . ASP A 1 298 ? -18.465 -8.470 31.500 1.00 92.19 298 ASP A N 1
ATOM 2363 C CA . ASP A 1 298 ? -18.737 -8.230 30.091 1.00 92.19 298 ASP A CA 1
ATOM 2364 C C . ASP A 1 298 ? -18.320 -9.437 29.250 1.00 92.19 298 ASP A C 1
ATOM 2366 O O . ASP A 1 298 ? -17.459 -10.227 29.640 1.00 92.19 298 ASP A O 1
ATOM 2370 N N . ALA A 1 299 ? -18.997 -9.622 28.125 1.00 92.31 299 ALA A N 1
ATOM 2371 C CA . ALA A 1 299 ? -18.694 -10.644 27.144 1.00 92.31 299 ALA A CA 1
ATOM 2372 C C . ALA A 1 299 ? -18.944 -10.080 25.746 1.00 92.31 299 ALA A C 1
ATOM 2374 O O . ALA A 1 299 ? -20.086 -9.782 25.394 1.00 92.31 299 ALA A O 1
ATOM 2375 N N . LEU A 1 300 ? -17.889 -9.973 24.942 1.00 89.38 300 LEU A N 1
ATOM 2376 C CA . LEU A 1 300 ? -17.927 -9.444 23.582 1.00 89.38 300 LEU A CA 1
ATOM 2377 C C . LEU A 1 300 ? -17.590 -10.550 22.587 1.00 89.38 300 LEU A C 1
ATOM 2379 O O . LEU A 1 300 ? -16.555 -11.200 22.690 1.00 89.38 300 LEU A O 1
ATOM 2383 N N . PHE A 1 301 ? -18.428 -10.719 21.572 1.00 89.19 301 PHE A N 1
ATOM 2384 C CA . PHE A 1 301 ? -18.184 -11.623 20.458 1.00 89.19 301 PHE A CA 1
ATOM 2385 C C . PHE A 1 301 ? -18.230 -10.879 19.126 1.00 89.19 301 PHE A C 1
ATOM 2387 O O . PHE A 1 301 ? -19.213 -10.200 18.833 1.00 89.19 301 PHE A O 1
ATOM 2394 N N . THR A 1 302 ? -17.196 -11.045 18.299 1.00 84.56 302 THR A N 1
ATOM 2395 C CA . THR A 1 302 ? -17.140 -10.501 16.934 1.00 84.56 302 THR A CA 1
ATOM 2396 C C . THR A 1 302 ? -17.153 -11.642 15.920 1.00 84.56 302 THR A C 1
ATOM 2398 O O . THR A 1 302 ? -16.259 -12.485 15.937 1.00 84.56 302 THR A O 1
ATOM 2401 N N . TRP A 1 303 ? -18.143 -11.651 15.019 1.00 79.19 303 TRP A N 1
ATOM 2402 C CA . TRP A 1 303 ? -18.296 -12.698 13.998 1.00 79.19 303 TRP A CA 1
ATOM 2403 C C . TRP A 1 303 ? -17.301 -12.557 12.834 1.00 79.19 303 TRP A C 1
ATOM 2405 O O . TRP A 1 303 ? -16.658 -13.542 12.490 1.00 79.19 303 TRP A O 1
ATOM 2415 N N . ASP A 1 304 ? -17.213 -11.383 12.185 1.00 68.19 304 ASP A N 1
ATOM 2416 C CA . ASP A 1 304 ? -16.519 -11.241 10.883 1.00 68.19 304 ASP A CA 1
ATOM 2417 C C . ASP A 1 304 ? -16.075 -9.801 10.504 1.00 68.19 304 ASP A C 1
ATOM 2419 O O . ASP A 1 304 ? -16.318 -9.320 9.397 1.00 68.19 304 ASP A O 1
ATOM 2423 N N . GLN A 1 305 ? -15.414 -9.0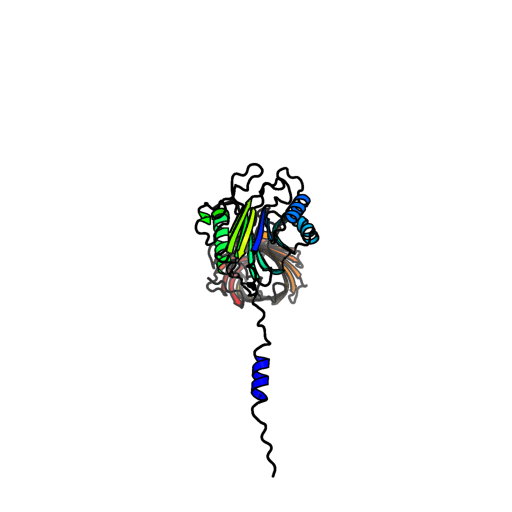66 11.403 1.00 70.75 305 GLN A N 1
ATOM 2424 C CA . GLN A 1 305 ? -15.089 -7.624 11.268 1.00 70.75 305 GLN A CA 1
ATOM 2425 C C . GLN A 1 305 ? -16.307 -6.686 11.166 1.00 70.75 305 GLN A C 1
ATOM 2427 O O . GLN A 1 305 ? -16.145 -5.475 11.329 1.00 70.75 305 GLN A O 1
ATOM 2432 N N . LYS A 1 306 ? -17.510 -7.204 10.877 1.00 80.81 306 LYS A N 1
ATOM 2433 C CA . LYS A 1 306 ? -18.702 -6.404 10.577 1.00 80.81 306 LYS A CA 1
ATOM 2434 C C . LYS A 1 306 ? -19.771 -6.470 11.636 1.00 80.81 306 LYS A C 1
ATOM 2436 O O . LYS A 1 306 ? -20.492 -5.493 11.744 1.00 80.81 306 LYS A O 1
ATOM 2441 N N . LEU A 1 307 ? -19.902 -7.569 12.369 1.00 89.06 307 LEU A N 1
ATOM 2442 C CA . LEU A 1 307 ? -20.968 -7.757 13.351 1.00 89.06 307 LEU A CA 1
ATOM 2443 C C . LEU A 1 307 ? -20.391 -8.168 14.704 1.00 89.06 307 LEU A C 1
ATOM 2445 O O . LEU A 1 307 ? -19.546 -9.063 14.773 1.00 89.06 307 LEU A O 1
ATOM 2449 N N . PHE A 1 308 ? -20.878 -7.540 15.772 1.00 89.75 308 PHE A N 1
ATOM 2450 C CA . PHE A 1 308 ? -20.555 -7.911 17.142 1.00 89.75 308 PHE A CA 1
ATOM 2451 C C . PHE A 1 308 ? -21.797 -7.974 18.034 1.00 89.75 308 PHE A C 1
ATOM 2453 O O . PHE A 1 308 ? -22.767 -7.238 17.833 1.00 89.75 308 PHE A O 1
ATOM 2460 N N . LEU A 1 309 ? -21.734 -8.844 19.037 1.00 92.31 309 LEU A N 1
ATOM 2461 C CA . LEU A 1 309 ? -22.689 -8.953 20.134 1.00 92.31 309 LEU A CA 1
ATOM 2462 C C . LEU A 1 309 ? -21.931 -8.767 21.447 1.00 92.31 309 LEU A C 1
ATOM 2464 O O . LEU A 1 309 ? -20.915 -9.417 21.667 1.00 92.31 309 LEU A O 1
ATOM 2468 N N . ASP A 1 310 ? -22.431 -7.890 22.304 1.00 92.50 310 ASP A N 1
ATOM 2469 C CA . ASP A 1 310 ? -21.883 -7.609 23.626 1.00 92.50 310 ASP A CA 1
ATOM 2470 C C . ASP A 1 310 ? -22.964 -7.799 24.692 1.00 92.50 310 ASP A C 1
ATOM 2472 O O . ASP A 1 310 ? -24.096 -7.333 24.546 1.00 92.50 310 ASP A O 1
ATOM 2476 N N . GLY A 1 311 ? -22.618 -8.513 25.755 1.00 93.44 311 GLY A N 1
ATOM 2477 C CA . GLY A 1 311 ? -23.413 -8.625 26.965 1.00 93.44 311 GLY A CA 1
ATOM 2478 C C . GLY A 1 311 ? -22.621 -8.057 28.128 1.00 93.44 311 GLY A C 1
ATOM 2479 O O . GLY A 1 311 ? -21.555 -8.573 28.431 1.00 93.44 311 GLY A O 1
ATOM 2480 N N . SER A 1 312 ? -23.136 -7.035 28.802 1.00 91.19 312 SER A N 1
ATOM 2481 C CA . SER A 1 312 ? -22.474 -6.426 29.959 1.00 91.19 312 SER A CA 1
ATOM 2482 C C . SER A 1 312 ? -23.392 -6.355 31.174 1.00 91.19 312 SER A C 1
ATOM 2484 O O . SER A 1 312 ? -24.614 -6.307 31.069 1.00 91.19 312 SER A O 1
ATOM 2486 N N . TYR A 1 313 ? -22.795 -6.381 32.355 1.00 88.69 313 TYR A N 1
ATOM 2487 C CA . TYR A 1 313 ? -23.446 -6.278 33.649 1.00 88.69 313 TYR A CA 1
ATOM 2488 C C . TYR A 1 313 ? -22.623 -5.327 34.509 1.00 88.69 313 TYR A C 1
ATOM 2490 O O . TYR A 1 313 ? -21.461 -5.592 34.810 1.00 88.69 313 TYR A O 1
ATOM 2498 N N . ASP A 1 314 ? -23.216 -4.206 34.901 1.00 76.62 314 ASP A N 1
ATOM 2499 C CA . ASP A 1 314 ? -22.528 -3.135 35.626 1.00 76.62 314 ASP A CA 1
ATOM 2500 C C . ASP A 1 314 ? -22.721 -3.206 37.147 1.00 76.62 314 ASP A C 1
ATOM 2502 O O . ASP A 1 314 ? -22.470 -2.226 37.842 1.00 76.62 314 ASP A O 1
ATOM 2506 N N . GLY A 1 315 ? -23.171 -4.352 37.665 1.00 75.50 315 GLY A N 1
ATOM 2507 C CA . GLY A 1 315 ? -23.502 -4.528 39.078 1.00 75.50 315 GLY A CA 1
ATOM 2508 C C . GLY A 1 315 ? -24.969 -4.283 39.408 1.00 75.50 315 GLY A C 1
ATOM 2509 O O . GLY A 1 315 ? -25.412 -4.678 40.487 1.00 75.50 315 GLY A O 1
ATOM 2510 N N . ARG A 1 316 ? -25.737 -3.689 38.484 1.00 76.62 316 ARG A N 1
ATOM 2511 C CA . ARG A 1 316 ? -27.168 -3.429 38.676 1.00 76.62 316 ARG A CA 1
ATOM 2512 C C . ARG A 1 316 ? -28.026 -4.257 37.743 1.00 76.62 316 ARG A C 1
ATOM 2514 O O . ARG A 1 316 ? -28.914 -4.965 38.214 1.00 76.62 316 ARG A O 1
ATOM 2521 N N . LYS A 1 317 ? -27.810 -4.139 36.429 1.00 84.44 317 LYS A N 1
ATOM 2522 C CA . LYS A 1 317 ? -28.680 -4.767 35.422 1.00 84.44 317 LYS A CA 1
ATOM 2523 C C . LYS A 1 317 ? -27.905 -5.254 34.201 1.00 84.44 317 LYS A C 1
ATOM 2525 O O . LYS A 1 317 ? -26.938 -4.609 33.799 1.00 84.44 317 LYS A O 1
ATOM 2530 N N . PRO A 1 318 ? -28.334 -6.369 33.584 1.00 90.75 318 PRO A N 1
ATOM 2531 C CA . PRO A 1 318 ? -27.743 -6.832 32.342 1.00 90.75 318 PRO A CA 1
ATOM 2532 C C . PRO A 1 318 ? -28.108 -5.895 31.185 1.00 90.75 318 PRO A C 1
ATOM 2534 O O . PRO A 1 318 ? -29.219 -5.358 31.095 1.00 90.75 318 PRO A O 1
ATOM 2537 N N . VAL A 1 319 ? -27.161 -5.727 30.276 1.00 93.06 319 VAL A N 1
ATOM 2538 C CA . VAL A 1 319 ? -27.256 -4.963 29.039 1.00 93.06 319 VAL A CA 1
ATOM 2539 C C . VAL A 1 319 ? -26.868 -5.893 27.902 1.00 93.06 319 VAL A C 1
ATOM 2541 O O . VAL A 1 319 ? -25.862 -6.590 27.979 1.00 93.06 319 VAL A O 1
ATOM 2544 N N . CYS A 1 320 ? -27.663 -5.890 26.840 1.00 95.00 320 CYS A N 1
ATOM 2545 C CA . CYS A 1 320 ? -27.337 -6.567 25.592 1.00 95.00 320 CYS A CA 1
ATOM 2546 C C . CYS A 1 320 ? -27.159 -5.520 24.495 1.00 95.00 320 CYS A C 1
ATOM 2548 O O . CYS A 1 320 ? -27.970 -4.595 24.386 1.00 95.00 320 CYS A O 1
ATOM 2550 N N . THR A 1 321 ? -26.115 -5.673 23.692 1.00 94.69 321 THR A N 1
ATOM 2551 C CA . THR A 1 321 ? -25.712 -4.763 22.628 1.00 94.69 321 THR A CA 1
ATOM 2552 C C . THR A 1 321 ? -25.469 -5.551 21.351 1.00 94.69 321 THR A C 1
ATOM 2554 O O . THR A 1 321 ? -24.648 -6.460 21.326 1.00 94.69 321 THR A O 1
ATOM 2557 N N . LEU A 1 322 ? -26.129 -5.165 20.265 1.00 94.88 322 LEU A N 1
ATOM 2558 C CA . LEU A 1 322 ? -25.843 -5.655 18.920 1.00 94.88 322 LEU A CA 1
ATOM 2559 C C . LEU A 1 322 ? -25.276 -4.501 18.107 1.00 94.88 322 LEU A C 1
ATOM 2561 O O . LEU A 1 322 ? -25.869 -3.421 18.076 1.00 94.88 322 LEU A O 1
ATOM 2565 N N . GLY A 1 323 ? -24.158 -4.708 17.426 1.00 92.81 323 GLY A N 1
ATOM 2566 C CA . GLY A 1 323 ? -23.570 -3.648 16.628 1.00 92.81 323 GLY A CA 1
ATOM 2567 C C . GLY A 1 323 ? -22.842 -4.120 15.395 1.00 92.81 323 GLY A C 1
ATOM 2568 O O . GLY A 1 323 ? -22.524 -5.294 15.229 1.00 92.81 323 GLY A O 1
ATOM 2569 N N . ILE A 1 324 ? -22.596 -3.155 14.521 1.00 90.69 324 ILE A N 1
ATOM 2570 C CA . ILE A 1 324 ? -21.821 -3.314 13.310 1.00 90.69 324 ILE A CA 1
ATOM 2571 C C . ILE A 1 324 ? -20.529 -2.518 13.379 1.00 90.69 324 ILE A C 1
ATOM 2573 O O . ILE A 1 324 ? -20.487 -1.439 13.968 1.00 90.69 324 ILE A O 1
ATOM 2577 N N . ASN A 1 325 ? -19.499 -3.042 12.730 1.00 85.62 325 ASN A N 1
ATOM 2578 C CA . ASN A 1 325 ? -18.164 -2.478 12.658 1.00 85.62 325 ASN A CA 1
ATOM 2579 C C . ASN A 1 325 ? -17.764 -2.231 11.198 1.00 85.62 325 ASN A C 1
ATOM 2581 O O . ASN A 1 325 ? -18.134 -2.971 10.285 1.00 85.62 325 ASN A O 1
ATOM 2585 N N . ARG A 1 326 ? -16.992 -1.170 10.966 1.00 82.38 326 ARG A N 1
ATOM 2586 C CA . ARG A 1 326 ? -16.341 -0.899 9.685 1.00 82.38 326 ARG A CA 1
ATOM 2587 C C . ARG A 1 326 ? -14.968 -0.294 9.915 1.00 82.38 326 ARG A C 1
ATOM 2589 O O . ARG A 1 326 ? -14.834 0.744 10.559 1.00 82.38 326 ARG A O 1
ATOM 2596 N N . ILE A 1 327 ? -13.952 -0.937 9.355 1.00 75.12 327 ILE A N 1
ATOM 2597 C CA . ILE A 1 327 ? -12.573 -0.459 9.420 1.00 75.12 327 ILE A CA 1
ATOM 2598 C C . ILE A 1 327 ? -12.300 0.425 8.206 1.00 75.12 327 ILE A C 1
ATOM 2600 O O . ILE A 1 327 ? -12.648 0.081 7.075 1.00 75.12 327 ILE A O 1
ATOM 2604 N N . PHE A 1 328 ? -11.632 1.545 8.445 1.00 70.94 328 PHE A N 1
ATOM 2605 C CA . PHE A 1 328 ? -11.077 2.417 7.425 1.00 70.94 328 PHE A CA 1
ATOM 2606 C C . PHE A 1 328 ? -9.575 2.548 7.667 1.00 70.94 328 PHE A C 1
ATOM 2608 O O . PHE A 1 328 ? -9.148 2.844 8.782 1.00 70.94 328 PHE A O 1
ATOM 2615 N N . ASP A 1 329 ? -8.758 2.346 6.637 1.00 69.62 329 ASP A N 1
ATOM 2616 C CA . ASP A 1 329 ? -7.349 2.730 6.701 1.00 69.62 329 ASP A CA 1
ATOM 2617 C C . ASP A 1 329 ? -7.240 4.210 6.325 1.00 69.62 329 ASP A C 1
ATOM 2619 O O . ASP A 1 329 ? -7.450 4.596 5.179 1.00 69.62 329 ASP A O 1
ATOM 2623 N N . LEU A 1 330 ? -6.971 5.068 7.306 1.00 70.00 330 LEU A N 1
ATOM 2624 C CA . LEU A 1 330 ? -6.853 6.508 7.086 1.00 70.00 330 LEU A CA 1
ATOM 2625 C C . LEU A 1 330 ? -5.529 6.880 6.421 1.00 70.00 330 LEU A C 1
ATOM 2627 O O . LEU A 1 330 ? -5.429 7.985 5.893 1.00 70.00 330 LEU A O 1
ATOM 2631 N N . ARG A 1 331 ? -4.532 5.978 6.415 1.00 71.00 331 ARG A N 1
ATOM 2632 C CA . ARG A 1 331 ? -3.304 6.176 5.627 1.00 71.00 331 ARG A CA 1
ATOM 2633 C C . ARG A 1 331 ? -3.619 6.314 4.145 1.00 71.00 331 ARG A C 1
ATOM 2635 O O . ARG A 1 331 ? -2.925 7.040 3.449 1.00 71.00 331 ARG A O 1
ATOM 2642 N N . ASP A 1 332 ? -4.681 5.656 3.697 1.00 64.62 332 ASP A N 1
ATOM 2643 C CA . ASP A 1 332 ? -5.171 5.793 2.341 1.00 64.62 332 ASP A CA 1
ATOM 2644 C C . ASP A 1 332 ? -5.762 7.194 2.127 1.00 64.62 332 ASP A C 1
ATOM 2646 O O . ASP A 1 332 ? -5.294 7.971 1.304 1.00 64.62 332 ASP A O 1
ATOM 2650 N N . TYR A 1 333 ? -6.755 7.572 2.933 1.00 70.44 333 TYR A N 1
ATOM 2651 C CA . TYR A 1 333 ? -7.599 8.732 2.640 1.00 70.44 333 TYR A CA 1
ATOM 2652 C C . TYR A 1 333 ? -7.003 10.090 3.012 1.00 70.44 333 TYR A C 1
ATOM 2654 O O . TYR A 1 333 ? -7.271 11.081 2.339 1.00 70.44 333 TYR A O 1
ATOM 2662 N N . PHE A 1 334 ? -6.230 10.162 4.093 1.00 68.25 334 PHE A N 1
ATOM 2663 C CA . PHE A 1 334 ? -5.892 11.429 4.748 1.00 68.25 334 PHE A CA 1
ATOM 2664 C C . PHE A 1 334 ? -4.383 11.700 4.847 1.00 68.25 334 PHE A C 1
ATOM 2666 O O . PHE A 1 334 ? -3.978 12.702 5.442 1.00 68.25 334 PHE A O 1
ATOM 2673 N N . SER A 1 335 ? -3.549 10.863 4.218 1.00 68.94 335 SER A N 1
ATOM 2674 C CA . SER A 1 335 ? -2.084 10.940 4.307 1.00 68.94 335 SER A CA 1
ATOM 2675 C C . SER A 1 335 ? -1.500 12.290 3.894 1.00 68.94 335 SER A C 1
ATOM 2677 O O . SER A 1 335 ? -0.582 12.773 4.554 1.00 68.94 335 SER A O 1
ATOM 2679 N N . LEU A 1 336 ? -2.060 12.934 2.867 1.00 72.12 336 LEU A N 1
ATOM 2680 C CA . LEU A 1 336 ? -1.633 14.261 2.401 1.00 72.12 336 LEU A CA 1
ATOM 2681 C C . LEU A 1 336 ? -1.887 15.382 3.416 1.00 72.12 336 LEU A C 1
ATOM 2683 O O . LEU A 1 336 ? -1.201 16.397 3.390 1.00 72.12 336 LEU A O 1
ATOM 2687 N N . MET A 1 337 ? -2.842 15.198 4.331 1.00 71.12 337 MET A N 1
ATOM 2688 C CA . MET A 1 337 ? -3.120 16.147 5.415 1.00 71.12 337 MET A CA 1
ATOM 2689 C C . MET A 1 337 ? -2.383 15.777 6.710 1.00 71.12 337 MET A C 1
ATOM 2691 O O . MET A 1 337 ? -2.695 16.302 7.775 1.00 71.12 337 MET A O 1
ATOM 2695 N N . GLY A 1 338 ? -1.428 14.842 6.643 1.00 63.75 338 GLY A N 1
ATOM 2696 C CA . GLY A 1 338 ? -0.648 14.377 7.792 1.00 63.75 338 GLY A CA 1
ATOM 2697 C C . GLY A 1 338 ? -1.432 13.516 8.788 1.00 63.75 338 GLY A C 1
ATOM 2698 O O . GLY A 1 338 ? -0.848 13.021 9.751 1.00 63.75 338 GLY A O 1
ATOM 2699 N N . ALA A 1 339 ? -2.730 13.291 8.560 1.00 64.44 339 ALA A N 1
ATOM 2700 C CA . ALA A 1 339 ? -3.559 12.438 9.399 1.00 64.44 339 ALA A CA 1
ATOM 2701 C C . ALA A 1 339 ? -3.448 10.983 8.935 1.00 64.44 339 ALA A C 1
ATOM 2703 O O . ALA A 1 339 ? -3.689 10.643 7.777 1.00 64.44 339 ALA A O 1
ATOM 2704 N N . ARG A 1 340 ? -3.034 10.110 9.854 1.00 67.06 340 ARG A N 1
ATOM 2705 C CA . ARG A 1 340 ? -2.704 8.714 9.566 1.00 67.06 340 ARG A CA 1
ATOM 2706 C C . ARG A 1 340 ? -3.235 7.823 10.661 1.00 67.06 340 ARG A C 1
ATOM 2708 O O . ARG A 1 340 ? -3.283 8.219 11.821 1.00 67.06 340 ARG A O 1
ATOM 2715 N N . GLY A 1 341 ? -3.615 6.613 10.281 1.00 68.56 341 GLY A N 1
ATOM 2716 C CA . GLY A 1 341 ? -4.096 5.642 11.239 1.00 68.56 341 GLY A CA 1
ATOM 2717 C C . GLY A 1 341 ? -5.028 4.614 10.647 1.00 68.56 341 GLY A C 1
ATOM 2718 O O . GLY A 1 341 ? -5.274 4.594 9.449 1.00 68.56 341 GLY A O 1
ATOM 2719 N N . LYS A 1 342 ? -5.578 3.771 11.513 1.00 71.81 342 LYS A N 1
ATOM 2720 C CA . LYS A 1 342 ? -6.755 2.966 11.185 1.00 71.81 342 LYS A CA 1
ATOM 2721 C C . LYS A 1 342 ? -7.901 3.472 12.046 1.00 71.81 342 LYS A C 1
ATOM 2723 O O . LYS A 1 342 ? -7.708 3.671 13.246 1.00 71.81 342 LYS A O 1
ATOM 2728 N N . ALA A 1 343 ? -9.044 3.714 11.420 1.00 77.19 343 ALA A N 1
ATOM 2729 C CA . ALA A 1 343 ? -10.268 4.056 12.110 1.00 77.19 343 ALA A CA 1
ATOM 2730 C C . ALA A 1 343 ? -11.192 2.845 12.176 1.00 77.19 343 ALA A C 1
ATOM 2732 O O . ALA A 1 343 ? -11.452 2.210 11.157 1.00 77.19 343 ALA A O 1
ATOM 2733 N N . LEU A 1 344 ? -11.708 2.544 13.361 1.00 79.94 344 LEU A N 1
ATOM 2734 C CA . LEU A 1 344 ? -12.813 1.613 13.536 1.00 79.94 344 LEU A CA 1
ATOM 2735 C C . LEU A 1 344 ? -14.071 2.430 13.799 1.00 79.94 344 LEU A C 1
ATOM 2737 O O . LEU A 1 344 ? -14.179 3.103 14.822 1.00 79.94 344 LEU A O 1
ATOM 2741 N N . TRP A 1 345 ? -15.005 2.381 12.863 1.00 86.19 345 TRP A N 1
ATOM 2742 C CA . TRP A 1 345 ? -16.348 2.897 13.057 1.00 86.19 345 TRP A CA 1
ATOM 2743 C C . TRP A 1 345 ? -17.243 1.788 13.568 1.00 86.19 345 TRP A C 1
ATOM 2745 O O . TRP A 1 345 ? -17.248 0.695 13.005 1.00 86.19 345 TRP A O 1
ATOM 2755 N N . SER A 1 346 ? -18.049 2.104 14.570 1.00 89.44 346 SER A N 1
ATOM 2756 C CA . SER A 1 346 ? -19.045 1.192 15.107 1.00 89.44 346 SER A CA 1
ATOM 2757 C C . SER A 1 346 ? -20.388 1.890 15.219 1.00 89.44 346 SER A C 1
ATOM 2759 O O . SER A 1 346 ? -20.466 3.069 15.571 1.00 89.44 346 SER A O 1
ATOM 2761 N N . PHE A 1 347 ? -21.449 1.149 14.935 1.00 93.19 347 PHE A N 1
ATOM 2762 C CA . PHE A 1 347 ? -22.814 1.551 15.238 1.00 93.19 347 PHE A CA 1
ATOM 2763 C C . PHE A 1 347 ? -23.506 0.405 15.955 1.00 93.19 347 PHE A C 1
ATOM 2765 O O . PHE A 1 347 ? -23.471 -0.720 15.470 1.00 93.19 347 PHE A O 1
ATOM 2772 N N . SER A 1 348 ? -24.135 0.665 17.091 1.00 94.00 348 SER A N 1
ATOM 2773 C CA . SER A 1 348 ? -24.797 -0.367 17.876 1.00 94.00 348 SER A CA 1
ATOM 2774 C C . SER A 1 348 ? -26.129 0.088 18.439 1.00 94.00 348 SER A C 1
ATOM 2776 O O . SER A 1 348 ? -26.392 1.279 18.605 1.00 94.00 348 SER A O 1
ATOM 2778 N N . VAL A 1 349 ? -26.966 -0.897 18.739 1.00 95.50 349 VAL A N 1
ATOM 2779 C CA . VAL A 1 349 ? -28.182 -0.761 19.528 1.00 95.50 349 VAL A CA 1
ATOM 2780 C C . VAL A 1 349 ? -28.014 -1.568 20.806 1.00 95.50 349 VAL A C 1
ATOM 2782 O O . VAL A 1 349 ? -27.576 -2.717 20.770 1.00 95.50 349 VAL A O 1
ATOM 2785 N N . SER A 1 350 ? -28.375 -0.970 21.932 1.00 94.19 350 SER A N 1
ATOM 2786 C CA . SER A 1 350 ? -28.286 -1.600 23.244 1.00 94.19 350 SER A CA 1
ATOM 2787 C C . SER A 1 350 ? -29.625 -1.531 23.969 1.00 94.19 350 SER A C 1
ATOM 2789 O O . SER A 1 350 ? -30.384 -0.574 23.798 1.00 94.19 350 SER A O 1
ATOM 2791 N N . LYS A 1 351 ? -29.914 -2.532 24.804 1.00 92.12 351 LYS A N 1
ATOM 2792 C CA . LYS A 1 351 ? -31.138 -2.624 25.611 1.00 92.12 351 LYS A CA 1
ATOM 2793 C C . LYS A 1 351 ? -30.832 -3.208 26.990 1.00 92.12 351 LYS A C 1
ATOM 2795 O O . LYS A 1 351 ? -30.050 -4.143 27.125 1.00 92.12 351 LYS A O 1
ATOM 2800 N N . THR A 1 352 ? -31.501 -2.663 28.001 1.00 91.50 352 THR A N 1
ATOM 2801 C CA . THR A 1 352 ? -31.624 -3.229 29.354 1.00 91.50 352 THR A CA 1
ATOM 2802 C C . THR A 1 352 ? -33.101 -3.259 29.745 1.00 91.50 352 THR A C 1
ATOM 2804 O O . THR A 1 352 ? -33.916 -2.644 29.059 1.00 91.50 352 THR A O 1
ATOM 2807 N N . GLU A 1 353 ? -33.470 -3.969 30.805 1.00 86.94 353 GLU A N 1
ATOM 2808 C CA . GLU A 1 353 ? -34.864 -4.228 31.195 1.00 86.94 353 GLU A CA 1
ATOM 2809 C C . GLU A 1 353 ? -35.725 -2.946 31.236 1.00 86.94 353 GLU A C 1
ATOM 2811 O O . GLU A 1 353 ? -36.697 -2.831 30.486 1.00 86.94 353 GLU A O 1
ATOM 2816 N N . ASP A 1 354 ? -35.277 -1.927 31.973 1.00 84.50 354 ASP A N 1
ATOM 2817 C CA . ASP A 1 354 ? -36.089 -0.745 32.310 1.00 84.50 354 ASP A CA 1
ATOM 2818 C C . ASP A 1 354 ? -36.028 0.410 31.311 1.00 84.50 354 ASP A C 1
ATOM 2820 O O . ASP A 1 354 ? -36.875 1.298 31.345 1.00 84.50 354 ASP A O 1
ATOM 2824 N N . LEU A 1 355 ? -35.006 0.451 30.457 1.00 83.88 355 LEU A N 1
ATOM 2825 C CA . LEU A 1 355 ? -34.760 1.612 29.597 1.00 83.88 355 LEU A CA 1
ATOM 2826 C C . LEU A 1 355 ? -35.202 1.336 28.170 1.00 83.88 355 LEU A C 1
ATOM 2828 O O . LEU A 1 355 ? -35.080 0.208 27.683 1.00 83.88 355 LEU A O 1
ATOM 2832 N N . LYS A 1 356 ? -35.655 2.358 27.441 1.00 89.62 356 LYS A N 1
ATOM 2833 C CA . LYS A 1 356 ? -35.809 2.219 25.987 1.00 89.62 356 LYS A CA 1
ATOM 2834 C C . LYS A 1 356 ? -34.462 1.858 25.342 1.00 89.62 356 LYS A C 1
ATOM 2836 O O . LYS A 1 356 ? -33.417 2.261 25.861 1.00 89.62 356 LYS A O 1
ATOM 2841 N N . PRO A 1 357 ? -34.460 1.099 24.228 1.00 92.50 357 PRO A N 1
ATOM 2842 C CA . PRO A 1 357 ? -33.233 0.865 23.481 1.00 92.50 357 PRO A CA 1
ATOM 2843 C C . PRO A 1 357 ? -32.550 2.188 23.129 1.00 92.50 357 PRO A C 1
ATOM 2845 O O . PRO A 1 357 ? -33.225 3.156 22.771 1.00 92.50 357 PRO A O 1
ATOM 2848 N N . TRP A 1 358 ? -31.223 2.218 23.198 1.00 94.00 358 TRP A N 1
ATOM 2849 C CA . TRP A 1 358 ? -30.432 3.365 22.763 1.00 94.00 358 TRP A CA 1
ATOM 2850 C C . TRP A 1 358 ? -29.451 2.962 21.677 1.00 94.00 358 TRP A C 1
ATOM 2852 O O . TRP A 1 358 ? -28.979 1.827 21.623 1.00 94.00 358 TRP A O 1
ATOM 2862 N N . TYR A 1 359 ? -29.119 3.928 20.832 1.00 95.31 359 TYR A N 1
ATOM 2863 C CA . TYR A 1 359 ? -28.126 3.779 19.789 1.00 95.31 359 TYR A CA 1
ATOM 2864 C C . TYR A 1 359 ? -26.806 4.359 20.261 1.00 95.31 359 TYR A C 1
ATOM 2866 O O . TYR A 1 359 ? -26.788 5.369 20.968 1.00 95.31 359 TYR A O 1
ATOM 2874 N N . THR A 1 360 ? -25.708 3.738 19.851 1.00 94.12 360 THR A N 1
ATOM 2875 C CA . THR A 1 360 ? -24.362 4.268 20.039 1.00 94.12 360 THR A CA 1
ATOM 2876 C C . THR A 1 360 ? -23.657 4.281 18.699 1.00 94.12 360 THR A C 1
ATOM 2878 O O . THR A 1 360 ? -23.593 3.270 18.009 1.00 94.12 360 THR A O 1
ATOM 2881 N N . TRP A 1 361 ? -23.104 5.426 18.335 1.00 94.44 361 TRP A N 1
ATOM 2882 C CA . TRP A 1 361 ? -22.126 5.528 17.267 1.00 94.44 361 TRP A CA 1
ATOM 2883 C C . TRP A 1 361 ? -20.761 5.793 17.910 1.00 94.44 361 TRP A C 1
ATOM 2885 O O . TRP A 1 361 ? -20.652 6.617 18.817 1.00 94.44 361 TRP A O 1
ATOM 2895 N N . SER A 1 362 ? -19.716 5.096 17.468 1.00 90.00 362 SER A N 1
ATOM 2896 C CA . SER A 1 362 ? -18.349 5.374 17.904 1.00 90.00 362 SER A CA 1
ATOM 2897 C C . SER A 1 362 ? -17.348 5.327 16.765 1.00 90.00 362 SER A C 1
ATOM 2899 O O . SER A 1 362 ? -17.511 4.592 15.794 1.00 90.00 362 SER A O 1
ATOM 2901 N N . GLN A 1 363 ? -16.282 6.099 16.916 1.00 87.75 363 GLN A N 1
ATOM 2902 C CA . GLN A 1 363 ? -15.103 6.086 16.073 1.00 87.75 363 GLN A CA 1
ATOM 2903 C C . GLN A 1 363 ? -13.878 5.961 16.962 1.00 87.75 363 GLN A C 1
ATOM 2905 O O . GLN A 1 363 ? -13.652 6.796 17.832 1.00 87.75 363 GLN A O 1
ATOM 2910 N N . TYR A 1 364 ? -13.077 4.936 16.727 1.00 83.94 364 TYR A N 1
ATOM 2911 C CA . TYR A 1 364 ? -11.736 4.854 17.275 1.00 83.94 364 TYR A CA 1
ATOM 2912 C C . TYR A 1 364 ? -10.719 5.164 16.192 1.00 83.94 364 TYR A C 1
ATOM 2914 O O . TYR A 1 364 ? -10.819 4.618 15.102 1.00 83.94 364 TYR A O 1
ATOM 2922 N N . TYR A 1 365 ? -9.729 5.978 16.518 1.00 79.94 365 TYR A N 1
ATOM 2923 C CA . TYR A 1 365 ? -8.623 6.389 15.676 1.00 79.94 365 TYR A CA 1
ATOM 2924 C C . TYR A 1 365 ? -7.318 5.896 16.283 1.00 79.94 365 TYR A C 1
ATOM 2926 O O . TYR A 1 365 ? -6.969 6.273 17.396 1.00 79.94 365 TYR A O 1
ATOM 2934 N N . ARG A 1 366 ? -6.552 5.097 15.540 1.00 76.81 366 ARG A N 1
ATOM 2935 C CA . ARG A 1 366 ? -5.180 4.744 15.919 1.00 76.81 366 ARG A CA 1
ATOM 2936 C C . ARG A 1 366 ? -4.188 5.639 15.197 1.00 76.81 366 ARG A C 1
ATOM 2938 O O . ARG A 1 366 ? -3.845 5.329 14.060 1.00 76.81 366 ARG A O 1
ATOM 2945 N N . TRP A 1 367 ? -3.700 6.689 15.846 1.00 72.88 367 TRP A N 1
ATOM 2946 C CA . TRP A 1 367 ? -2.780 7.648 15.228 1.00 72.88 367 TRP A CA 1
ATOM 2947 C C . TRP A 1 367 ? -1.394 7.055 14.950 1.00 72.88 367 TRP A C 1
ATOM 2949 O O . TRP A 1 367 ? -0.782 7.349 13.926 1.00 72.88 367 TRP A O 1
ATOM 2959 N N . ASN A 1 368 ? -0.891 6.197 15.845 1.00 69.25 368 ASN A N 1
ATOM 2960 C CA . ASN A 1 368 ? 0.376 5.475 15.675 1.00 69.25 368 ASN A CA 1
ATOM 2961 C C . ASN A 1 368 ? 0.414 4.190 16.536 1.00 69.25 368 ASN A C 1
ATOM 2963 O O . ASN A 1 368 ? -0.616 3.742 17.038 1.00 69.25 368 ASN A O 1
ATOM 2967 N N . SER A 1 369 ? 1.584 3.557 16.690 1.00 65.06 369 SER A N 1
ATOM 2968 C CA . SER A 1 369 ? 1.737 2.345 17.517 1.00 65.06 369 SER A CA 1
ATOM 2969 C C . SER A 1 369 ? 1.533 2.591 19.014 1.00 65.06 369 SER A C 1
ATOM 2971 O O . SER A 1 369 ? 1.257 1.646 19.745 1.00 65.06 369 SER A O 1
ATOM 2973 N N . ARG A 1 370 ? 1.635 3.847 19.465 1.00 74.19 370 ARG A N 1
ATOM 2974 C CA . ARG A 1 370 ? 1.563 4.242 20.874 1.00 74.19 370 ARG A CA 1
ATOM 2975 C C . ARG A 1 370 ? 0.295 4.996 21.269 1.00 74.19 370 ARG A C 1
ATOM 2977 O O . ARG A 1 370 ? -0.032 5.006 22.444 1.00 74.19 370 ARG A O 1
ATOM 2984 N N . TRP A 1 371 ? -0.385 5.643 20.328 1.00 79.69 371 TRP A N 1
ATOM 2985 C CA . TRP A 1 371 ? -1.479 6.577 20.605 1.00 79.69 371 TRP A CA 1
ATOM 2986 C C . TRP A 1 371 ? -2.744 6.237 19.822 1.00 79.69 371 TRP A C 1
ATOM 2988 O O . TRP A 1 371 ? -2.686 5.966 18.616 1.00 79.69 371 TRP A O 1
ATOM 2998 N N . GLY A 1 372 ? -3.891 6.348 20.488 1.00 83.88 372 GLY A N 1
ATOM 2999 C CA . GLY A 1 372 ? -5.198 6.314 19.844 1.00 83.88 372 GLY A CA 1
ATOM 3000 C C . GLY A 1 372 ? -6.268 7.083 20.614 1.00 83.88 372 GLY A C 1
ATOM 3001 O O . GLY A 1 372 ? -6.140 7.295 21.812 1.00 83.88 372 GLY A O 1
ATOM 3002 N N . THR A 1 373 ? -7.333 7.459 19.913 1.00 87.31 373 THR A N 1
ATOM 3003 C CA . THR A 1 373 ? -8.439 8.270 20.432 1.00 87.31 373 THR A CA 1
ATOM 3004 C C . THR A 1 373 ? -9.766 7.622 20.067 1.00 87.31 373 THR A C 1
ATOM 3006 O O . THR A 1 373 ? -9.992 7.279 18.909 1.00 87.31 373 THR A O 1
ATOM 3009 N N . LYS A 1 374 ? -10.681 7.483 21.022 1.00 89.62 374 LYS A N 1
ATOM 3010 C CA . LYS A 1 374 ? -12.056 7.040 20.804 1.00 89.62 374 LYS A CA 1
ATOM 3011 C C . LYS A 1 374 ? -13.020 8.189 21.057 1.00 89.62 374 LYS A C 1
ATOM 3013 O O . LYS A 1 374 ? -12.992 8.819 22.108 1.00 89.62 374 LYS A O 1
ATOM 3018 N N . LEU A 1 375 ? -13.917 8.404 20.109 1.00 91.00 375 LEU A N 1
ATOM 3019 C CA . LEU A 1 375 ? -15.074 9.275 20.233 1.00 91.00 375 LEU A CA 1
ATOM 3020 C C . LEU A 1 375 ? -16.331 8.412 20.155 1.00 91.00 375 LEU A C 1
ATOM 3022 O O . LEU A 1 375 ? -16.458 7.590 19.250 1.00 91.00 375 LEU A O 1
ATOM 3026 N N . ALA A 1 376 ? -17.268 8.587 21.078 1.00 91.94 376 ALA A N 1
ATOM 3027 C CA . ALA A 1 376 ? -18.561 7.914 21.024 1.00 91.94 376 ALA A CA 1
ATOM 3028 C C . ALA A 1 376 ? -19.700 8.871 21.366 1.00 91.94 376 ALA A C 1
ATOM 3030 O O . ALA A 1 376 ? -19.554 9.728 22.232 1.00 91.94 376 ALA A O 1
ATOM 3031 N N . ALA A 1 377 ? -20.842 8.689 20.711 1.00 92.94 377 ALA A N 1
ATOM 3032 C CA . ALA A 1 377 ? -22.086 9.387 20.992 1.00 92.94 377 ALA A CA 1
ATOM 3033 C C . ALA A 1 377 ? -23.213 8.366 21.163 1.00 92.94 377 ALA A C 1
ATOM 3035 O O . ALA A 1 377 ? -23.326 7.431 20.370 1.00 92.94 377 ALA A O 1
ATOM 3036 N N . SER A 1 378 ? -24.061 8.543 22.176 1.00 92.00 378 SER A N 1
ATOM 3037 C CA . SER A 1 378 ? -25.197 7.648 22.425 1.00 92.00 378 SER A CA 1
ATOM 3038 C C . SER A 1 378 ? -26.499 8.394 22.698 1.00 92.00 378 SER A C 1
ATOM 3040 O O . SER A 1 378 ? -26.494 9.453 23.322 1.00 92.00 378 SER A O 1
ATOM 3042 N N . THR A 1 379 ? -27.621 7.835 22.242 1.00 89.12 379 THR A N 1
ATOM 3043 C CA . THR A 1 379 ? -28.962 8.422 22.390 1.00 89.12 379 THR A CA 1
ATOM 3044 C C . THR A 1 379 ? -29.605 7.968 23.704 1.00 89.12 379 THR A C 1
ATOM 3046 O O . THR A 1 379 ? -30.370 7.005 23.723 1.00 89.12 379 THR A O 1
ATOM 3049 N N . ARG A 1 380 ? -29.283 8.606 24.832 1.00 80.06 380 ARG A N 1
ATOM 3050 C CA . ARG A 1 380 ? -29.898 8.273 26.129 1.00 80.06 380 ARG A CA 1
ATOM 3051 C C . ARG A 1 380 ? -31.182 9.078 26.350 1.00 80.06 380 ARG A C 1
ATOM 3053 O O . ARG A 1 380 ? -31.364 10.138 25.759 1.00 80.06 380 ARG A O 1
ATOM 3060 N N . GLU A 1 381 ? -32.072 8.579 27.211 1.00 74.50 381 GLU A N 1
ATOM 3061 C CA . GLU A 1 381 ? -33.354 9.243 27.523 1.00 74.50 381 GLU A CA 1
ATOM 3062 C C . GLU A 1 381 ? -33.164 10.658 28.093 1.00 74.50 381 GLU A C 1
ATOM 3064 O O . GLU A 1 381 ? -33.960 11.547 27.810 1.00 74.50 381 GLU A O 1
ATOM 3069 N N . ASN A 1 382 ? -32.055 10.893 28.800 1.00 73.94 382 ASN A N 1
ATOM 3070 C CA . ASN A 1 382 ? -31.703 12.192 29.381 1.00 73.94 382 ASN A CA 1
ATOM 3071 C C . ASN A 1 382 ? -30.919 13.105 28.416 1.00 73.94 382 ASN A C 1
ATOM 3073 O O . ASN A 1 382 ? -30.358 14.113 28.840 1.00 73.94 382 ASN A O 1
ATOM 3077 N N . GLY A 1 383 ? -30.866 12.758 27.126 1.00 78.56 383 GLY A N 1
ATOM 3078 C CA . GLY A 1 383 ? -30.143 13.494 26.090 1.00 78.56 383 GLY A CA 1
ATOM 3079 C C . GLY A 1 383 ? -28.930 12.739 25.531 1.00 78.56 383 GLY A C 1
ATOM 3080 O O . GLY A 1 383 ? -28.567 11.660 26.010 1.00 78.56 383 GLY A O 1
ATOM 3081 N N . PRO A 1 384 ? -28.301 13.272 24.469 1.00 84.12 384 PRO A N 1
ATOM 3082 C CA . PRO A 1 384 ? -27.139 12.641 23.865 1.00 84.12 384 PRO A CA 1
ATOM 3083 C C . PRO A 1 384 ? -25.938 12.692 24.814 1.00 84.12 384 PRO A C 1
ATOM 3085 O O . PRO A 1 384 ? -25.555 13.759 25.293 1.00 84.12 384 PRO A O 1
ATOM 3088 N N . LYS A 1 385 ? -25.308 11.538 25.038 1.00 88.69 385 LYS A N 1
ATOM 3089 C CA . LYS A 1 385 ? -24.068 11.430 25.811 1.00 88.69 385 LYS A CA 1
ATOM 3090 C C . LYS A 1 385 ? -22.886 11.275 24.870 1.00 88.69 385 LYS A C 1
ATOM 3092 O O . LYS A 1 385 ? -22.880 10.336 24.073 1.00 88.69 385 LYS A O 1
ATOM 3097 N N . TRP A 1 386 ? -21.889 12.143 25.013 1.00 92.06 386 TRP A N 1
ATOM 3098 C CA . TRP A 1 386 ? -20.628 12.055 24.281 1.00 92.06 386 TRP A CA 1
ATOM 3099 C C . TRP A 1 386 ? -19.501 11.603 25.197 1.00 92.06 386 TRP A C 1
ATOM 3101 O O . TRP A 1 386 ? -19.446 12.012 26.355 1.00 92.06 386 TRP A O 1
ATOM 3111 N N . ILE A 1 387 ? -18.616 10.765 24.668 1.00 92.50 387 ILE A N 1
ATOM 3112 C CA . ILE A 1 387 ? -17.444 10.223 25.351 1.00 92.50 387 ILE A CA 1
ATOM 3113 C C . ILE A 1 387 ? -16.226 10.482 24.472 1.00 92.50 387 ILE A C 1
ATOM 3115 O O . ILE A 1 387 ? -16.237 10.118 23.295 1.00 92.50 387 ILE A O 1
ATOM 3119 N N . LEU A 1 388 ? -15.186 11.062 25.062 1.00 93.56 388 LEU A N 1
ATOM 3120 C CA . LEU A 1 388 ? -13.845 11.136 24.498 1.00 93.56 388 LEU A CA 1
ATOM 3121 C C . LEU A 1 388 ? -12.917 10.290 25.368 1.00 93.56 388 LEU A C 1
ATOM 3123 O O . LEU A 1 388 ? -12.900 10.453 26.585 1.00 93.56 388 LEU A O 1
ATOM 3127 N N . GLU A 1 389 ? -12.156 9.397 24.756 1.00 92.44 389 GLU A N 1
ATOM 3128 C CA . GLU A 1 389 ? -11.191 8.546 25.442 1.00 92.44 389 GLU A CA 1
ATOM 3129 C C . GLU A 1 389 ? -9.860 8.555 24.690 1.00 92.44 389 GLU A C 1
ATOM 3131 O O . GLU A 1 389 ? -9.795 8.207 23.515 1.00 92.44 389 GLU A O 1
ATOM 3136 N N . GLU A 1 390 ? -8.797 8.957 25.375 1.00 91.94 390 GLU A N 1
ATOM 3137 C CA . GLU A 1 390 ? -7.423 8.914 24.885 1.00 91.94 390 GLU A CA 1
ATOM 3138 C C . GLU A 1 390 ? -6.722 7.681 25.445 1.00 91.94 390 GLU A C 1
ATOM 3140 O O . GLU A 1 390 ? -6.812 7.392 26.639 1.00 91.94 390 GLU A O 1
ATOM 3145 N N . LEU A 1 391 ? -6.001 6.968 24.584 1.00 87.44 391 LEU A N 1
ATOM 3146 C CA . LEU A 1 391 ? -5.261 5.757 24.910 1.00 87.44 391 LEU A CA 1
ATOM 3147 C C . LEU A 1 391 ? -3.785 5.925 24.549 1.00 87.44 391 LEU A C 1
ATOM 3149 O O . LEU A 1 391 ? -3.447 6.301 23.423 1.00 87.44 391 LEU A O 1
ATOM 3153 N N . TYR A 1 392 ? -2.904 5.571 25.484 1.00 85.69 392 TYR A N 1
ATOM 3154 C CA . TYR A 1 392 ? -1.457 5.663 25.316 1.00 85.69 392 TYR A CA 1
ATOM 3155 C C . TYR A 1 392 ? -0.740 4.397 25.801 1.00 85.69 392 TYR A C 1
ATOM 3157 O O . TYR A 1 392 ? -1.013 3.931 26.905 1.00 85.69 392 TYR A O 1
ATOM 3165 N N . LEU A 1 393 ? 0.214 3.866 25.026 1.00 79.94 393 LEU A N 1
ATOM 3166 C CA . LEU A 1 393 ? 1.164 2.844 25.494 1.00 79.94 393 LEU A CA 1
ATOM 3167 C C . LEU A 1 393 ? 2.550 3.459 25.624 1.00 79.94 393 LEU A C 1
ATOM 3169 O O . LEU A 1 393 ? 3.223 3.690 24.611 1.00 79.94 393 LEU A O 1
ATOM 3173 N N . PRO A 1 394 ? 3.021 3.691 26.856 1.00 78.88 394 PRO A N 1
ATOM 3174 C CA . PRO A 1 394 ? 4.394 4.123 27.065 1.00 78.88 394 PRO A CA 1
ATOM 3175 C C . PRO A 1 394 ? 5.400 3.050 26.627 1.00 78.88 394 PRO A C 1
ATOM 3177 O O . PRO A 1 394 ? 6.453 3.380 26.080 1.00 78.88 394 PRO A O 1
ATOM 3180 N N . VAL A 1 395 ? 5.064 1.775 26.838 1.00 77.12 395 VAL A N 1
ATOM 3181 C CA . VAL A 1 395 ? 5.872 0.595 26.507 1.00 77.12 395 VAL A CA 1
ATOM 3182 C C . VAL A 1 395 ? 4.956 -0.568 26.097 1.00 77.12 395 VAL A C 1
ATOM 3184 O O . VAL A 1 395 ? 3.771 -0.548 26.445 1.00 77.12 395 VAL A O 1
ATOM 3187 N N . PRO A 1 396 ? 5.471 -1.589 25.383 1.00 70.56 396 PRO A N 1
ATOM 3188 C CA . PRO A 1 396 ? 4.699 -2.792 25.081 1.00 70.56 396 PRO A CA 1
ATOM 3189 C C . PRO A 1 396 ? 4.069 -3.381 26.353 1.00 70.56 396 PRO A C 1
ATOM 3191 O O . PRO A 1 396 ? 4.722 -3.429 27.393 1.00 70.56 396 PRO A O 1
ATOM 3194 N N . ASN A 1 397 ? 2.810 -3.819 26.263 1.00 77.38 397 ASN A N 1
ATOM 3195 C CA . ASN A 1 397 ? 2.003 -4.420 27.341 1.00 77.38 397 ASN A CA 1
ATOM 3196 C C . ASN A 1 397 ? 1.490 -3.488 28.450 1.00 77.38 397 ASN A C 1
ATOM 3198 O O . ASN A 1 397 ? 0.792 -3.971 29.340 1.00 77.38 397 ASN A O 1
ATOM 3202 N N . TYR A 1 398 ? 1.780 -2.186 28.413 1.00 84.94 398 TYR A N 1
ATOM 3203 C CA . TYR A 1 398 ? 1.227 -1.225 29.372 1.00 84.94 398 TYR A CA 1
ATOM 3204 C C . TYR A 1 398 ? 0.359 -0.205 28.651 1.00 84.94 398 TYR A 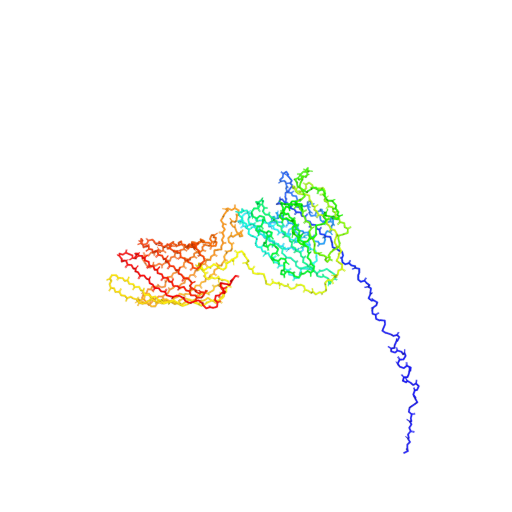C 1
ATOM 3206 O O . TYR A 1 398 ? 0.773 0.361 27.641 1.00 84.94 398 TYR A O 1
ATOM 3214 N N . ARG A 1 399 ? -0.832 0.058 29.186 1.00 88.25 399 ARG A N 1
ATOM 3215 C CA . ARG A 1 399 ? -1.781 1.025 28.633 1.00 88.25 399 ARG A CA 1
ATOM 3216 C C . ARG A 1 399 ? -2.215 2.007 29.707 1.00 88.25 399 ARG A C 1
ATOM 3218 O O . ARG A 1 399 ? -2.608 1.603 30.796 1.00 88.25 399 ARG A O 1
ATOM 3225 N N . CYS A 1 400 ? -2.194 3.283 29.360 1.00 91.56 400 CYS A N 1
ATOM 3226 C CA . CYS A 1 400 ? -2.833 4.352 30.108 1.00 91.56 400 CYS A CA 1
ATOM 3227 C C . CYS A 1 400 ? -4.052 4.834 29.320 1.00 91.56 400 CYS A C 1
ATOM 3229 O O . CYS A 1 400 ? -3.983 4.946 28.092 1.00 91.56 400 CYS A O 1
ATOM 3231 N N . SER A 1 401 ? -5.141 5.146 30.014 1.00 92.56 401 SER A N 1
ATOM 3232 C CA . SER A 1 401 ? -6.325 5.755 29.414 1.00 92.56 401 SER A CA 1
ATOM 3233 C C . SER A 1 401 ? -6.788 6.978 30.193 1.00 92.56 401 SER A C 1
ATOM 3235 O O . SER A 1 401 ? -6.663 7.043 31.416 1.00 92.56 401 SER A O 1
ATOM 3237 N N . LEU A 1 402 ? -7.325 7.954 29.466 1.00 94.62 402 LEU A N 1
ATOM 3238 C CA . LEU A 1 402 ? -8.046 9.092 30.021 1.00 94.62 402 LEU A CA 1
ATOM 3239 C C . LEU A 1 402 ? -9.379 9.203 29.300 1.00 94.62 402 LEU A C 1
ATOM 3241 O O . LEU A 1 402 ? -9.409 9.363 28.084 1.00 94.62 402 LEU A O 1
ATOM 3245 N N . LYS A 1 403 ? -10.472 9.172 30.049 1.00 94.19 403 LYS A N 1
ATOM 3246 C CA . LYS A 1 403 ? -11.826 9.242 29.513 1.00 94.19 403 LYS A CA 1
ATOM 3247 C C . LYS A 1 403 ? -12.592 10.391 30.140 1.00 94.19 403 LYS A C 1
ATOM 3249 O O . LYS A 1 403 ? -12.527 10.604 31.347 1.00 94.19 403 LYS A O 1
ATOM 3254 N N . LEU A 1 404 ? -13.332 11.109 29.306 1.00 93.44 404 LEU A N 1
ATOM 3255 C CA . LEU A 1 404 ? -14.159 12.258 29.656 1.00 93.44 404 LEU A CA 1
ATOM 3256 C C . LEU A 1 404 ? -15.531 12.102 29.004 1.00 93.44 404 LEU A C 1
ATOM 3258 O O . LEU A 1 404 ? -15.634 11.608 27.879 1.00 93.44 404 LEU A O 1
ATOM 3262 N N . ASP A 1 405 ? -16.585 12.550 29.682 1.00 88.62 405 ASP A N 1
ATOM 3263 C CA . ASP A 1 405 ? -17.920 12.609 29.091 1.00 88.62 405 ASP A CA 1
ATOM 3264 C C . ASP A 1 405 ? -18.655 13.932 29.338 1.00 88.62 405 ASP A C 1
ATOM 3266 O O . ASP A 1 405 ? -18.283 14.754 30.179 1.00 88.62 405 ASP A O 1
ATOM 3270 N N . THR A 1 406 ? -19.726 14.151 28.573 1.00 85.44 406 THR A N 1
ATOM 3271 C CA . THR A 1 406 ? -20.556 15.365 28.659 1.00 85.44 406 THR A CA 1
ATOM 3272 C C . THR A 1 406 ? -21.318 15.519 29.974 1.00 85.44 406 THR A C 1
ATOM 3274 O O . THR A 1 406 ? -21.885 16.579 30.222 1.00 85.44 406 THR A O 1
ATOM 3277 N N . GLU A 1 407 ? -21.320 14.502 30.835 1.00 84.62 407 GLU A N 1
ATOM 3278 C CA . GLU A 1 407 ? -21.932 14.539 32.168 1.00 84.62 407 GLU A CA 1
ATOM 3279 C C . GLU A 1 407 ? -20.917 14.959 33.245 1.00 84.62 407 GLU A C 1
ATOM 3281 O O . GLU A 1 407 ? -21.184 14.827 34.438 1.00 84.62 407 GLU A O 1
ATOM 3286 N N . LYS A 1 408 ? -19.758 15.498 32.830 1.00 83.25 408 LYS A N 1
ATOM 3287 C CA . LYS A 1 408 ? -18.636 15.886 33.700 1.00 83.25 408 LYS A CA 1
ATOM 3288 C C . LYS A 1 408 ? -18.023 14.699 34.450 1.00 83.25 408 LYS A C 1
ATOM 3290 O O . LYS A 1 408 ? -17.365 14.901 35.473 1.00 83.25 408 LYS A O 1
ATOM 3295 N N . SER A 1 409 ? -18.217 13.482 33.945 1.00 88.62 409 SER A N 1
ATOM 3296 C CA . SER A 1 409 ? -17.517 12.311 34.459 1.00 88.62 409 SER A CA 1
ATOM 3297 C C . SER A 1 409 ? -16.126 12.239 33.845 1.00 88.62 409 SER A C 1
ATOM 3299 O O . SER A 1 409 ? -15.915 12.616 32.687 1.00 88.62 409 SER A O 1
ATOM 3301 N N . TRP A 1 410 ? -15.179 11.728 34.618 1.00 93.19 410 TRP A N 1
ATOM 3302 C CA . TRP A 1 410 ? -13.823 11.471 34.155 1.00 93.19 410 TRP A CA 1
ATOM 3303 C C . TRP A 1 410 ? -13.313 10.158 34.735 1.00 93.19 410 TRP A C 1
ATOM 3305 O O . TRP A 1 410 ? -13.748 9.737 35.805 1.00 93.19 410 TRP A O 1
ATOM 3315 N N . GLU A 1 411 ? -12.396 9.510 34.030 1.00 94.44 411 GLU A N 1
ATOM 3316 C CA . GLU A 1 411 ? -11.798 8.243 34.438 1.00 94.44 411 GLU A CA 1
ATOM 3317 C C . GLU A 1 411 ? -10.358 8.170 33.929 1.00 94.44 411 GLU A C 1
ATOM 3319 O O . GLU A 1 411 ? -10.075 8.527 32.785 1.00 94.44 411 GLU A O 1
ATOM 3324 N N . ILE A 1 412 ? -9.452 7.723 34.792 1.00 96.00 412 ILE A N 1
ATOM 3325 C CA . ILE A 1 412 ? -8.064 7.415 34.465 1.00 96.00 412 ILE A CA 1
ATOM 3326 C C . ILE A 1 412 ? -7.884 5.914 34.658 1.00 96.00 412 ILE A C 1
ATOM 3328 O O . ILE A 1 412 ? -8.198 5.384 35.726 1.00 96.00 412 ILE A O 1
ATOM 3332 N N . GLY A 1 413 ? -7.383 5.238 33.630 1.00 93.56 413 GLY A N 1
ATOM 3333 C CA . GLY A 1 413 ? -7.142 3.802 33.643 1.00 93.56 413 GLY A CA 1
ATOM 3334 C C . GLY A 1 413 ? -5.674 3.454 33.444 1.00 93.56 413 GLY A C 1
ATOM 3335 O O . GLY A 1 413 ? -4.952 4.116 32.696 1.00 93.56 413 GLY A O 1
ATOM 3336 N N . PHE A 1 414 ? -5.251 2.376 34.093 1.00 93.88 414 PHE A N 1
ATOM 3337 C CA . PHE A 1 414 ? -3.964 1.727 33.884 1.00 93.88 414 PHE A CA 1
ATOM 3338 C C . PHE A 1 414 ? -4.204 0.239 33.676 1.00 93.88 414 PHE A C 1
ATOM 3340 O O . PHE A 1 414 ? -4.808 -0.411 34.528 1.00 93.88 414 PHE A O 1
ATOM 3347 N N . ALA A 1 415 ? -3.715 -0.303 32.566 1.00 89.94 415 ALA A N 1
ATOM 3348 C CA . ALA A 1 415 ? -3.794 -1.724 32.276 1.00 89.94 415 ALA A CA 1
ATOM 3349 C C . ALA A 1 415 ? -2.414 -2.323 32.004 1.00 89.94 415 ALA A C 1
ATOM 3351 O O . ALA A 1 415 ? -1.546 -1.680 31.404 1.00 89.94 415 ALA A O 1
ATOM 3352 N N . VAL A 1 416 ? -2.239 -3.572 32.428 1.00 89.06 416 VAL A N 1
ATOM 3353 C CA . VAL A 1 416 ? -1.078 -4.410 32.134 1.00 89.06 416 VAL A CA 1
ATOM 3354 C C . VAL A 1 416 ? -1.538 -5.696 31.459 1.00 89.06 416 VAL A C 1
ATOM 3356 O O . VAL A 1 416 ? -2.473 -6.349 31.921 1.00 89.06 416 VAL A O 1
ATOM 3359 N N . SER A 1 417 ? -0.858 -6.075 30.382 1.00 84.75 417 SER A N 1
ATOM 3360 C CA . SER A 1 417 ? -1.090 -7.325 29.658 1.00 84.75 417 SER A CA 1
ATOM 3361 C C . SER A 1 417 ? 0.051 -8.309 29.911 1.00 84.75 417 SER A C 1
ATOM 3363 O O . SER A 1 417 ? 1.015 -8.340 29.145 1.00 84.75 417 SER A O 1
ATOM 3365 N N . PRO A 1 418 ? -0.001 -9.104 30.998 1.00 80.62 418 PRO A N 1
ATOM 3366 C CA . PRO A 1 418 ? 1.079 -10.034 31.336 1.00 80.62 418 PRO A CA 1
ATOM 3367 C C . PRO A 1 418 ? 1.206 -11.170 30.313 1.00 80.62 418 PRO A C 1
ATOM 3369 O O . PRO A 1 418 ? 2.285 -11.729 30.140 1.00 80.62 418 PRO A O 1
ATOM 3372 N N . LEU A 1 419 ? 0.106 -11.499 29.633 1.00 79.69 419 LEU A N 1
ATOM 3373 C CA . LEU A 1 419 ? 0.029 -12.467 28.547 1.00 79.69 419 LEU A CA 1
ATOM 3374 C C . LEU A 1 419 ? -0.735 -11.848 27.373 1.00 79.69 419 LEU A C 1
ATOM 3376 O O . LEU A 1 419 ? -1.532 -10.931 27.553 1.00 79.69 419 LEU A O 1
ATOM 3380 N N . LYS A 1 420 ? -0.528 -12.385 26.168 1.00 69.19 420 LYS A N 1
ATOM 3381 C CA . LYS A 1 420 ? -1.105 -11.852 24.915 1.00 69.19 420 LYS A CA 1
ATOM 3382 C C . LYS A 1 420 ? -2.634 -11.805 24.913 1.00 69.19 420 LYS A C 1
ATOM 3384 O O . LYS A 1 420 ? -3.215 -10.997 24.205 1.00 69.19 420 LYS A O 1
ATOM 3389 N N . ASN A 1 421 ? -3.262 -12.695 25.672 1.00 75.81 421 ASN A N 1
ATOM 3390 C CA . ASN A 1 421 ? -4.705 -12.864 25.764 1.00 75.81 421 ASN A CA 1
ATOM 3391 C C . ASN A 1 421 ? -5.282 -12.398 27.105 1.00 75.81 421 ASN A C 1
ATOM 3393 O O . ASN A 1 421 ? -6.404 -12.774 27.428 1.00 75.81 421 ASN A O 1
ATOM 3397 N N . GLN A 1 422 ? -4.513 -11.668 27.915 1.00 85.00 422 GLN A N 1
ATOM 3398 C CA . GLN A 1 422 ? -4.952 -11.224 29.233 1.00 85.00 422 GLN A CA 1
ATOM 3399 C C . GLN A 1 422 ? -4.635 -9.753 29.441 1.00 85.00 422 GLN A C 1
ATOM 3401 O O . GLN A 1 422 ? -3.562 -9.279 29.068 1.00 85.00 422 GLN A O 1
ATOM 3406 N N . ALA A 1 423 ? -5.543 -9.048 30.101 1.00 87.00 423 ALA A N 1
ATOM 3407 C CA . ALA A 1 423 ? -5.293 -7.708 30.601 1.00 87.00 423 ALA A CA 1
ATOM 3408 C C . ALA A 1 423 ? -5.862 -7.576 32.010 1.00 87.00 423 ALA A C 1
ATOM 3410 O O . ALA A 1 423 ? -6.999 -7.964 32.266 1.00 87.00 423 ALA A O 1
ATOM 3411 N N . PHE A 1 424 ? -5.071 -7.015 32.914 1.00 91.31 424 PHE A N 1
ATOM 3412 C CA . PHE A 1 424 ? -5.549 -6.545 34.203 1.00 91.31 424 PHE A CA 1
ATOM 3413 C C . PHE A 1 424 ? -5.601 -5.028 34.175 1.00 91.31 424 PHE A C 1
ATOM 3415 O O . PHE A 1 424 ? -4.618 -4.391 33.798 1.00 91.31 424 PHE A O 1
ATOM 3422 N N . GLU A 1 425 ? -6.728 -4.454 34.572 1.00 92.19 425 GLU A N 1
ATOM 3423 C CA . GLU A 1 425 ? -6.976 -3.021 34.502 1.00 92.19 425 GLU A CA 1
ATOM 3424 C C . GLU A 1 425 ? -7.440 -2.483 35.852 1.00 92.19 425 GLU A C 1
ATOM 3426 O O . GLU A 1 425 ? -8.294 -3.073 36.512 1.00 92.19 425 GLU A O 1
ATOM 3431 N N . ILE A 1 426 ? -6.880 -1.342 36.251 1.00 95.38 426 ILE A N 1
ATOM 3432 C CA . ILE A 1 426 ? -7.324 -0.547 37.393 1.00 95.38 426 ILE A CA 1
ATOM 3433 C C . ILE A 1 426 ? -7.778 0.806 36.864 1.00 95.38 426 ILE A C 1
ATOM 3435 O O . ILE A 1 426 ? -7.076 1.434 36.070 1.00 95.38 426 ILE A O 1
ATOM 3439 N N . LYS A 1 427 ? -8.933 1.274 37.331 1.00 94.06 427 LYS A N 1
ATOM 3440 C CA . LYS A 1 427 ? -9.479 2.585 36.990 1.00 94.06 427 LYS A CA 1
ATOM 3441 C C . LYS A 1 427 ? -9.829 3.355 38.241 1.00 94.06 427 LYS A C 1
ATOM 3443 O O . LYS A 1 427 ? -10.284 2.794 39.238 1.00 94.06 427 LYS A O 1
ATOM 3448 N N . TRP A 1 428 ? -9.649 4.657 38.151 1.00 95.31 428 TRP A N 1
ATOM 3449 C CA . TRP A 1 428 ? -10.156 5.601 39.123 1.00 95.31 428 TRP A CA 1
ATOM 3450 C C . TRP A 1 428 ? -10.847 6.728 38.383 1.00 95.31 428 TRP A C 1
ATOM 3452 O O . TRP A 1 428 ? -10.303 7.289 37.431 1.00 95.31 428 TRP A O 1
ATOM 3462 N N . GLY A 1 429 ? -12.054 7.054 38.813 1.00 92.81 429 GLY A N 1
ATOM 3463 C CA . GLY A 1 429 ? -12.822 8.096 38.175 1.00 92.81 429 GLY A CA 1
ATOM 3464 C C . GLY A 1 429 ? -13.920 8.643 39.055 1.00 92.81 429 GLY A C 1
ATOM 3465 O O . GLY A 1 429 ? -14.175 8.181 40.168 1.00 92.81 429 GLY A O 1
ATOM 3466 N N . LYS A 1 430 ? -14.600 9.637 38.503 1.00 90.12 430 LYS A N 1
ATOM 3467 C CA . LYS A 1 430 ? -15.800 10.229 39.068 1.00 90.12 430 LYS A CA 1
ATOM 3468 C C . LYS A 1 430 ? -16.928 10.093 38.061 1.00 90.12 430 LYS A C 1
ATOM 3470 O O . LYS A 1 430 ? -16.770 10.509 36.916 1.00 90.12 430 LYS A O 1
ATOM 3475 N N . LYS A 1 431 ? -18.065 9.552 38.494 1.00 81.81 431 LYS A N 1
ATOM 3476 C CA . LYS A 1 431 ? -19.288 9.426 37.693 1.00 81.81 431 LYS A CA 1
ATOM 3477 C C . LYS A 1 431 ? -20.410 10.148 38.428 1.00 81.81 431 LYS A C 1
ATOM 3479 O O . LYS A 1 431 ? -20.763 9.762 39.540 1.00 81.81 431 LYS A O 1
ATOM 3484 N N . ALA A 1 432 ? -20.941 11.213 37.831 1.00 76.81 432 ALA A N 1
ATOM 3485 C CA . ALA A 1 432 ? -21.794 12.175 38.535 1.00 76.81 432 ALA A CA 1
ATOM 3486 C C . ALA A 1 432 ? -21.122 12.707 39.827 1.00 76.81 432 ALA A C 1
ATOM 3488 O O . ALA A 1 432 ? -20.120 13.416 39.738 1.00 76.81 432 ALA A O 1
ATOM 3489 N N . GLU A 1 433 ? -21.639 12.382 41.018 1.00 75.62 433 GLU A N 1
ATOM 3490 C CA . GLU A 1 433 ? -21.078 12.819 42.312 1.00 75.62 433 GLU A CA 1
ATOM 3491 C C . GLU A 1 433 ? -20.223 11.757 43.023 1.00 75.62 433 GLU A C 1
ATOM 3493 O O . GLU A 1 433 ? -19.528 12.075 43.995 1.00 75.62 433 GLU A O 1
ATOM 3498 N N . ASP A 1 434 ? -20.210 10.523 42.516 1.00 83.00 434 ASP A N 1
ATOM 3499 C CA . ASP A 1 434 ? -19.541 9.397 43.158 1.00 83.00 434 ASP A CA 1
ATOM 3500 C C . ASP A 1 434 ? -18.140 9.163 42.596 1.00 83.00 434 ASP A C 1
ATOM 3502 O O . ASP A 1 434 ? -17.924 9.130 41.382 1.00 83.00 434 ASP A O 1
ATOM 3506 N N . GLU A 1 435 ? -17.187 8.959 43.504 1.00 89.25 435 GLU A N 1
ATOM 3507 C CA . GLU A 1 435 ? -15.881 8.404 43.165 1.00 89.25 435 GLU A CA 1
ATOM 3508 C C . GLU A 1 435 ? -15.990 6.887 43.061 1.00 89.25 435 GLU A C 1
ATOM 3510 O O . GLU A 1 435 ? -16.571 6.227 43.930 1.00 89.25 435 GLU A O 1
ATOM 3515 N N . ILE A 1 436 ? -15.425 6.352 41.985 1.00 89.88 436 ILE A N 1
ATOM 3516 C CA . ILE A 1 436 ? -15.458 4.935 41.661 1.00 89.88 436 ILE A CA 1
ATOM 3517 C C . ILE A 1 436 ? -14.024 4.469 41.455 1.00 89.88 436 ILE A C 1
ATOM 3519 O O . ILE A 1 436 ? -13.261 5.057 40.686 1.00 89.88 436 ILE A O 1
ATOM 3523 N N . PHE A 1 437 ? -13.676 3.395 42.152 1.00 93.38 437 PHE A N 1
ATOM 3524 C CA . PHE A 1 437 ? -12.462 2.633 41.907 1.00 93.38 437 PHE A CA 1
ATOM 3525 C C . PHE A 1 437 ? -12.847 1.287 41.322 1.00 93.38 437 PHE A C 1
ATOM 3527 O O . PHE A 1 437 ? -13.644 0.565 41.917 1.00 93.38 437 PHE A O 1
ATOM 3534 N N . SER A 1 438 ? -12.261 0.941 40.187 1.00 92.00 438 SER A N 1
ATOM 3535 C CA . SER A 1 438 ? -12.531 -0.315 39.500 1.00 92.00 438 SER A CA 1
ATOM 3536 C C . SER A 1 438 ? -11.247 -1.107 39.346 1.00 92.00 438 SER A C 1
ATOM 3538 O O . SER A 1 438 ? -10.193 -0.536 39.072 1.00 92.00 438 SER A O 1
ATOM 3540 N N . ALA A 1 439 ? -11.334 -2.422 39.488 1.00 95.06 439 ALA A N 1
ATOM 3541 C CA . ALA A 1 439 ? -10.260 -3.333 39.118 1.00 95.06 439 ALA A CA 1
ATOM 3542 C C . ALA A 1 439 ? -10.853 -4.576 38.457 1.00 95.06 439 ALA A C 1
ATOM 3544 O O . ALA A 1 439 ? -11.856 -5.102 38.942 1.00 95.06 439 ALA A O 1
ATOM 3545 N N . GLY A 1 440 ? -10.252 -5.052 37.370 1.00 93.62 440 GLY A N 1
ATOM 3546 C CA . GLY A 1 440 ? -10.803 -6.176 36.622 1.00 93.62 440 GLY A CA 1
ATOM 3547 C C . GLY A 1 440 ? -9.802 -6.886 35.729 1.00 93.62 440 GLY A C 1
ATOM 3548 O O . GLY A 1 440 ? -8.754 -6.344 35.377 1.00 93.62 440 GLY A O 1
ATOM 3549 N N . TRP A 1 441 ? -10.147 -8.122 35.389 1.00 93.00 441 TRP A N 1
ATOM 3550 C CA . TRP A 1 441 ? -9.425 -8.963 34.446 1.00 93.00 441 TRP A CA 1
ATOM 3551 C C . TRP A 1 441 ? -10.245 -9.149 33.178 1.00 93.00 441 TRP A C 1
ATOM 3553 O O . TRP A 1 441 ? -11.453 -9.369 33.247 1.00 93.00 441 TRP A O 1
ATOM 3563 N N . HIS A 1 442 ? -9.557 -9.118 32.043 1.00 89.06 442 HIS A N 1
ATOM 3564 C CA . HIS A 1 442 ? -10.093 -9.405 30.723 1.00 89.06 442 HIS A CA 1
ATOM 3565 C C . HIS A 1 442 ? -9.305 -10.550 30.088 1.00 89.06 442 HIS A C 1
ATOM 3567 O O . HIS A 1 442 ? -8.077 -10.614 30.218 1.00 89.06 442 HIS A O 1
ATOM 3573 N N . TRP A 1 443 ? -10.010 -11.429 29.380 1.00 88.94 443 TRP A N 1
ATOM 3574 C CA . TRP A 1 443 ? -9.446 -12.543 28.626 1.00 88.94 443 TRP A CA 1
ATOM 3575 C C . TRP A 1 443 ? -9.963 -12.528 27.193 1.00 88.94 443 TRP A C 1
ATOM 3577 O O . TRP A 1 443 ? -11.173 -12.587 26.989 1.00 88.94 443 TRP A O 1
ATOM 3587 N N . SER A 1 444 ? -9.059 -12.522 26.211 1.00 82.31 444 SER A N 1
ATOM 3588 C CA . SER A 1 444 ? -9.404 -12.490 24.782 1.00 82.31 444 SER A CA 1
ATOM 3589 C C . SER A 1 444 ? -8.988 -13.793 24.085 1.00 82.31 444 SER A C 1
ATOM 3591 O O . SER A 1 444 ? -7.827 -14.186 24.093 1.00 82.31 444 SER A O 1
ATOM 3593 N N . PHE A 1 445 ? -9.920 -14.477 23.437 1.00 81.44 445 PHE A N 1
ATOM 3594 C CA . PHE A 1 445 ? -9.730 -15.767 22.777 1.00 81.44 445 PHE A CA 1
ATOM 3595 C C . PHE A 1 445 ? -9.804 -15.602 21.260 1.00 81.44 445 PHE A C 1
ATOM 3597 O O . PHE A 1 445 ? -10.634 -14.847 20.756 1.00 81.44 445 PHE A O 1
ATOM 3604 N N . ASN A 1 446 ? -8.942 -16.319 20.533 1.00 68.00 446 ASN A N 1
ATOM 3605 C CA . ASN A 1 446 ? -8.820 -16.254 19.068 1.00 68.00 446 ASN A CA 1
ATOM 3606 C C . ASN A 1 446 ? -8.491 -14.863 18.493 1.00 68.00 446 ASN A C 1
ATOM 3608 O O . ASN A 1 446 ? -8.476 -14.696 17.281 1.00 68.00 446 ASN A O 1
ATOM 3612 N N . SER A 1 447 ? -8.143 -13.885 19.336 1.00 56.38 447 SER A N 1
ATOM 3613 C CA . SER A 1 447 ? -7.444 -12.682 18.879 1.00 56.38 447 SER A CA 1
ATOM 3614 C C . SER A 1 447 ? -6.115 -13.110 18.247 1.00 56.38 447 SER A C 1
ATOM 3616 O O . SER A 1 447 ? -5.452 -13.982 18.830 1.00 56.38 447 SER A O 1
ATOM 3618 N N . PRO A 1 448 ? -5.687 -12.528 17.107 1.00 47.62 448 PRO A N 1
ATOM 3619 C CA . PRO A 1 448 ? -4.381 -12.826 16.548 1.00 47.62 448 PRO A CA 1
ATOM 3620 C C . PRO A 1 448 ? -3.372 -12.592 17.654 1.00 47.62 448 PRO A C 1
ATOM 3622 O O . PRO A 1 448 ? -3.368 -11.563 18.338 1.00 47.62 448 PRO A O 1
ATOM 3625 N N . ALA A 1 449 ? -2.607 -13.639 17.923 1.00 33.72 449 ALA A N 1
ATOM 3626 C CA . ALA A 1 449 ? -1.645 -13.605 18.986 1.00 33.72 449 ALA A CA 1
ATOM 3627 C C . ALA A 1 449 ? -0.698 -12.424 18.721 1.00 33.72 449 ALA A C 1
ATOM 3629 O O . ALA A 1 449 ? -0.211 -12.246 17.606 1.00 33.72 449 ALA A O 1
ATOM 3630 N N . VAL A 1 450 ? -0.447 -11.612 19.749 1.00 39.16 450 VAL A N 1
ATOM 3631 C CA . VAL A 1 450 ? 0.602 -10.585 19.748 1.00 39.16 450 VAL A CA 1
ATOM 3632 C C . VAL A 1 450 ? 1.955 -11.312 19.658 1.00 39.16 450 VAL A C 1
ATOM 3634 O O . VAL A 1 450 ? 2.614 -11.503 20.669 1.00 39.16 450 VAL A O 1
ATOM 3637 N N . ILE A 1 451 ? 2.324 -11.905 18.516 1.00 31.97 451 ILE A N 1
ATOM 3638 C CA . ILE A 1 451 ? 3.536 -12.732 18.381 1.00 31.97 451 ILE A CA 1
ATOM 3639 C C . ILE A 1 451 ? 4.722 -11.926 17.868 1.00 31.97 451 ILE A C 1
ATOM 3641 O O . ILE A 1 451 ? 4.613 -11.316 16.813 1.00 31.97 451 ILE A O 1
ATOM 3645 N N . GLU A 1 452 ? 5.758 -11.968 18.723 1.00 27.06 452 GLU A N 1
ATOM 3646 C CA . GLU A 1 452 ? 7.220 -11.834 18.561 1.00 27.06 452 GLU A CA 1
ATOM 3647 C C . GLU A 1 452 ? 7.770 -11.048 17.374 1.00 27.06 452 GLU A C 1
ATOM 3649 O O . GLU A 1 452 ? 7.592 -11.483 16.215 1.00 27.06 452 GLU A O 1
#

Sequence (452 aa):
MFSKKMKPAGILLLIGLLLNGVAAPSLRAESPLAVTVMTLNLHNGKDRDGAPNLERFLELIDVRQPDLIALQEVERSHVQSFEAAGYRVVTGMNANLPFFRFGNVILTKHRIVYHRHLYLPSNREQRGINEVALEINGRYFRVINLHLGLGRAEQKQQLDEILKITRLLPEPLIITGDFNLEPSHDLLKNFPYQHVGAVFPLPATFPAPNPRYLIDLIWYSPHWRPLAAEVLSWDGSDHFPVIAQLELKEPSTVPLTAVAIPDFTRENNPLLPDPGEPFFEIGVGVNRTKTGTEITGDALFTWDQKLFLDGSYDGRKPVCTLGINRIFDLRDYFSLMGARGKALWSFSVSKTEDLKPWYTWSQYYRWNSRWGTKLAASTRENGPKWILEELYLPVPNYRCSLKLDTEKSWEIGFAVSPLKNQAFEIKWGKKAEDEIFSAGWHWSFNSPAVIE

pLDDT: mean 84.86, std 16.1, range [27.06, 98.88]

Foldseek 3Di:
DDDDDDDPPVVVVVVVVVVPPDPPPPVPVPPFDKFKEKEDAQAQCFFPVRHHNLVVVLVVCVVVVGQKYKYFFYWPVCQVVLVVSQWDKDDDWQEAAPVTITGIMMTHNFDWLDKDKAWFQDQARTWIWIWTWTDDPLFIAIEIHTAFDQDPVRLLRRLVLVVLVVVQFDDFYKYWYFSNDACPDPSNPVVQWDWPCVVVPEDAFAQPPDGDGNGTTITTDPQKDWPDKYFDRDRSYRTTMIMTMITGNDTHSDGGDDGDDPSPQDLPAPVDFPLQWWKKKKKWKWKDWPVGIAIKIKIKTDDGSFWIWMWIDPRPWIKIKIKTKDKDFVSHHCSNVVQGFIKIWMWMWMDTDPADIKIKTKIKGDRGSFWIKIWMWMQGPVGIKIKIKIWGDPDPQWIWMWMAMPLRKIKIKIWGPPAQFKIWMWMWIDDNHMTMIMIMMMGMGPRPGSDD

Radius of gyration: 30.77 Å; chains: 1; bounding box: 62×106×87 Å

Secondary structure (DSSP, 8-state):
----PPPTHHHHHHHHHHSSS--------PPP-EEEEEEEE-GGGB-TTS-B-HHHHHHHHHHH--SEEEEEEEEGGGHHHHHHTT-EEEEEEEEEETTEEEEEEEEESSE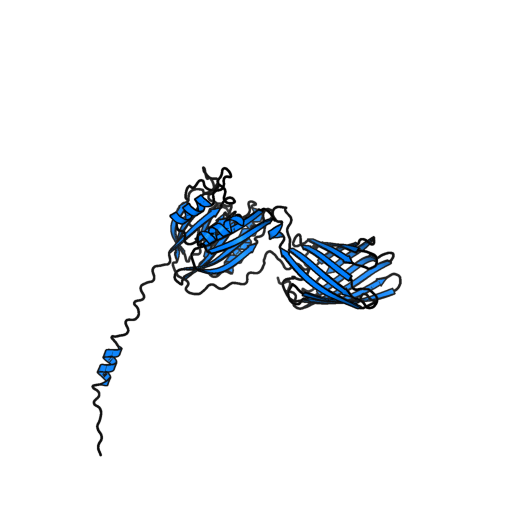EEEEEEEEEP-SSS-EEEEEEEEEETTEEEEEEEEE--SSHHHHHHHHHHHHHHHHHSPSSEEEEEE-SS-TTSTTTTT-SSEEGGGTSPPPP-BSTTS--B--EEEEE-TTEEEEEEEE---SSSSS--EEEEEEESS---S--PPP----TT----TTS--TTS-EEEEEEEEEE-SS-EEEEEEEEEESSSSEEEEEEE-SS-EEEEEEEEEEEEHHHHSGGGT---EEEEEEEEEEESSSPPEEEEEEEEE-SSSEEEEEEEEEETTEEEEEEEEEE-SSTTEEEEEEEETTS-EEEEEEEEEETTEEEEEEEEEETTEEEEEEEEEEEESSPP---